Protein AF-0000000067843422 (afdb_homodimer)

Nearest PDB structures (foldseek):
  6g4r-assembly1_E  TM=5.559E-01  e=2.771E-21  Corynebacterium glutamicum
  1ixc-assembly1_B-2  TM=5.672E-01  e=4.526E-21  Cupriavidus necator
  9f14-assembly1_A  TM=6.528E-01  e=4.628E-18  Klebsiella aerogenes
  3fxq-assembly1_A  TM=5.852E-01  e=5.088E-19  Comamonas testosteroni
  5z50-assembly1_B  TM=8.180E-01  e=5.147E-12  Pseudomonas aeruginosa

Solvent-accessible surface area (backbone atoms only — not comparable to full-atom values): 31576 Å² total; per-residue (Å²): 127,88,79,64,86,46,68,65,30,53,49,38,46,48,32,28,69,72,51,48,28,60,62,46,19,8,61,72,68,72,48,52,48,68,55,39,51,48,33,40,52,49,44,24,60,68,66,72,42,71,40,65,44,70,57,95,83,38,61,36,73,29,74,60,30,64,56,40,46,56,51,45,52,48,41,48,50,37,40,51,36,36,57,41,32,59,48,22,61,69,21,63,78,50,42,68,45,39,33,26,17,16,60,51,46,46,56,34,38,44,25,45,16,50,21,59,41,38,70,76,34,75,66,29,30,39,35,43,40,74,39,55,36,71,55,23,52,51,36,18,74,70,59,72,18,42,34,18,38,28,70,40,63,31,89,69,49,86,78,71,42,44,44,64,75,48,34,31,34,34,28,28,39,31,22,52,84,39,81,71,52,77,52,66,66,46,42,59,72,75,40,48,68,33,47,25,48,37,54,36,84,88,37,66,69,33,52,54,51,51,51,52,26,52,77,68,72,36,55,60,36,70,40,34,30,27,80,45,61,68,44,51,50,42,23,20,48,46,58,52,24,30,40,74,38,56,46,52,47,58,62,46,57,64,62,77,49,52,37,80,27,45,39,46,77,80,45,82,42,36,37,17,39,38,47,10,82,87,54,64,78,42,86,57,50,62,62,46,50,54,36,38,54,54,33,44,60,70,56,52,56,74,87,40,48,47,82,131,128,88,79,63,86,47,68,64,31,53,49,40,45,48,31,27,70,72,52,48,28,60,63,46,19,9,62,72,68,71,47,52,50,68,56,40,52,47,32,40,53,50,44,25,62,68,67,72,42,72,41,65,44,70,58,96,83,37,61,36,72,30,73,62,30,64,59,41,46,56,51,46,51,48,40,47,49,38,40,48,36,35,56,41,32,59,45,21,61,67,21,63,77,50,43,68,44,40,33,26,16,16,59,50,48,48,56,34,37,43,24,45,17,50,21,59,40,37,70,77,33,75,63,28,30,42,36,44,41,74,37,54,37,72,54,24,52,50,36,17,75,68,60,72,18,42,34,18,38,28,70,41,63,30,89,71,50,85,79,71,43,45,42,64,75,49,34,31,33,34,27,29,38,32,22,51,83,40,82,69,52,77,51,65,64,44,43,63,71,75,40,48,68,32,47,25,49,39,53,36,86,86,38,67,69,34,51,54,51,51,52,52,26,52,78,69,70,35,53,62,38,70,40,33,29,27,79,44,60,68,46,49,50,42,24,19,49,45,59,54,23,30,40,73,38,55,45,52,46,58,61,47,58,63,62,76,48,53,38,78,29,46,37,48,76,81,45,82,42,37,37,17,38,38,47,10,81,87,53,64,78,43,86,58,51,62,61,44,50,54,35,38,54,52,33,46,60,71,57,53,56,74,88,40,49,46,81,130

Radius of gyration: 24.41 Å; Cα contacts (8 Å, |Δi|>4): 1180; chains: 2; bounding box: 65×61×71 Å

Sequence (616 aa):
MENRITLRHLEAFRAIMVRKSVTGAAEMLEVTQPVVTRLIADLEERIALTLFTRTKGRLVPTPEAALLVKDVEQSLLSIERIANAATNIKSLKMGRLEIAASPNMALSFLPRAINSFTLAHPEAHVSMRMHSSPTVLDMVQRDQCDLGFAMFPARSTKSGNSETLVSAKMVAVVPKTHALATKRTLRPEHFEGERFISMMPLMESRMRIDSLMLSHGVRRHVNCETQTSAAVLQLVEAGVGISIIDPLTACGYTGTGVKFLNFEPVIRNDYSIVISQRNSSTLILKPFIDHAKREILNMVPAHLLIRSMENRITLRHLEAFRAIMVRKSVTGAAEMLEVTQPVVTRLIADLEERIALTLFTRTKGRLVPTPEAALLVKDVEQSLLSIERIANAATNIKSLKMGRLEIAASPNMALSFLPRAINSFTLAHPEAHVSMRMHSSPTVLDMVQRDQCDLGFAMFPARSTKSGNSETLVSAKMVAVVPKTHALATKRTLRPEHFEGERFISMMPLMESRMRIDSLMLSHGVRRHVNCETQTSAAVLQLVEAGVGISIIDPLTACGYTGTGVKFLNFEPVIRNDYSIVISQRNSSTLILKPFIDHAKREILNMVPAHLLIRS

pLDDT: mean 84.1, std 16.31, range [31.22, 98.81]

Organism: Pseudomonas putida (strain ATCC 47054 / DSM 6125 / CFBP 8728 / NCIMB 11950 / KT2440) (NCBI:txid160488)

Structure (mmCIF, N/CA/C/O backbone):
data_AF-0000000067843422-model_v1
#
loop_
_entity.id
_entity.type
_entity.pdbx_description
1 polymer 'Transcriptional regulator, LysR family'
#
loop_
_atom_site.group_PDB
_atom_site.id
_atom_site.type_symbol
_atom_site.label_atom_id
_atom_site.label_alt_id
_atom_site.label_comp_id
_atom_site.label_asym_id
_atom_site.label_entity_id
_atom_site.label_seq_id
_atom_site.pdbx_PDB_ins_code
_atom_site.Cartn_x
_atom_site.Cartn_y
_atom_site.Cartn_z
_atom_site.occupancy
_atom_site.B_iso_or_equiv
_atom_site.auth_seq_id
_atom_site.auth_comp_id
_atom_site.auth_asym_id
_atom_site.auth_atom_id
_atom_site.pdbx_PDB_model_num
ATOM 1 N N . MET A 1 1 ? -15.078 -9.773 -42.438 1 31.22 1 MET A N 1
ATOM 2 C CA . MET A 1 1 ? -13.922 -9.273 -41.688 1 31.22 1 MET A CA 1
ATOM 3 C C . MET A 1 1 ? -14.227 -9.188 -40.188 1 31.22 1 MET A C 1
ATOM 5 O O . MET A 1 1 ? -15.273 -8.672 -39.812 1 31.22 1 MET A O 1
ATOM 9 N N . GLU A 1 2 ? -13.859 -10.031 -39.406 1 39.34 2 GLU A N 1
ATOM 10 C CA . GLU A 1 2 ? -14.227 -10.359 -38.031 1 39.34 2 GLU A CA 1
ATOM 11 C C . GLU A 1 2 ? -14.109 -9.133 -37.125 1 39.34 2 GLU A C 1
ATOM 13 O O . GLU A 1 2 ? -13.047 -8.508 -37.062 1 39.34 2 GLU A O 1
ATOM 18 N N . ASN A 1 3 ? -15.172 -8.289 -37.031 1 50.88 3 ASN A N 1
ATOM 19 C CA . ASN A 1 3 ? -15.57 -7.055 -36.375 1 50.88 3 ASN A CA 1
ATOM 20 C C . ASN A 1 3 ? -15.375 -7.141 -34.875 1 50.88 3 ASN A C 1
ATOM 22 O O . ASN A 1 3 ? -16.172 -6.598 -34.094 1 50.88 3 ASN A O 1
ATOM 26 N N . ARG A 1 4 ? -14.57 -7.996 -34.469 1 57.16 4 ARG A N 1
ATOM 27 C CA . ARG A 1 4 ? -14.477 -8.234 -33.031 1 57.16 4 ARG A CA 1
ATOM 28 C C . ARG A 1 4 ? -13.406 -7.355 -32.406 1 57.16 4 ARG A C 1
ATOM 30 O O . ARG A 1 4 ? -12.328 -7.18 -32.969 1 57.16 4 ARG A O 1
ATOM 37 N N . ILE A 1 5 ? -13.789 -6.645 -31.469 1 63.88 5 ILE A N 1
ATOM 38 C CA . ILE A 1 5 ? -12.852 -5.91 -30.625 1 63.88 5 ILE A CA 1
ATOM 39 C C . ILE A 1 5 ? -11.93 -6.891 -29.906 1 63.88 5 ILE A C 1
ATOM 41 O O . ILE A 1 5 ? -12.398 -7.855 -29.297 1 63.88 5 ILE A O 1
ATOM 45 N N . THR A 1 6 ? -10.664 -6.781 -30.234 1 62.66 6 THR A N 1
ATOM 46 C CA . THR A 1 6 ? -9.688 -7.66 -29.609 1 62.66 6 THR A CA 1
ATOM 47 C C . THR A 1 6 ? -9.047 -6.98 -28.406 1 62.66 6 THR A C 1
ATOM 49 O O . THR A 1 6 ? -9.203 -5.777 -28.219 1 62.66 6 THR A O 1
ATOM 52 N N . LEU A 1 7 ? -8.375 -7.801 -27.734 1 68 7 LEU A N 1
ATOM 53 C CA . LEU A 1 7 ? -7.641 -7.305 -26.578 1 68 7 LEU A CA 1
ATOM 54 C C . LEU A 1 7 ? -6.602 -6.27 -26.984 1 68 7 LEU A C 1
ATOM 56 O O . LEU A 1 7 ? -6.375 -5.289 -26.281 1 68 7 LEU A O 1
ATOM 60 N N . ARG A 1 8 ? -6.031 -6.555 -28.125 1 71.25 8 ARG A N 1
ATOM 61 C CA . ARG A 1 8 ? -4.984 -5.656 -28.609 1 71.25 8 ARG A CA 1
ATOM 62 C C . ARG A 1 8 ? -5.535 -4.262 -28.875 1 71.25 8 ARG A C 1
ATOM 64 O O . ARG A 1 8 ? -4.844 -3.264 -28.672 1 71.25 8 ARG A O 1
ATOM 71 N N . HIS A 1 9 ? -6.773 -4.184 -29.297 1 77.88 9 HIS A N 1
ATOM 72 C CA . HIS A 1 9 ? -7.414 -2.889 -29.5 1 77.88 9 HIS A CA 1
ATOM 73 C C . HIS A 1 9 ? -7.504 -2.104 -28.203 1 77.88 9 HIS A C 1
ATOM 75 O O . HIS A 1 9 ? -7.164 -0.919 -28.156 1 77.88 9 HIS A O 1
ATOM 81 N N . LEU A 1 10 ? -7.91 -2.863 -27.25 1 76.62 10 LEU A N 1
ATOM 82 C CA . LEU A 1 10 ? -8.141 -2.223 -25.953 1 76.62 10 LEU A CA 1
ATOM 83 C C . LEU A 1 10 ? -6.82 -1.837 -25.297 1 76.62 10 LEU A C 1
ATOM 85 O O . LEU A 1 10 ? -6.719 -0.78 -24.672 1 76.62 10 LEU A O 1
ATOM 89 N N . GLU A 1 11 ? -5.855 -2.654 -25.516 1 77.19 11 GLU A N 1
ATOM 90 C CA . GLU A 1 11 ? -4.523 -2.369 -25 1 77.19 11 GLU A CA 1
ATOM 91 C C . GLU A 1 11 ? -3.926 -1.131 -25.656 1 77.19 11 GLU A C 1
ATOM 93 O O . GLU A 1 11 ? -3.314 -0.296 -24.984 1 77.19 11 GLU A O 1
ATOM 98 N N . ALA A 1 12 ? -4.109 -1.055 -26.969 1 81.44 12 ALA A N 1
ATOM 99 C CA . ALA A 1 12 ? -3.609 0.103 -27.703 1 81.44 12 ALA A CA 1
ATOM 100 C C . ALA A 1 12 ? -4.301 1.385 -27.234 1 81.44 12 ALA A C 1
ATOM 102 O O . ALA A 1 12 ? -3.646 2.412 -27.047 1 81.44 12 ALA A O 1
ATOM 103 N N . PHE A 1 13 ? -5.582 1.303 -27.062 1 85.75 13 PHE A N 1
ATOM 104 C CA . PHE A 1 13 ? -6.363 2.438 -26.578 1 85.75 13 PHE A CA 1
ATOM 105 C C . PHE A 1 13 ? -5.867 2.904 -25.219 1 85.75 13 PHE A C 1
ATOM 107 O O . PHE A 1 13 ? -5.598 4.09 -25.016 1 85.75 13 PHE A O 1
ATOM 114 N N . ARG A 1 14 ? -5.75 1.934 -24.422 1 76.62 14 ARG A N 1
ATOM 115 C CA . ARG A 1 14 ? -5.289 2.248 -23.062 1 76.62 14 ARG A CA 1
ATOM 116 C C . ARG A 1 14 ? -3.895 2.861 -23.094 1 76.62 14 ARG A C 1
ATOM 118 O O . ARG A 1 14 ? -3.619 3.818 -22.375 1 76.62 14 ARG A O 1
ATOM 125 N N . ALA A 1 15 ? -3.012 2.322 -23.828 1 80.31 15 ALA A N 1
ATOM 126 C CA . ALA A 1 15 ? -1.64 2.811 -23.938 1 80.31 15 ALA A CA 1
ATOM 127 C C . ALA A 1 15 ? -1.609 4.273 -24.375 1 80.31 15 ALA A C 1
ATOM 129 O O . ALA A 1 15 ? -0.85 5.074 -23.828 1 80.31 15 ALA A O 1
ATOM 130 N N . ILE A 1 16 ? -2.494 4.598 -25.266 1 83.81 16 ILE A N 1
ATOM 131 C CA . ILE A 1 16 ? -2.529 5.977 -25.75 1 83.81 16 ILE A CA 1
ATOM 132 C C . ILE A 1 16 ? -3.105 6.879 -24.656 1 83.81 16 ILE A C 1
ATOM 134 O O . ILE A 1 16 ? -2.646 8.008 -24.469 1 83.81 16 ILE A O 1
ATOM 138 N N . MET A 1 17 ? -4.062 6.355 -24.031 1 78.56 17 MET A N 1
ATOM 139 C CA . MET A 1 17 ? -4.676 7.148 -22.969 1 78.56 17 MET A CA 1
ATOM 140 C C . MET A 1 17 ? -3.664 7.469 -21.875 1 78.56 17 MET A C 1
ATOM 142 O O . MET A 1 17 ? -3.693 8.555 -21.281 1 78.56 17 MET A O 1
ATOM 146 N N . VAL A 1 18 ? -2.834 6.523 -21.703 1 73 18 VAL A N 1
ATOM 147 C CA . VAL A 1 18 ? -1.851 6.641 -20.625 1 73 18 VAL A CA 1
ATOM 148 C C . VAL A 1 18 ? -0.668 7.484 -21.109 1 73 18 VAL A C 1
ATOM 150 O O . VAL A 1 18 ? -0.215 8.383 -20.391 1 73 18 VAL A O 1
ATOM 153 N N . ARG A 1 19 ? -0.168 7.258 -22.297 1 74.31 19 ARG A N 1
ATOM 154 C CA . ARG A 1 19 ? 1.065 7.855 -22.812 1 74.31 19 ARG A CA 1
ATOM 155 C C . ARG A 1 19 ? 0.778 9.133 -23.578 1 74.31 19 ARG A C 1
ATOM 157 O O . ARG A 1 19 ? 1.692 9.906 -23.875 1 74.31 19 ARG A O 1
ATOM 164 N N . LYS A 1 20 ? -0.494 9.344 -23.938 1 77.12 20 LYS A N 1
ATOM 165 C CA . LYS A 1 20 ? -1.021 10.531 -24.609 1 77.12 20 LYS A CA 1
ATOM 166 C C . LYS A 1 20 ? -0.352 10.727 -25.969 1 77.12 20 LYS A C 1
ATOM 168 O O . LYS A 1 20 ? -0.417 11.82 -26.531 1 77.12 20 LYS A O 1
ATOM 173 N N . SER A 1 21 ? 0.424 9.766 -26.422 1 83.88 21 SER A N 1
ATOM 174 C CA . SER A 1 21 ? 1.035 9.805 -27.734 1 83.88 21 SER A CA 1
ATOM 175 C C . SER A 1 21 ? 1.093 8.414 -28.359 1 83.88 21 SER A C 1
ATOM 177 O O . SER A 1 21 ? 1.116 7.41 -27.656 1 83.88 21 SER A O 1
ATOM 179 N N . VAL A 1 22 ? 1.099 8.422 -29.688 1 86.38 22 VAL A N 1
ATOM 180 C CA . VAL A 1 22 ? 1.193 7.16 -30.406 1 86.38 22 VAL A CA 1
ATOM 181 C C . VAL A 1 22 ? 2.58 6.551 -30.203 1 86.38 22 VAL A C 1
ATOM 183 O O . VAL A 1 22 ? 2.711 5.34 -30.016 1 86.38 22 VAL A O 1
ATOM 186 N N . THR A 1 23 ? 3.494 7.457 -30.219 1 83.75 23 THR A N 1
ATOM 187 C CA . THR A 1 23 ? 4.859 6.996 -30 1 83.75 23 THR A CA 1
ATOM 188 C C . THR A 1 23 ? 5.02 6.387 -28.609 1 83.75 23 THR A C 1
ATOM 190 O O . THR A 1 23 ? 5.59 5.305 -28.469 1 83.75 23 THR A O 1
ATOM 193 N N . GLY A 1 24 ? 4.535 7.117 -27.797 1 81.56 24 GLY A N 1
ATOM 194 C CA . GLY A 1 24 ? 4.594 6.613 -26.438 1 81.56 24 GLY A CA 1
ATOM 195 C C . GLY A 1 24 ? 3.846 5.309 -26.25 1 81.56 24 GLY A C 1
ATOM 196 O O . GLY A 1 24 ? 4.309 4.418 -25.531 1 81.56 24 GLY A O 1
ATOM 197 N N . ALA A 1 25 ? 2.773 5.211 -26.812 1 83.69 25 ALA A N 1
ATOM 198 C CA . ALA A 1 25 ? 1.967 3.994 -26.75 1 83.69 25 ALA A CA 1
ATOM 199 C C . ALA A 1 25 ? 2.699 2.822 -27.391 1 83.69 25 ALA A C 1
ATOM 201 O O . ALA A 1 25 ? 2.678 1.705 -26.875 1 83.69 25 ALA A O 1
ATOM 202 N N . ALA A 1 26 ? 3.357 3.094 -28.469 1 83.31 26 ALA A N 1
ATOM 203 C CA . ALA A 1 26 ? 4.125 2.068 -29.172 1 83.31 26 ALA A CA 1
ATOM 204 C C . ALA A 1 26 ? 5.266 1.546 -28.297 1 83.31 26 ALA A C 1
ATOM 206 O O . ALA A 1 26 ? 5.492 0.335 -28.219 1 83.31 26 ALA A O 1
ATOM 207 N N . GLU A 1 27 ? 5.816 2.443 -27.734 1 77.75 27 GLU A N 1
ATOM 208 C CA . GLU A 1 27 ? 6.902 2.082 -26.828 1 77.75 27 GLU A CA 1
ATOM 209 C C . GLU A 1 27 ? 6.391 1.242 -25.656 1 77.75 27 GLU A C 1
ATOM 211 O O . GLU A 1 27 ? 6.996 0.229 -25.297 1 77.75 27 GLU A O 1
ATOM 216 N N . MET A 1 28 ? 5.277 1.673 -25.266 1 73.19 28 MET A N 1
ATOM 217 C CA . MET A 1 28 ? 4.672 1.008 -24.109 1 73.19 28 MET A CA 1
ATOM 218 C C . MET A 1 28 ? 4.246 -0.414 -24.469 1 73.19 28 MET A C 1
ATOM 220 O O . MET A 1 28 ? 4.387 -1.329 -23.656 1 73.19 28 MET A O 1
ATOM 224 N N . LEU A 1 29 ? 3.85 -0.621 -25.625 1 72.88 29 LEU A N 1
ATOM 225 C CA . LEU A 1 29 ? 3.314 -1.897 -26.094 1 72.88 29 LEU A CA 1
ATOM 226 C C . LEU A 1 29 ? 4.383 -2.697 -26.828 1 72.88 29 LEU A C 1
ATOM 228 O O . LEU A 1 29 ? 4.141 -3.836 -27.234 1 72.88 29 LEU A O 1
ATOM 232 N N . GLU A 1 30 ? 5.602 -2.043 -27 1 72.06 30 GLU A N 1
ATOM 233 C CA . GLU A 1 30 ? 6.695 -2.662 -27.75 1 72.06 30 GLU A CA 1
ATOM 234 C C . GLU A 1 30 ? 6.246 -3.068 -29.156 1 72.06 30 GLU A C 1
ATOM 236 O O . GLU A 1 30 ? 6.492 -4.195 -29.578 1 72.06 30 GLU A O 1
ATOM 241 N N . VAL A 1 31 ? 5.566 -2.27 -29.688 1 77.88 31 VAL A N 1
ATOM 242 C CA . VAL A 1 31 ? 5.156 -2.414 -31.078 1 77.88 31 VAL A CA 1
ATOM 243 C C . VAL A 1 31 ? 5.52 -1.154 -31.859 1 77.88 31 VAL A C 1
ATOM 245 O O . VAL A 1 31 ? 6.078 -0.207 -31.297 1 77.88 31 VAL A O 1
ATOM 248 N N . THR A 1 32 ? 5.434 -1.247 -33.094 1 81.31 32 THR A N 1
ATOM 249 C CA . THR A 1 32 ? 5.746 -0.096 -33.938 1 81.31 32 THR A CA 1
ATOM 250 C C . THR A 1 32 ? 4.578 0.887 -33.969 1 81.31 32 THR A C 1
ATOM 252 O O . THR A 1 32 ? 3.441 0.516 -33.688 1 81.31 32 THR A O 1
ATOM 255 N N . GLN A 1 33 ? 4.867 2.102 -34.25 1 86.69 33 GLN A N 1
ATOM 256 C CA . GLN A 1 33 ? 3.881 3.178 -34.281 1 86.69 33 GLN A CA 1
ATOM 257 C C . GLN A 1 33 ? 2.754 2.855 -35.25 1 86.69 33 GLN A C 1
ATOM 259 O O . GLN A 1 33 ? 1.579 3.066 -34.969 1 86.69 33 GLN A O 1
ATOM 264 N N . PRO A 1 34 ? 3.107 2.297 -36.406 1 86.25 34 PRO A N 1
ATOM 265 C CA . PRO A 1 34 ? 2.016 1.992 -37.312 1 86.25 34 PRO A CA 1
ATOM 266 C C . PRO A 1 34 ? 1.034 0.966 -36.75 1 86.25 34 PRO A C 1
ATOM 268 O O . PRO A 1 34 ? -0.164 1.033 -37.031 1 86.25 34 PRO A O 1
ATOM 271 N N . VAL A 1 35 ? 1.553 0.115 -35.969 1 81.75 35 VAL A N 1
ATOM 272 C CA . VAL A 1 35 ? 0.708 -0.915 -35.375 1 81.75 35 VAL A CA 1
ATOM 273 C C . VAL A 1 35 ? -0.289 -0.273 -34.406 1 81.75 35 VAL A C 1
ATOM 275 O O . VAL A 1 35 ? -1.48 -0.59 -34.438 1 81.75 35 VAL A O 1
ATOM 278 N N . VAL A 1 36 ? 0.199 0.582 -33.625 1 88.56 36 VAL A N 1
ATOM 279 C CA . VAL A 1 36 ? -0.664 1.271 -32.688 1 88.56 36 VAL A CA 1
ATOM 280 C C . VAL A 1 36 ? -1.715 2.088 -33.438 1 88.56 36 VAL A C 1
ATOM 282 O O . VAL A 1 36 ? -2.896 2.062 -33.062 1 88.56 36 VAL A O 1
ATOM 285 N N . THR A 1 37 ? -1.307 2.773 -34.406 1 87.69 37 THR A N 1
ATOM 286 C CA . THR A 1 37 ? -2.193 3.617 -35.188 1 87.69 37 THR A CA 1
ATOM 287 C C . THR A 1 37 ? -3.291 2.781 -35.844 1 87.69 37 THR A C 1
ATOM 289 O O . THR A 1 37 ? -4.465 3.154 -35.812 1 87.69 37 THR A O 1
ATOM 292 N N . ARG A 1 38 ? -2.943 1.633 -36.375 1 85.81 38 ARG A N 1
ATOM 293 C CA . ARG A 1 38 ? -3.9 0.735 -37 1 85.81 38 ARG A CA 1
ATOM 294 C C . ARG A 1 38 ? -4.906 0.198 -36 1 85.81 38 ARG A C 1
ATOM 296 O O . ARG A 1 38 ? -6.105 0.123 -36.281 1 85.81 38 ARG A O 1
ATOM 303 N N . LEU A 1 39 ? -4.383 -0.204 -34.875 1 84.31 39 LEU A N 1
ATOM 304 C CA . LEU A 1 39 ? -5.234 -0.776 -33.844 1 84.31 39 LEU A CA 1
ATOM 305 C C . LEU A 1 39 ? -6.277 0.235 -33.375 1 84.31 39 LEU A C 1
ATOM 307 O O . LEU A 1 39 ? -7.441 -0.116 -33.156 1 84.31 39 LEU A O 1
ATOM 311 N N . ILE A 1 40 ? -5.836 1.413 -33.25 1 87.06 40 ILE A N 1
ATOM 312 C CA . ILE A 1 40 ? -6.746 2.459 -32.781 1 87.06 40 ILE A CA 1
ATOM 313 C C . ILE A 1 40 ? -7.758 2.777 -33.906 1 87.06 40 ILE A C 1
ATOM 315 O O . ILE A 1 40 ? -8.953 2.928 -33.625 1 87.06 40 ILE A O 1
ATOM 319 N N . ALA A 1 41 ? -7.262 2.904 -35.094 1 86.44 41 ALA A N 1
ATOM 320 C CA . ALA A 1 41 ? -8.148 3.146 -36.25 1 86.44 41 ALA A CA 1
ATOM 321 C C . ALA A 1 41 ? -9.195 2.041 -36.344 1 86.44 41 ALA A C 1
ATOM 323 O O . ALA A 1 41 ? -10.375 2.318 -36.562 1 86.44 41 ALA A O 1
ATOM 324 N N . ASP A 1 42 ? -8.727 0.825 -36.188 1 80.56 42 ASP A N 1
ATOM 325 C CA . ASP A 1 42 ? -9.617 -0.332 -36.219 1 80.56 42 ASP A CA 1
ATOM 326 C C . ASP A 1 42 ? -10.648 -0.276 -35.094 1 80.56 42 ASP A C 1
ATOM 328 O O . ASP A 1 42 ? -11.828 -0.558 -35.344 1 80.56 42 ASP A O 1
ATOM 332 N N . LEU A 1 43 ? -10.18 -0.004 -33.938 1 80 43 LEU A N 1
ATOM 333 C CA . LEU A 1 43 ? -11.078 0.101 -32.781 1 80 43 LEU A CA 1
ATOM 334 C C . LEU A 1 43 ? -12.141 1.173 -33 1 80 43 LEU A C 1
ATOM 336 O O . LEU A 1 43 ? -13.328 0.935 -32.781 1 80 43 LEU A O 1
ATOM 340 N N . GLU A 1 44 ? -11.711 2.299 -33.469 1 82 44 GLU A N 1
ATOM 341 C CA . GLU A 1 44 ? -12.617 3.406 -33.75 1 82 44 GLU A CA 1
ATOM 342 C C . GLU A 1 44 ? -13.641 3.029 -34.812 1 82 44 GLU A C 1
ATOM 344 O O . GLU A 1 44 ? -14.82 3.367 -34.719 1 82 44 GLU A O 1
ATOM 349 N N . GLU A 1 45 ? -13.203 2.348 -35.812 1 76.94 45 GLU A N 1
ATOM 350 C CA . GLU A 1 45 ? -14.078 1.877 -36.875 1 76.94 45 GLU A CA 1
ATOM 351 C C . GLU A 1 45 ? -15.102 0.875 -36.344 1 76.94 45 GLU A C 1
ATOM 353 O O . GLU A 1 45 ? -16.281 0.951 -36.688 1 76.94 45 GLU A O 1
ATOM 358 N N . ARG A 1 46 ? -14.688 0.079 -35.469 1 71.94 46 ARG A N 1
ATOM 359 C CA . ARG A 1 46 ? -15.539 -0.997 -35 1 71.94 46 ARG A CA 1
ATOM 360 C C . ARG A 1 46 ? -16.594 -0.459 -34.031 1 71.94 46 ARG A C 1
ATOM 362 O O . ARG A 1 46 ? -17.719 -0.973 -34 1 71.94 46 ARG A O 1
ATOM 369 N N . ILE A 1 47 ? -16.172 0.564 -33.344 1 71.06 47 ILE A N 1
ATOM 370 C CA . ILE A 1 47 ? -17.125 1.081 -32.375 1 71.06 47 ILE A CA 1
ATOM 371 C C . ILE A 1 47 ? -17.797 2.334 -32.906 1 71.06 47 ILE A C 1
ATOM 373 O O . ILE A 1 47 ? -18.656 2.922 -32.25 1 71.06 47 ILE A O 1
ATOM 377 N N . ALA A 1 48 ? -17.422 2.711 -34.125 1 69.56 48 ALA A N 1
ATOM 378 C CA . ALA A 1 48 ? -17.969 3.855 -34.844 1 69.56 48 ALA A CA 1
ATOM 379 C C . ALA A 1 48 ? -17.891 5.125 -34 1 69.56 48 ALA A C 1
ATOM 381 O O . ALA A 1 48 ? -18.844 5.898 -33.906 1 69.56 48 ALA A O 1
ATOM 382 N N . LEU A 1 49 ? -16.797 5.227 -33.219 1 76.12 49 LEU A N 1
ATOM 383 C CA . LEU A 1 49 ? -16.5 6.426 -32.438 1 76.12 49 LEU A CA 1
ATOM 384 C C . LEU A 1 49 ? -15.07 6.902 -32.688 1 76.12 49 LEU A C 1
ATOM 386 O O . LEU A 1 49 ? -14.172 6.09 -32.906 1 76.12 49 LEU A O 1
ATOM 390 N N . THR A 1 50 ? -14.922 8.156 -32.719 1 81.38 50 THR A N 1
ATOM 391 C CA . THR A 1 50 ? -13.586 8.742 -32.719 1 81.38 50 THR A CA 1
ATOM 392 C C . THR A 1 50 ? -13.078 8.922 -31.281 1 81.38 50 THR A C 1
ATOM 394 O O . THR A 1 50 ? -13.734 9.578 -30.469 1 81.38 50 THR A O 1
ATOM 397 N N . LEU A 1 51 ? -12.008 8.227 -31.016 1 84.31 51 LEU A N 1
ATOM 398 C CA . LEU A 1 51 ? -11.531 8.211 -29.641 1 84.31 51 LEU A CA 1
ATOM 399 C C . LEU A 1 51 ? -10.422 9.234 -29.438 1 84.31 51 LEU A C 1
ATOM 401 O O . LEU A 1 51 ? -10.219 9.719 -28.328 1 84.31 51 LEU A O 1
ATOM 405 N N . PHE A 1 52 ? -9.727 9.594 -30.562 1 88.12 52 PHE A N 1
ATOM 406 C CA . PHE A 1 52 ? -8.633 10.547 -30.469 1 88.12 52 PHE A CA 1
ATOM 407 C C . PHE A 1 52 ? -8.672 11.539 -31.625 1 88.12 52 PHE A C 1
ATOM 409 O O . PHE A 1 52 ? -9.023 11.172 -32.75 1 88.12 52 PHE A O 1
ATOM 416 N N . THR A 1 53 ? -8.43 12.859 -31.281 1 84.5 53 THR A N 1
ATOM 417 C CA . THR A 1 53 ? -8.344 13.906 -32.281 1 84.5 53 THR A CA 1
ATOM 418 C C . THR A 1 53 ? -7.031 14.672 -32.156 1 84.5 53 THR A C 1
ATOM 420 O O . THR A 1 53 ? -6.344 14.57 -31.141 1 84.5 53 THR A O 1
ATOM 423 N N . ARG A 1 54 ? -6.617 15.219 -33.188 1 79.19 54 ARG A N 1
ATOM 424 C CA . ARG A 1 54 ? -5.402 16.031 -33.156 1 79.19 54 ARG A CA 1
ATOM 425 C C . ARG A 1 54 ? -5.738 17.5 -32.969 1 79.19 54 ARG A C 1
ATOM 427 O O . ARG A 1 54 ? -6.547 18.062 -33.719 1 79.19 54 ARG A O 1
ATOM 434 N N . THR A 1 55 ? -5.449 17.969 -31.922 1 71.56 55 THR A N 1
ATOM 435 C CA . THR A 1 55 ? -5.566 19.406 -31.656 1 71.56 55 THR A CA 1
ATOM 436 C C . THR A 1 55 ? -4.188 20.047 -31.609 1 71.56 55 THR A C 1
ATOM 438 O O . THR A 1 55 ? -3.375 19.734 -30.734 1 71.56 55 THR A O 1
ATOM 441 N N . LYS A 1 56 ? -3.941 20.953 -32.562 1 76.94 56 LYS A N 1
ATOM 442 C CA . LYS A 1 56 ? -2.658 21.641 -32.656 1 76.94 56 LYS A CA 1
ATOM 443 C C . LYS A 1 56 ? -1.507 20.641 -32.75 1 76.94 56 LYS A C 1
ATOM 445 O O . LYS A 1 56 ? -0.482 20.797 -32.094 1 76.94 56 LYS A O 1
ATOM 450 N N . GLY A 1 57 ? -1.728 19.531 -33.312 1 73.06 57 GLY A N 1
ATOM 451 C CA . GLY A 1 57 ? -0.688 18.547 -33.594 1 73.06 57 GLY A CA 1
ATOM 452 C C . GLY A 1 57 ? -0.549 17.516 -32.5 1 73.06 57 GLY A C 1
ATOM 453 O O . GLY A 1 57 ? 0.229 16.562 -32.625 1 73.06 57 GLY A O 1
ATOM 454 N N . ARG A 1 58 ? -1.286 17.766 -31.516 1 75.62 58 ARG A N 1
ATOM 455 C CA . ARG A 1 58 ? -1.177 16.812 -30.406 1 75.62 58 ARG A CA 1
ATOM 456 C C . ARG A 1 58 ? -2.396 15.906 -30.344 1 75.62 58 ARG A C 1
ATOM 458 O O . ARG A 1 58 ? -3.525 16.359 -30.547 1 75.62 58 ARG A O 1
ATOM 465 N N . LEU A 1 59 ? -2.135 14.57 -30.047 1 81 59 LEU A N 1
ATOM 466 C CA . LEU A 1 59 ? -3.189 13.578 -29.891 1 81 59 LEU A CA 1
ATOM 467 C C . LEU A 1 59 ? -3.916 13.758 -28.562 1 81 59 LEU A C 1
ATOM 469 O O . LEU A 1 59 ? -3.291 13.734 -27.5 1 81 59 LEU A O 1
ATOM 473 N N . VAL A 1 60 ? -5.195 14.109 -28.719 1 83.31 60 VAL A N 1
ATOM 474 C CA . VAL A 1 60 ? -5.984 14.352 -27.516 1 83.31 60 VAL A CA 1
ATOM 475 C C . VAL A 1 60 ? -7.18 13.398 -27.484 1 83.31 60 VAL A C 1
ATOM 477 O O . VAL A 1 60 ? -7.828 13.172 -28.5 1 83.31 60 VAL A O 1
ATOM 480 N N . PRO A 1 61 ? -7.441 12.797 -26.297 1 82 61 PRO A N 1
ATOM 481 C CA . PRO A 1 61 ? -8.633 11.953 -26.188 1 82 61 PRO A CA 1
ATOM 482 C C . PRO A 1 61 ? -9.93 12.75 -26.297 1 82 61 PRO A C 1
ATOM 484 O O . PRO A 1 61 ? -10.016 13.883 -25.828 1 82 61 PRO A O 1
ATOM 487 N N . THR A 1 62 ? -10.922 12.219 -27.031 1 78.38 62 THR A N 1
ATOM 488 C CA . THR A 1 62 ? -12.258 12.797 -27.109 1 78.38 62 THR A CA 1
ATOM 489 C C . THR A 1 62 ? -13.023 12.562 -25.812 1 78.38 62 THR A C 1
ATOM 491 O O . THR A 1 62 ? -12.609 11.758 -24.969 1 78.38 62 THR A O 1
ATOM 494 N N . PRO A 1 63 ? -14.055 13.281 -25.641 1 67.5 63 PRO A N 1
ATOM 495 C CA . PRO A 1 63 ? -14.914 13.023 -24.484 1 67.5 63 PRO A CA 1
ATOM 496 C C . PRO A 1 63 ? -15.398 11.578 -24.422 1 67.5 63 PRO A C 1
ATOM 498 O O . PRO A 1 63 ? -15.508 11 -23.328 1 67.5 63 PRO A O 1
ATOM 501 N N . GLU A 1 64 ? -15.633 11.039 -25.516 1 69 64 GLU A N 1
ATOM 502 C CA . GLU A 1 64 ? -16.031 9.641 -25.609 1 69 64 GLU A CA 1
ATOM 503 C C . GLU A 1 64 ? -14.93 8.711 -25.109 1 69 64 GLU A C 1
ATOM 505 O O . GLU A 1 64 ? -15.203 7.715 -24.438 1 69 64 GLU A O 1
ATOM 510 N N . ALA A 1 65 ? -13.734 9.062 -25.453 1 76.31 65 ALA A N 1
ATOM 511 C CA . ALA A 1 65 ? -12.586 8.266 -25.016 1 76.31 65 ALA A CA 1
ATOM 512 C C . ALA A 1 65 ? -12.461 8.297 -23.5 1 76.31 65 ALA A C 1
ATOM 514 O O . ALA A 1 65 ? -12.203 7.266 -22.859 1 76.31 65 ALA A O 1
ATOM 515 N N . ALA A 1 66 ? -12.703 9.43 -22.984 1 69.25 66 ALA A N 1
ATOM 516 C CA . ALA A 1 66 ? -12.602 9.609 -21.547 1 69.25 66 ALA A CA 1
ATOM 517 C C . ALA A 1 66 ? -13.648 8.781 -20.812 1 69.25 66 ALA A C 1
ATOM 519 O O . ALA A 1 66 ? -13.391 8.258 -19.719 1 69.25 66 ALA A O 1
ATOM 520 N N . LEU A 1 67 ? -14.711 8.664 -21.453 1 61.81 67 LEU A N 1
ATOM 521 C CA . LEU A 1 67 ? -15.789 7.875 -20.875 1 61.81 67 LEU A CA 1
ATOM 522 C C . LEU A 1 67 ? -15.523 6.383 -21.031 1 61.81 67 LEU A C 1
ATOM 524 O O . LEU A 1 67 ? -15.797 5.602 -20.109 1 61.81 67 LEU A O 1
ATOM 528 N N . LEU A 1 68 ? -14.969 6.125 -22.141 1 65.81 68 LEU A N 1
ATOM 529 C CA . LEU A 1 68 ? -14.766 4.723 -22.5 1 65.81 68 LEU A CA 1
ATOM 530 C C . LEU A 1 68 ? -13.633 4.117 -21.688 1 65.81 68 LEU A C 1
ATOM 532 O O . LEU A 1 68 ? -13.625 2.912 -21.422 1 65.81 68 LEU A O 1
ATOM 536 N N . VAL A 1 69 ? -12.773 5.035 -21.281 1 70.62 69 VAL A N 1
ATOM 537 C CA . VAL A 1 69 ? -11.562 4.512 -20.656 1 70.62 69 VAL A CA 1
ATOM 538 C C . VAL A 1 69 ? -11.914 3.736 -19.391 1 70.62 69 VAL A C 1
ATOM 540 O O . VAL A 1 69 ? -11.32 2.695 -19.109 1 70.62 69 VAL A O 1
ATOM 543 N N . LYS A 1 70 ? -12.812 4.156 -18.797 1 59.97 70 LYS A N 1
ATOM 544 C CA . LYS A 1 70 ? -13.25 3.461 -17.578 1 59.97 70 LYS A CA 1
ATOM 545 C C . LYS A 1 70 ? -13.805 2.08 -17.922 1 59.97 70 LYS A C 1
ATOM 547 O O . LYS A 1 70 ? -13.469 1.096 -17.25 1 59.97 70 LYS A O 1
ATOM 552 N N . ASP A 1 71 ? -14.609 2.053 -18.906 1 59.03 71 ASP A N 1
ATOM 553 C CA . ASP A 1 71 ? -15.195 0.793 -19.344 1 59.03 71 ASP A CA 1
ATOM 554 C C . ASP A 1 71 ? -14.141 -0.142 -19.922 1 59.03 71 ASP A C 1
ATOM 556 O O . ASP A 1 71 ? -14.18 -1.354 -19.688 1 59.03 71 ASP A O 1
ATOM 560 N N . VAL A 1 72 ? -13.258 0.44 -20.641 1 62 72 VAL A N 1
ATOM 561 C CA . VAL A 1 72 ? -12.172 -0.345 -21.219 1 62 72 VAL A CA 1
ATOM 562 C C . VAL A 1 72 ? -11.289 -0.914 -20.109 1 62 72 VAL A C 1
ATOM 564 O O . VAL A 1 72 ? -10.898 -2.082 -20.156 1 62 72 VAL A O 1
ATOM 567 N N . GLU A 1 73 ? -11.055 -0.05 -19.25 1 60.31 73 GLU A N 1
ATOM 568 C CA . GLU A 1 73 ? -10.281 -0.526 -18.109 1 60.31 73 GLU A CA 1
ATOM 569 C C . GLU A 1 73 ? -11 -1.658 -17.375 1 60.31 73 GLU A C 1
ATOM 571 O O . GLU A 1 73 ? -10.391 -2.668 -17.031 1 60.31 73 GLU A O 1
ATOM 576 N N . GLN A 1 74 ? -12.25 -1.441 -17.266 1 53.56 74 GLN A N 1
ATOM 577 C CA . GLN A 1 74 ? -13.078 -2.479 -16.656 1 53.56 74 GLN A CA 1
ATOM 578 C C . GLN A 1 74 ? -13.141 -3.725 -17.531 1 53.56 74 GLN A C 1
ATOM 580 O O . GLN A 1 74 ? -13.094 -4.848 -17.031 1 53.56 74 GLN A O 1
ATOM 585 N N . SER A 1 75 ? -13.336 -3.463 -18.797 1 51.91 75 SER A N 1
ATOM 586 C CA . SER A 1 75 ? -13.398 -4.574 -19.734 1 51.91 75 SER A CA 1
ATOM 587 C C . SER A 1 75 ? -12.062 -5.305 -19.812 1 51.91 75 SER A C 1
ATOM 589 O O . SER A 1 75 ? -12.031 -6.535 -19.875 1 51.91 75 SER A O 1
ATOM 591 N N . LEU A 1 76 ? -11.094 -4.477 -19.906 1 54.5 76 LEU A N 1
ATOM 592 C CA . LEU A 1 76 ? -9.781 -5.109 -19.938 1 54.5 76 LEU A CA 1
ATOM 593 C C . LEU A 1 76 ? -9.531 -5.902 -18.656 1 54.5 76 LEU A C 1
ATOM 595 O O . LEU A 1 76 ? -8.953 -6.996 -18.703 1 54.5 76 LEU A O 1
ATOM 599 N N . LEU A 1 77 ? -10.023 -5.238 -17.703 1 49.22 77 LEU A N 1
ATOM 600 C CA . LEU A 1 77 ? -10.016 -6 -16.453 1 49.22 77 LEU A CA 1
ATOM 601 C C . LEU A 1 77 ? -10.914 -7.227 -16.562 1 49.22 77 LEU A C 1
ATOM 603 O O . LEU A 1 77 ? -10.555 -8.305 -16.078 1 49.22 77 LEU A O 1
ATOM 607 N N . SER A 1 78 ? -12.062 -6.98 -17.219 1 46.72 78 SER A N 1
ATOM 608 C CA . SER A 1 78 ? -12.984 -8.094 -17.469 1 46.72 78 SER A CA 1
ATOM 609 C C . SER A 1 78 ? -12.398 -9.086 -18.453 1 46.72 78 SER A C 1
ATOM 611 O O . SER A 1 78 ? -12.539 -10.297 -18.297 1 46.72 78 SER A O 1
ATOM 613 N N . ILE A 1 79 ? -11.922 -8.57 -19.516 1 44.59 79 ILE A N 1
ATOM 614 C CA . ILE A 1 79 ? -11.281 -9.438 -20.5 1 44.59 79 ILE A CA 1
ATOM 615 C C . ILE A 1 79 ? -10.117 -10.188 -19.844 1 44.59 79 ILE A C 1
ATOM 617 O O . ILE A 1 79 ? -9.93 -11.383 -20.078 1 44.59 79 ILE A O 1
ATOM 621 N N . GLU A 1 80 ? -9.391 -9.352 -19.219 1 42.59 80 GLU A N 1
ATOM 622 C CA . GLU A 1 80 ? -8.422 -10.062 -18.391 1 42.59 80 GLU A CA 1
ATOM 623 C C . GLU A 1 80 ? -9.109 -11.094 -17.5 1 42.59 80 GLU A C 1
ATOM 625 O O . GLU A 1 80 ? -8.586 -12.195 -17.297 1 42.59 80 GLU A O 1
ATOM 630 N N . ARG A 1 81 ? -10.211 -10.578 -17.141 1 41.78 81 ARG A N 1
ATOM 631 C CA . ARG A 1 81 ? -11.062 -11.508 -16.406 1 41.78 81 ARG A CA 1
ATOM 632 C C . ARG A 1 81 ? -11.578 -12.617 -17.312 1 41.78 81 ARG A C 1
ATOM 634 O O . ARG A 1 81 ? -11.617 -13.781 -16.922 1 41.78 81 ARG A O 1
ATOM 641 N N . ILE A 1 82 ? -12.078 -12.203 -18.375 1 40.81 82 ILE A N 1
ATOM 642 C CA . ILE A 1 82 ? -12.547 -13.18 -19.359 1 40.81 82 ILE A CA 1
ATOM 643 C C . ILE A 1 82 ? -11.383 -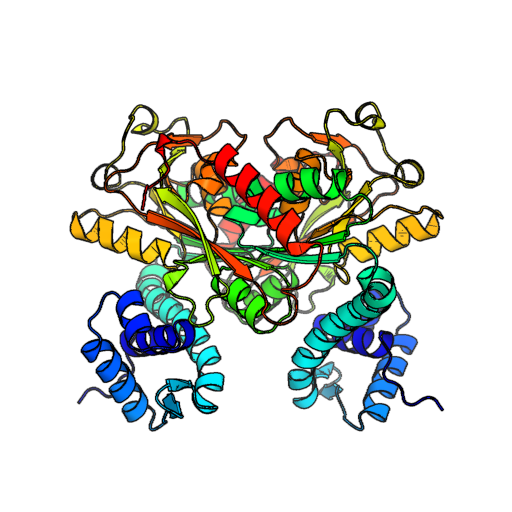14.047 -19.812 1 40.81 82 ILE A C 1
ATOM 645 O O . ILE A 1 82 ? -11.516 -15.273 -19.906 1 40.81 82 ILE A O 1
ATOM 649 N N . ALA A 1 83 ? -10.422 -13.312 -20.328 1 39.53 83 ALA A N 1
ATOM 650 C CA . ALA A 1 83 ? -9.25 -14.133 -20.625 1 39.53 83 ALA A CA 1
ATOM 651 C C . ALA A 1 83 ? -8.883 -15.008 -19.422 1 39.53 83 ALA A C 1
ATOM 653 O O . ALA A 1 83 ? -8.578 -16.188 -19.578 1 39.53 83 ALA A O 1
ATOM 654 N N . ASN A 1 84 ? -8.961 -14.328 -18.344 1 38.69 84 ASN A N 1
ATOM 655 C CA . ASN A 1 84 ? -8.844 -15.109 -17.125 1 38.69 84 ASN A CA 1
ATOM 656 C C . ASN A 1 84 ? -10.047 -16.031 -16.922 1 38.69 84 ASN A C 1
ATOM 658 O O . ASN A 1 84 ? -9.906 -17.156 -16.469 1 38.69 84 ASN A O 1
ATOM 662 N N . ALA A 1 85 ? -11.164 -15.516 -17.312 1 39.28 85 ALA A N 1
ATOM 663 C CA . ALA A 1 85 ? -12.352 -16.359 -17.266 1 39.28 85 ALA A CA 1
ATOM 664 C C . ALA A 1 85 ? -12.242 -17.516 -18.266 1 39.28 85 ALA A C 1
ATOM 666 O O . ALA A 1 85 ? -12.594 -18.656 -17.953 1 39.28 85 ALA A O 1
ATOM 667 N N . ALA A 1 86 ? -12 -17.172 -19.5 1 37.97 86 ALA A N 1
ATOM 668 C CA . ALA A 1 86 ? -11.781 -18.281 -20.422 1 37.97 86 ALA A CA 1
ATOM 669 C C . ALA A 1 86 ? -10.703 -19.219 -19.875 1 37.97 86 ALA A C 1
ATOM 671 O O . ALA A 1 86 ? -10.852 -20.453 -19.953 1 37.97 86 ALA A O 1
ATOM 672 N N . THR A 1 87 ? -9.711 -18.656 -19.422 1 35.41 87 THR A N 1
ATOM 673 C CA . THR A 1 87 ? -8.82 -19.484 -18.609 1 35.41 87 THR A CA 1
ATOM 674 C C . THR A 1 87 ? -9.539 -20.016 -17.375 1 35.41 87 THR A C 1
ATOM 676 O O . THR A 1 87 ? -9.336 -21.156 -16.984 1 35.41 87 THR A O 1
ATOM 679 N N . ASN A 1 88 ? -10.445 -19.188 -16.891 1 36.53 88 ASN A N 1
ATOM 680 C CA . ASN A 1 88 ? -11.273 -19.609 -15.766 1 36.53 88 ASN A CA 1
ATOM 681 C C . ASN A 1 88 ? -12.266 -20.703 -16.188 1 36.53 88 ASN A C 1
ATOM 683 O O . ASN A 1 88 ? -12.578 -21.594 -15.398 1 36.53 88 ASN A O 1
ATOM 687 N N . ILE A 1 89 ? -12.914 -20.578 -17.266 1 36.84 89 ILE A N 1
ATOM 688 C CA . ILE A 1 89 ? -13.75 -21.719 -17.625 1 36.84 89 ILE A CA 1
ATOM 689 C C . ILE A 1 89 ? -12.922 -23 -17.547 1 36.84 89 ILE A C 1
ATOM 691 O O . ILE A 1 89 ? -13.375 -24 -17 1 36.84 89 ILE A O 1
ATOM 695 N N . LYS A 1 90 ? -11.906 -23.094 -18.203 1 36.56 90 LYS A N 1
ATOM 696 C CA . LYS A 1 90 ? -11.031 -24.234 -17.953 1 36.56 90 LYS A CA 1
ATOM 697 C C . LYS A 1 90 ? -10.516 -24.234 -16.516 1 36.56 90 LYS A C 1
ATOM 699 O O . LYS A 1 90 ? -10.383 -25.281 -15.891 1 36.56 90 LYS A O 1
ATOM 704 N N . SER A 1 91 ? -10.242 -23 -15.891 1 38.62 91 SER A N 1
ATOM 705 C CA . SER A 1 91 ? -9.828 -22.812 -14.508 1 38.62 91 SER A CA 1
ATOM 706 C C . SER A 1 91 ? -11.023 -22.844 -13.555 1 38.62 91 SER A C 1
ATOM 708 O O . SER A 1 91 ? -10.852 -22.828 -12.336 1 38.62 91 SER A O 1
ATOM 710 N N . LEU A 1 92 ? -12.18 -22.438 -13.867 1 42.25 92 LEU A N 1
ATOM 711 C CA . LEU A 1 92 ? -13.352 -22.75 -13.062 1 42.25 92 LEU A CA 1
ATOM 712 C C . LEU A 1 92 ? -13.273 -24.156 -12.492 1 42.25 92 LEU A C 1
ATOM 714 O O . LEU A 1 92 ? -13.695 -24.406 -11.359 1 42.25 92 LEU A O 1
ATOM 718 N N . LYS A 1 93 ? -13.102 -25.062 -13.477 1 41.88 93 LYS A N 1
ATOM 719 C CA . LYS A 1 93 ? -12.953 -26.344 -12.789 1 41.88 93 LYS A CA 1
ATOM 720 C C . LYS A 1 93 ? -11.812 -26.281 -11.766 1 41.88 93 LYS A C 1
ATOM 722 O O . LYS A 1 93 ? -11.883 -26.922 -10.719 1 41.88 93 LYS A O 1
ATOM 727 N N . MET A 1 94 ? -10.539 -25.734 -12.047 1 46.53 94 MET A N 1
ATOM 728 C CA . MET A 1 94 ? -9.305 -25.906 -11.281 1 46.53 94 MET A CA 1
ATOM 729 C C . MET A 1 94 ? -8.805 -24.562 -10.75 1 46.53 94 MET A C 1
ATOM 731 O O . MET A 1 94 ? -8.234 -23.766 -11.5 1 46.53 94 MET A O 1
ATOM 735 N N . GLY A 1 95 ? -9.391 -23.75 -9.609 1 70.81 95 GLY A N 1
ATOM 736 C CA . GLY A 1 95 ? -8.789 -23.344 -8.352 1 70.81 95 GLY A CA 1
ATOM 737 C C . GLY A 1 95 ? -8.352 -21.891 -8.344 1 70.81 95 GLY A C 1
ATOM 738 O O . GLY A 1 95 ? -7.344 -21.547 -7.715 1 70.81 95 GLY A O 1
ATOM 739 N N . ARG A 1 96 ? -9.156 -20.766 -9.289 1 82.5 96 ARG A N 1
ATOM 740 C CA . ARG A 1 96 ? -8.703 -19.375 -9.18 1 82.5 96 ARG A CA 1
ATOM 741 C C . ARG A 1 96 ? -9.508 -18.625 -8.133 1 82.5 96 ARG A C 1
ATOM 743 O O . ARG A 1 96 ? -10.742 -18.703 -8.102 1 82.5 96 ARG A O 1
ATOM 750 N N . LEU A 1 97 ? -8.922 -17.844 -7.383 1 90.31 97 LEU A N 1
ATOM 751 C CA . LEU A 1 97 ? -9.508 -17.047 -6.305 1 90.31 97 LEU A CA 1
ATOM 752 C C . LEU A 1 97 ? -9.055 -15.602 -6.387 1 90.31 97 LEU A C 1
ATOM 754 O O . LEU A 1 97 ? -7.859 -15.312 -6.352 1 90.31 97 LEU A O 1
ATOM 758 N N . GLU A 1 98 ? -10.023 -14.664 -6.629 1 92.12 98 GLU A N 1
ATOM 759 C CA . GLU A 1 98 ? -9.75 -13.234 -6.66 1 92.12 98 GLU A CA 1
ATOM 760 C C . GLU A 1 98 ? -10.047 -12.586 -5.309 1 92.12 98 GLU A C 1
ATOM 762 O O . GLU A 1 98 ? -11.203 -12.508 -4.891 1 92.12 98 GLU A O 1
ATOM 767 N N . ILE A 1 99 ? -8.961 -12.031 -4.754 1 95.81 99 ILE A N 1
ATOM 768 C CA . ILE A 1 99 ? -9.141 -11.43 -3.436 1 95.81 99 ILE A CA 1
ATOM 769 C C . ILE A 1 99 ? -8.719 -9.961 -3.475 1 95.81 99 ILE A C 1
ATOM 771 O O . ILE A 1 99 ? -7.777 -9.602 -4.18 1 95.81 99 ILE A O 1
ATOM 775 N N . ALA A 1 100 ? -9.492 -9.156 -2.771 1 97.31 100 ALA A N 1
ATOM 776 C CA . ALA A 1 100 ? -9.102 -7.785 -2.461 1 97.31 100 ALA A CA 1
ATOM 777 C C . ALA A 1 100 ? -8.891 -7.602 -0.96 1 97.31 100 ALA A C 1
ATOM 779 O O . ALA A 1 100 ? -9.656 -8.141 -0.152 1 97.31 100 ALA A O 1
ATOM 780 N N . ALA A 1 101 ? -7.848 -6.891 -0.647 1 98.12 101 ALA A N 1
ATOM 781 C CA . ALA A 1 101 ? -7.555 -6.75 0.776 1 98.12 101 ALA A CA 1
ATOM 782 C C . ALA A 1 101 ? -6.984 -5.367 1.087 1 98.12 101 ALA A C 1
ATOM 784 O O . ALA A 1 101 ? -6.258 -4.793 0.273 1 98.12 101 ALA A O 1
ATOM 785 N N . SER A 1 102 ? -7.332 -4.883 2.264 1 96.5 102 SER A N 1
ATOM 786 C CA . SER A 1 102 ? -6.656 -3.697 2.779 1 96.5 102 SER A CA 1
ATOM 787 C C . SER A 1 102 ? -5.188 -3.984 3.076 1 96.5 102 SER A C 1
ATOM 789 O O . SER A 1 102 ? -4.816 -5.129 3.35 1 96.5 102 SER A O 1
ATOM 791 N N . PRO A 1 103 ? -4.375 -2.938 3.092 1 95.75 103 PRO A N 1
ATOM 792 C CA . PRO A 1 103 ? -2.932 -3.146 3.244 1 95.75 103 PRO A CA 1
ATOM 793 C C . PRO A 1 103 ? -2.574 -3.869 4.539 1 95.75 103 PRO A C 1
ATOM 795 O O . PRO A 1 103 ? -1.699 -4.738 4.543 1 95.75 103 PRO A O 1
ATOM 798 N N . ASN A 1 104 ? -3.186 -3.555 5.605 1 95.75 104 ASN A N 1
ATOM 799 C CA . ASN A 1 104 ? -2.846 -4.164 6.883 1 95.75 104 ASN A CA 1
ATOM 800 C C . ASN A 1 104 ? -3.061 -5.676 6.859 1 95.75 104 ASN A C 1
ATOM 802 O O . ASN A 1 104 ? -2.361 -6.418 7.555 1 95.75 104 ASN A O 1
ATOM 806 N N . MET A 1 105 ? -4.008 -6.109 6.098 1 97.25 105 MET A N 1
ATOM 807 C CA . MET A 1 105 ? -4.277 -7.539 6.02 1 97.25 105 MET A CA 1
ATOM 808 C C . MET A 1 105 ? -3.457 -8.188 4.91 1 97.25 105 MET A C 1
ATOM 810 O O . MET A 1 105 ? -2.932 -9.289 5.082 1 97.25 105 MET A O 1
ATOM 814 N N . ALA A 1 106 ? -3.285 -7.488 3.834 1 97.44 106 ALA A N 1
ATOM 815 C CA . ALA A 1 106 ? -2.551 -8 2.682 1 97.44 106 ALA A CA 1
ATOM 816 C C . ALA A 1 106 ? -1.071 -8.18 3.01 1 97.44 106 ALA A C 1
ATOM 818 O O . ALA A 1 106 ? -0.404 -9.047 2.438 1 97.44 106 ALA A O 1
ATOM 819 N N . LEU A 1 107 ? -0.543 -7.406 3.943 1 96.38 107 LEU A N 1
ATOM 820 C CA . LEU A 1 107 ? 0.887 -7.41 4.234 1 96.38 107 LEU A CA 1
ATOM 821 C C . LEU A 1 107 ? 1.174 -8.141 5.543 1 96.38 107 LEU A C 1
ATOM 823 O O . LEU A 1 107 ? 2.291 -8.078 6.059 1 96.38 107 LEU A O 1
ATOM 827 N N . SER A 1 108 ? 0.2 -8.828 6.066 1 95.62 108 SER A N 1
ATOM 828 C CA . SER A 1 108 ? 0.396 -9.508 7.344 1 95.62 108 SER A CA 1
ATOM 829 C C . SER A 1 108 ? 0.04 -10.992 7.238 1 95.62 108 SER A C 1
ATOM 831 O O . SER A 1 108 ? 0.836 -11.789 6.742 1 95.62 108 SER A O 1
ATOM 833 N N . PHE A 1 109 ? -1.193 -11.344 7.512 1 96.81 109 PHE A N 1
ATOM 834 C CA . PHE A 1 109 ? -1.502 -12.758 7.672 1 96.81 109 PHE A CA 1
ATOM 835 C C . PHE A 1 109 ? -1.907 -13.383 6.34 1 96.81 109 PHE A C 1
ATOM 837 O O . PHE A 1 109 ? -1.847 -14.602 6.176 1 96.81 109 PHE A O 1
ATOM 844 N N . LEU A 1 110 ? -2.354 -12.625 5.402 1 98.38 110 LEU A N 1
ATOM 845 C CA . LEU A 1 110 ? -2.924 -13.195 4.188 1 98.38 110 LEU A CA 1
ATOM 846 C C . LEU A 1 110 ? -1.862 -13.945 3.389 1 98.38 110 LEU A C 1
ATOM 848 O O . LEU A 1 110 ? -2.145 -14.992 2.807 1 98.38 110 LEU A O 1
ATOM 852 N N . PRO A 1 111 ? -0.643 -13.406 3.301 1 98.31 111 PRO A N 1
ATOM 853 C CA . PRO A 1 111 ? 0.388 -14.188 2.609 1 98.31 111 PRO A CA 1
ATOM 854 C C . PRO A 1 111 ? 0.559 -15.586 3.191 1 98.31 111 PRO A C 1
ATOM 856 O O . PRO A 1 111 ? 0.712 -16.562 2.443 1 98.31 111 PRO A O 1
ATOM 859 N N . ARG A 1 112 ? 0.51 -15.711 4.465 1 97.81 112 ARG A N 1
ATOM 860 C CA . ARG A 1 112 ? 0.616 -17.016 5.109 1 97.81 112 ARG A CA 1
ATOM 861 C C . ARG A 1 112 ? -0.585 -17.891 4.773 1 97.81 112 ARG A C 1
ATOM 863 O O . ARG A 1 112 ? -0.438 -19.094 4.547 1 97.81 112 ARG A O 1
ATOM 870 N N . ALA A 1 113 ? -1.739 -17.281 4.77 1 98.25 113 ALA A N 1
ATOM 871 C CA . ALA A 1 113 ? -2.949 -18.016 4.391 1 98.25 113 ALA A CA 1
ATOM 872 C C . ALA A 1 113 ? -2.865 -18.5 2.945 1 98.25 113 ALA A C 1
ATOM 874 O O . ALA A 1 113 ? -3.254 -19.641 2.645 1 98.25 113 ALA A O 1
ATOM 875 N N . ILE A 1 114 ? -2.383 -17.641 2.086 1 97.94 114 ILE A N 1
ATOM 876 C CA . ILE A 1 114 ? -2.242 -18 0.679 1 97.94 114 ILE A CA 1
ATOM 877 C C . ILE A 1 114 ? -1.25 -19.156 0.536 1 97.94 114 ILE A C 1
ATOM 879 O O . ILE A 1 114 ? -1.484 -20.094 -0.228 1 97.94 114 ILE A O 1
ATOM 883 N N . ASN A 1 115 ? -0.138 -19.078 1.277 1 97.94 115 ASN A N 1
ATOM 884 C CA . ASN A 1 115 ? 0.846 -20.156 1.218 1 97.94 115 ASN A CA 1
ATOM 885 C C . ASN A 1 115 ? 0.242 -21.5 1.642 1 97.94 115 ASN A C 1
ATOM 887 O O . ASN A 1 115 ? 0.308 -22.469 0.897 1 97.94 115 ASN A O 1
ATOM 891 N N . SER A 1 116 ? -0.356 -21.531 2.85 1 96.25 116 SER A N 1
ATOM 892 C CA . SER A 1 116 ? -0.918 -22.766 3.361 1 96.25 116 SER A CA 1
ATOM 893 C C . SER A 1 116 ? -2.027 -23.297 2.453 1 96.25 116 SER A C 1
ATOM 895 O O . SER A 1 116 ? -2.148 -24.5 2.242 1 96.25 116 SER A O 1
ATOM 897 N N . PHE A 1 117 ? -2.789 -22.406 1.866 1 95.31 117 PHE A N 1
ATOM 898 C CA . PHE A 1 117 ? -3.879 -22.766 0.972 1 95.31 117 PHE A CA 1
ATOM 899 C C . PHE A 1 117 ? -3.34 -23.359 -0.33 1 95.31 117 PHE A C 1
ATOM 901 O O . PHE A 1 117 ? -3.809 -24.391 -0.791 1 95.31 117 PHE A O 1
ATOM 908 N N . THR A 1 118 ? -2.402 -22.672 -0.929 1 93.62 118 THR A N 1
ATOM 909 C CA . THR A 1 118 ? -1.901 -23.109 -2.229 1 93.62 118 THR A CA 1
ATOM 910 C C . THR A 1 118 ? -1.092 -24.391 -2.092 1 93.62 118 THR A C 1
ATOM 912 O O . THR A 1 118 ? -0.96 -25.156 -3.051 1 93.62 118 THR A O 1
ATOM 915 N N . LEU A 1 119 ? -0.51 -24.672 -0.929 1 92.75 119 LEU A N 1
ATOM 916 C CA . LEU A 1 119 ? 0.136 -25.953 -0.674 1 92.75 119 LEU A CA 1
ATOM 917 C C . LEU A 1 119 ? -0.892 -27.078 -0.62 1 92.75 119 LEU A C 1
ATOM 919 O O . LEU A 1 119 ? -0.641 -28.188 -1.118 1 92.75 119 LEU A O 1
ATOM 923 N N . ALA A 1 120 ? -2.014 -26.797 -0.024 1 90.5 120 ALA A N 1
ATOM 924 C CA . ALA A 1 120 ? -3.094 -27.781 0.086 1 90.5 120 ALA A CA 1
ATOM 925 C C . ALA A 1 120 ? -3.838 -27.922 -1.238 1 90.5 120 ALA A C 1
ATOM 927 O O . ALA A 1 120 ? -4.453 -28.969 -1.501 1 90.5 120 ALA A O 1
ATOM 928 N N . HIS A 1 121 ? -3.771 -26.906 -2.055 1 88.94 121 HIS A N 1
ATOM 929 C CA . HIS A 1 121 ? -4.422 -26.859 -3.359 1 88.94 121 HIS A CA 1
ATOM 930 C C . HIS A 1 121 ? -3.451 -26.422 -4.449 1 88.94 121 HIS A C 1
ATOM 932 O O . HIS A 1 121 ? -3.555 -25.312 -4.961 1 88.94 121 HIS A O 1
ATOM 938 N N . PRO A 1 122 ? -2.676 -27.328 -4.922 1 86.69 122 PRO A N 1
ATOM 939 C CA . PRO A 1 122 ? -1.567 -26.969 -5.812 1 86.69 122 PRO A CA 1
ATOM 940 C C . PRO A 1 122 ? -2.041 -26.391 -7.141 1 86.69 122 PRO A C 1
ATOM 942 O O . PRO A 1 122 ? -1.275 -25.703 -7.824 1 86.69 122 PRO A O 1
ATOM 945 N N . GLU A 1 123 ? -3.254 -26.562 -7.473 1 82.31 123 GLU A N 1
ATOM 946 C CA . GLU A 1 123 ? -3.766 -26.062 -8.742 1 82.31 123 GLU A CA 1
ATOM 947 C C . GLU A 1 123 ? -4.422 -24.688 -8.578 1 82.31 123 GLU A C 1
ATOM 949 O O . GLU A 1 123 ? -4.844 -24.078 -9.555 1 82.31 123 GLU A O 1
ATOM 954 N N . ALA A 1 124 ? -4.449 -24.25 -7.387 1 87.06 124 ALA A N 1
ATOM 955 C CA . ALA A 1 124 ? -5.117 -22.984 -7.113 1 87.06 124 ALA A CA 1
ATOM 956 C C . ALA A 1 124 ? -4.266 -21.812 -7.586 1 87.06 124 ALA A C 1
ATOM 958 O O . ALA A 1 124 ? -3.039 -21.844 -7.492 1 87.06 124 ALA A O 1
ATOM 959 N N . HIS A 1 125 ? -4.949 -20.828 -8.125 1 90.25 125 HIS A N 1
ATOM 960 C CA . HIS A 1 125 ? -4.371 -19.547 -8.492 1 90.25 125 HIS A CA 1
ATOM 961 C C . HIS A 1 125 ? -5.031 -18.406 -7.723 1 90.25 125 HIS A C 1
ATOM 963 O O . HIS A 1 125 ? -6.25 -18.234 -7.785 1 90.25 125 HIS A O 1
ATOM 969 N N . VAL A 1 126 ? -4.227 -17.703 -6.973 1 94.62 126 VAL A N 1
ATOM 970 C CA . VAL A 1 126 ? -4.781 -16.641 -6.141 1 94.62 126 VAL A CA 1
ATOM 971 C C . VAL A 1 126 ? -4.316 -15.281 -6.664 1 94.62 126 VAL A C 1
ATOM 973 O O . VAL A 1 126 ? -3.121 -15.07 -6.895 1 94.62 126 VAL A O 1
ATOM 976 N N . SER A 1 127 ? -5.211 -14.391 -6.895 1 94.88 127 SER A N 1
ATOM 977 C CA . SER A 1 127 ? -4.938 -12.992 -7.199 1 94.88 127 SER A CA 1
ATOM 978 C C . SER A 1 127 ? -5.316 -12.086 -6.031 1 94.88 127 SER A C 1
ATOM 980 O O . SER A 1 127 ? -6.465 -12.094 -5.586 1 94.88 127 SER A O 1
ATOM 982 N N . MET A 1 128 ? -4.348 -11.359 -5.547 1 97.19 128 MET A N 1
ATOM 983 C CA . MET A 1 128 ? -4.598 -10.484 -4.402 1 97.19 128 MET A CA 1
ATOM 984 C C . MET A 1 128 ? -4.379 -9.023 -4.77 1 97.19 128 MET A C 1
ATOM 986 O O . MET A 1 128 ? -3.25 -8.609 -5.047 1 97.19 128 MET A O 1
ATOM 990 N N . ARG A 1 129 ? -5.422 -8.32 -4.656 1 95.25 129 ARG A N 1
ATOM 991 C CA . ARG A 1 129 ? -5.367 -6.879 -4.855 1 95.25 129 ARG A CA 1
ATOM 992 C C . ARG A 1 129 ? -5.332 -6.145 -3.52 1 95.25 129 ARG A C 1
ATOM 994 O O . ARG A 1 129 ? -5.938 -6.59 -2.543 1 95.25 129 ARG A O 1
ATOM 1001 N N . MET A 1 130 ? -4.641 -5.004 -3.562 1 94.5 130 MET A N 1
ATOM 1002 C CA . MET A 1 130 ? -4.504 -4.23 -2.334 1 94.5 130 MET A CA 1
ATOM 1003 C C . MET A 1 130 ? -5.094 -2.834 -2.502 1 94.5 130 MET A C 1
ATOM 1005 O O . MET A 1 130 ? -4.605 -2.041 -3.309 1 94.5 130 MET A O 1
ATOM 1009 N N . HIS A 1 131 ? -6.117 -2.559 -1.718 1 92.69 131 HIS A N 1
ATOM 1010 C CA . HIS A 1 131 ? -6.828 -1.288 -1.792 1 92.69 131 HIS A CA 1
ATOM 1011 C C . HIS A 1 131 ? -7.367 -0.877 -0.425 1 92.69 131 HIS A C 1
ATOM 1013 O O . HIS A 1 131 ? -7.301 -1.653 0.531 1 92.69 131 HIS A O 1
ATOM 1019 N N . SER A 1 132 ? -7.859 0.372 -0.405 1 89.56 132 SER A N 1
ATOM 1020 C CA . SER A 1 132 ? -8.508 0.839 0.818 1 89.56 132 SER A CA 1
ATOM 1021 C C . SER A 1 132 ? -9.758 0.025 1.129 1 89.56 132 SER A C 1
ATOM 1023 O O . SER A 1 132 ? -10.344 -0.585 0.234 1 89.56 132 SER A O 1
ATOM 1025 N N . SER A 1 133 ? -10.156 0.044 2.348 1 90.69 133 SER A N 1
ATOM 1026 C CA . SER A 1 133 ? -11.297 -0.755 2.777 1 90.69 133 SER A CA 1
ATOM 1027 C C . SER A 1 133 ? -12.547 -0.4 1.983 1 90.69 133 SER A C 1
ATOM 1029 O O . SER A 1 133 ? -13.258 -1.287 1.503 1 90.69 133 SER A O 1
ATOM 1031 N N . PRO A 1 134 ? -12.844 0.867 1.806 1 85.38 134 PRO A N 1
ATOM 1032 C CA . PRO A 1 134 ? -14.023 1.189 1.002 1 85.38 134 PRO A CA 1
ATOM 1033 C C . PRO A 1 134 ? -13.922 0.663 -0.428 1 85.38 134 PRO A C 1
ATOM 1035 O O . PRO A 1 134 ? -14.914 0.17 -0.978 1 85.38 134 PRO A O 1
ATOM 1038 N N . THR A 1 135 ? -12.773 0.759 -0.981 1 87.69 135 THR A N 1
ATOM 1039 C CA . THR A 1 135 ? -12.57 0.256 -2.336 1 87.69 135 THR A CA 1
ATOM 1040 C C . THR A 1 135 ? -12.711 -1.263 -2.377 1 87.69 135 THR A C 1
ATOM 1042 O O . THR A 1 135 ? -13.281 -1.812 -3.32 1 87.69 135 THR A O 1
ATOM 1045 N N . VAL A 1 136 ? -12.219 -1.914 -1.388 1 94.25 136 VAL A N 1
ATOM 1046 C CA . VAL A 1 136 ? -12.344 -3.365 -1.285 1 94.25 136 VAL A CA 1
ATOM 1047 C C . VAL A 1 136 ? -13.812 -3.76 -1.269 1 94.25 136 VAL A C 1
ATOM 1049 O O . VAL A 1 136 ? -14.234 -4.66 -2 1 94.25 136 VAL A O 1
ATOM 1052 N N . LEU A 1 137 ? -14.555 -3.098 -0.469 1 89.69 137 LEU A N 1
ATOM 1053 C CA . LEU A 1 137 ? -15.984 -3.387 -0.367 1 89.69 137 LEU A CA 1
ATOM 1054 C C . LEU A 1 137 ? -16.672 -3.178 -1.709 1 89.69 137 LEU A C 1
ATOM 1056 O O . LEU A 1 137 ? -17.469 -4.016 -2.137 1 89.69 137 LEU A O 1
ATOM 1060 N N . ASP A 1 138 ? -16.344 -2.102 -2.35 1 86.75 138 ASP A N 1
ATOM 1061 C CA . ASP A 1 138 ? -16.922 -1.785 -3.652 1 86.75 138 ASP A CA 1
ATOM 1062 C C . ASP A 1 138 ? -16.578 -2.861 -4.68 1 86.75 138 ASP A C 1
ATOM 1064 O O . ASP A 1 138 ? -17.438 -3.281 -5.453 1 86.75 138 ASP A O 1
ATOM 1068 N N . MET A 1 139 ? -15.344 -3.305 -4.676 1 89.19 139 MET A N 1
ATOM 1069 C CA . MET A 1 139 ? -14.883 -4.305 -5.633 1 89.19 139 MET A CA 1
ATOM 1070 C C . MET A 1 139 ? -15.641 -5.617 -5.457 1 89.19 139 MET A C 1
ATOM 1072 O O . MET A 1 139 ? -16 -6.266 -6.441 1 89.19 139 MET A O 1
ATOM 1076 N N . VAL A 1 140 ? -15.898 -5.996 -4.273 1 90.5 140 VAL A N 1
ATOM 1077 C CA . VAL A 1 140 ? -16.594 -7.246 -3.998 1 90.5 140 VAL A CA 1
ATOM 1078 C C . VAL A 1 140 ? -18.078 -7.098 -4.344 1 90.5 140 VAL A C 1
ATOM 1080 O O . VAL A 1 140 ? -18.688 -8.008 -4.918 1 90.5 140 VAL A O 1
ATOM 1083 N N . GLN A 1 141 ? -18.594 -5.98 -3.994 1 83.81 141 GLN A N 1
ATOM 1084 C CA . GLN A 1 141 ? -20 -5.727 -4.277 1 83.81 141 GLN A CA 1
ATOM 1085 C C . GLN A 1 141 ? -20.266 -5.73 -5.781 1 83.81 141 GLN A C 1
ATOM 1087 O O . GLN A 1 141 ? -21.344 -6.145 -6.223 1 83.81 141 GLN A O 1
ATOM 1092 N N . ARG A 1 142 ? -19.359 -5.305 -6.457 1 82.94 142 ARG A N 1
ATOM 1093 C CA . ARG A 1 142 ? -19.484 -5.262 -7.91 1 82.94 142 ARG A CA 1
ATOM 1094 C C . ARG A 1 142 ? -19.016 -6.57 -8.539 1 82.94 142 ARG A C 1
ATOM 1096 O O . ARG A 1 142 ? -18.828 -6.648 -9.758 1 82.94 142 ARG A O 1
ATOM 1103 N N . ASP A 1 143 ? -18.609 -7.465 -7.738 1 83.25 143 ASP A N 1
ATOM 1104 C CA . ASP A 1 143 ? -18.25 -8.82 -8.133 1 83.25 143 ASP A CA 1
ATOM 1105 C C . ASP A 1 143 ? -16.938 -8.828 -8.914 1 83.25 143 ASP A C 1
ATOM 1107 O O . ASP A 1 143 ? -16.75 -9.648 -9.82 1 83.25 143 ASP A O 1
ATOM 1111 N N . GLN A 1 144 ? -16.156 -7.883 -8.633 1 85.94 144 GLN A N 1
ATOM 1112 C CA . GLN A 1 144 ? -14.828 -7.84 -9.242 1 85.94 144 GLN A CA 1
ATOM 1113 C C . GLN A 1 144 ? -13.859 -8.773 -8.523 1 85.94 144 GLN A C 1
ATOM 1115 O O . GLN A 1 144 ? -12.844 -9.18 -9.086 1 85.94 144 GLN A O 1
ATOM 1120 N N . CYS A 1 145 ? -14.188 -9.039 -7.316 1 91.62 145 CYS A N 1
ATOM 1121 C CA . CYS A 1 145 ? -13.445 -9.984 -6.492 1 91.6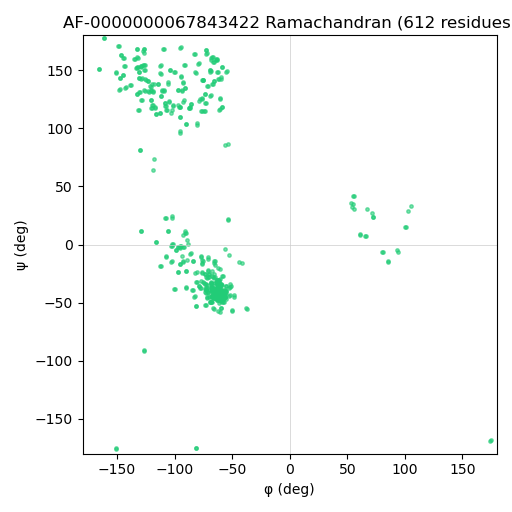2 145 CYS A CA 1
ATOM 1122 C C . CYS A 1 145 ? -14.383 -10.945 -5.777 1 91.62 145 CYS A C 1
ATOM 1124 O O . CYS A 1 145 ? -15.539 -10.609 -5.512 1 91.62 145 CYS A O 1
ATOM 1126 N N . ASP A 1 146 ? -13.844 -12.102 -5.516 1 89.38 146 ASP A N 1
ATOM 1127 C CA . ASP A 1 146 ? -14.641 -13.133 -4.855 1 89.38 146 ASP A CA 1
ATOM 1128 C C . ASP A 1 146 ? -14.742 -12.867 -3.354 1 89.38 146 ASP A C 1
ATOM 1130 O O . ASP A 1 146 ? -15.75 -13.195 -2.729 1 89.38 146 ASP A O 1
ATOM 1134 N N . LEU A 1 147 ? -13.711 -12.375 -2.832 1 93.88 147 LEU A N 1
ATOM 1135 C CA . LEU A 1 147 ? -13.555 -12.227 -1.39 1 93.88 147 LEU A CA 1
ATOM 1136 C C . LEU A 1 147 ? -12.828 -10.938 -1.05 1 93.88 147 LEU A C 1
ATOM 1138 O O . LEU A 1 147 ? -11.852 -10.578 -1.709 1 93.88 147 LEU A O 1
ATOM 1142 N N . GLY A 1 148 ? -13.375 -10.258 -0.05 1 96.75 148 GLY A N 1
ATOM 1143 C CA . GLY A 1 148 ? -12.758 -9.023 0.422 1 96.75 148 GLY A CA 1
ATOM 1144 C C . GLY A 1 148 ? -12.336 -9.086 1.877 1 96.75 148 GLY A C 1
ATOM 1145 O O . GLY A 1 148 ? -13.039 -9.672 2.709 1 96.75 148 GLY A O 1
ATOM 1146 N N . PHE A 1 149 ? -11.156 -8.555 2.166 1 97.62 149 PHE A N 1
ATOM 1147 C CA . PHE A 1 149 ? -10.641 -8.391 3.52 1 97.62 149 PHE A CA 1
ATOM 1148 C C . PHE A 1 149 ? -10.453 -6.918 3.855 1 97.62 149 PHE A C 1
ATOM 1150 O O . PHE A 1 149 ? -9.562 -6.258 3.311 1 97.62 149 PHE A O 1
ATOM 1157 N N . ALA A 1 150 ? -11.266 -6.406 4.781 1 95.5 150 ALA A N 1
ATOM 1158 C CA . ALA A 1 150 ? -11.266 -4.969 5.051 1 95.5 150 ALA A CA 1
ATOM 1159 C C . ALA A 1 150 ? -11.555 -4.688 6.523 1 95.5 150 ALA A C 1
ATOM 1161 O O . ALA A 1 150 ? -11.961 -5.582 7.266 1 95.5 150 ALA A O 1
ATOM 1162 N N . MET A 1 151 ? -11.227 -3.518 6.859 1 93 151 MET A N 1
ATOM 1163 C CA . MET A 1 151 ? -11.531 -3.061 8.211 1 93 151 MET A CA 1
ATOM 1164 C C . MET A 1 151 ? -12.914 -2.41 8.266 1 93 151 MET A C 1
ATOM 1166 O O . MET A 1 151 ? -13.094 -1.297 7.77 1 93 151 MET A O 1
ATOM 1170 N N . PHE A 1 152 ? -13.859 -3.096 8.789 1 86.38 152 PHE A N 1
ATOM 1171 C CA . PHE A 1 152 ? -15.219 -2.602 8.977 1 86.38 152 PHE A CA 1
ATOM 1172 C C . PHE A 1 152 ? -16 -3.504 9.93 1 86.38 152 PHE A C 1
ATOM 1174 O O . PHE A 1 152 ? -15.711 -4.699 10.031 1 86.38 152 PHE A O 1
ATOM 1181 N N . PRO A 1 153 ? -16.891 -2.928 10.586 1 81.06 153 PRO A N 1
ATOM 1182 C CA . PRO A 1 153 ? -17.781 -3.785 11.375 1 81.06 153 PRO A CA 1
ATOM 1183 C C . PRO A 1 153 ? -18.766 -4.555 10.508 1 81.06 153 PRO A C 1
ATOM 1185 O O . PRO A 1 153 ? -19.484 -3.951 9.703 1 81.06 153 PRO A O 1
ATOM 1188 N N . ALA A 1 154 ? -18.766 -5.836 10.57 1 73.56 154 ALA A N 1
ATOM 1189 C CA . ALA A 1 154 ? -19.578 -6.672 9.695 1 73.56 154 ALA A CA 1
ATOM 1190 C C . ALA A 1 154 ? -21.062 -6.379 9.891 1 73.56 154 ALA A C 1
ATOM 1192 O O . ALA A 1 154 ? -21.875 -6.59 8.984 1 73.56 154 ALA A O 1
ATOM 1193 N N . ARG A 1 155 ? -21.5 -6.078 10.992 1 68.06 155 ARG A N 1
ATOM 1194 C CA . ARG A 1 155 ? -22.922 -5.773 11.18 1 68.06 155 ARG A CA 1
ATOM 1195 C C . ARG A 1 155 ? -23.375 -4.652 10.25 1 68.06 155 ARG A C 1
ATOM 1197 O O . ARG A 1 155 ? -24.562 -4.453 10.047 1 68.06 155 ARG A O 1
ATOM 1204 N N . SER A 1 156 ? -22.469 -4.148 9.57 1 54.81 156 SER A N 1
ATOM 1205 C CA . SER A 1 156 ? -22.734 -2.963 8.766 1 54.81 156 SER A CA 1
ATOM 1206 C C . SER A 1 156 ? -23.109 -3.338 7.336 1 54.81 156 SER A C 1
ATOM 1208 O O . SER A 1 156 ? -23.531 -2.482 6.551 1 54.81 156 SER A O 1
ATOM 1210 N N . THR A 1 157 ? -22.922 -4.637 7.031 1 57.09 157 THR A N 1
ATOM 1211 C CA . THR A 1 157 ? -23.219 -4.984 5.648 1 57.09 157 THR A CA 1
ATOM 1212 C C . THR A 1 157 ? -24.625 -5.555 5.527 1 57.09 157 THR A C 1
ATOM 1214 O O . THR A 1 157 ? -25.062 -6.328 6.379 1 57.09 157 THR A O 1
ATOM 1217 N N . LYS A 1 158 ? -25.438 -4.961 4.797 1 52.75 158 LYS A N 1
ATOM 1218 C CA . LYS A 1 158 ? -26.844 -5.281 4.613 1 52.75 158 LYS A CA 1
ATOM 1219 C C . LYS A 1 158 ? -27.031 -6.691 4.051 1 52.75 158 LYS A C 1
ATOM 1221 O O . LYS A 1 158 ? -28.062 -7.32 4.258 1 52.75 158 LYS A O 1
ATOM 1226 N N . SER A 1 159 ? -26.062 -7.098 3.309 1 55.66 159 SER A N 1
ATOM 1227 C CA . SER A 1 159 ? -26.359 -8.242 2.455 1 55.66 159 SER A CA 1
ATOM 1228 C C . SER A 1 159 ? -26 -9.555 3.133 1 55.66 159 SER A C 1
ATOM 1230 O O . SER A 1 159 ? -26.156 -10.633 2.549 1 55.66 159 SER A O 1
ATOM 1232 N N . GLY A 1 160 ? -25.625 -9.531 4.461 1 63.16 160 GLY A N 1
ATOM 1233 C CA . GLY A 1 160 ? -25.359 -10.773 5.176 1 63.16 160 GLY A CA 1
ATOM 1234 C C . GLY A 1 160 ? -24.156 -11.523 4.656 1 63.16 160 GLY A C 1
ATOM 1235 O O . GLY A 1 160 ? -23.906 -12.672 5.047 1 63.16 160 GLY A O 1
ATOM 1236 N N . ASN A 1 161 ? -23.438 -11.008 3.811 1 83.38 161 ASN A N 1
ATOM 1237 C CA . ASN A 1 161 ? -22.328 -11.711 3.184 1 83.38 161 ASN A CA 1
ATOM 1238 C C . ASN A 1 161 ? -20.984 -11.289 3.777 1 83.38 161 ASN A C 1
ATOM 1240 O O . ASN A 1 161 ? -19.969 -11.328 3.098 1 83.38 161 ASN A O 1
ATOM 1244 N N . SER A 1 162 ? -21.062 -10.797 5.051 1 90.19 162 SER A N 1
ATOM 1245 C CA . SER A 1 162 ? -19.844 -10.367 5.738 1 90.19 162 SER A CA 1
ATOM 1246 C C . SER A 1 162 ? -19.719 -11.039 7.102 1 90.19 162 SER A C 1
ATOM 1248 O O . SER A 1 162 ? -20.719 -11.492 7.672 1 90.19 162 SER A O 1
ATOM 1250 N N . GLU A 1 163 ? -18.516 -11.18 7.594 1 91.5 163 GLU A N 1
ATOM 1251 C CA . GLU A 1 163 ? -18.188 -11.773 8.883 1 91.5 163 GLU A CA 1
ATOM 1252 C C . GLU A 1 163 ? -16.953 -11.117 9.5 1 91.5 163 GLU A C 1
ATOM 1254 O O . GLU A 1 163 ? -15.969 -10.859 8.805 1 91.5 163 GLU A O 1
ATOM 1259 N N . THR A 1 164 ? -17.062 -10.789 10.773 1 94 164 THR A N 1
ATOM 1260 C CA . THR A 1 164 ? -15.891 -10.305 11.492 1 94 164 THR A CA 1
ATOM 1261 C C . THR A 1 164 ? -14.961 -11.461 11.844 1 94 164 THR A C 1
ATOM 1263 O O . THR A 1 164 ? -15.383 -12.445 12.453 1 94 164 THR A O 1
ATOM 1266 N N . LEU A 1 165 ? -13.758 -11.32 11.445 1 94.88 165 LEU A N 1
ATOM 1267 C CA . LEU A 1 165 ? -12.766 -12.344 11.766 1 94.88 165 LEU A CA 1
ATOM 1268 C C . LEU A 1 165 ? -12.227 -12.156 13.18 1 94.88 165 LEU A C 1
ATOM 1270 O O . LEU A 1 165 ? -12.18 -13.102 13.969 1 94.88 165 LEU A O 1
ATOM 1274 N N . VAL A 1 166 ? -11.766 -10.938 13.445 1 94.5 166 VAL A N 1
ATOM 1275 C CA . VAL A 1 166 ? -11.234 -10.602 14.766 1 94.5 166 VAL A CA 1
ATOM 1276 C C . VAL A 1 166 ? -11.445 -9.117 15.039 1 94.5 166 VAL A C 1
ATOM 1278 O O . VAL A 1 166 ? -11.547 -8.312 14.109 1 94.5 166 VAL A O 1
ATOM 1281 N N . SER A 1 167 ? -11.648 -8.812 16.281 1 95.88 167 SER A N 1
ATOM 1282 C CA . SER A 1 167 ? -11.555 -7.449 16.797 1 95.88 167 SER A CA 1
ATOM 1283 C C . SER A 1 167 ? -10.352 -7.285 17.719 1 95.88 167 SER A C 1
ATOM 1285 O O . SER A 1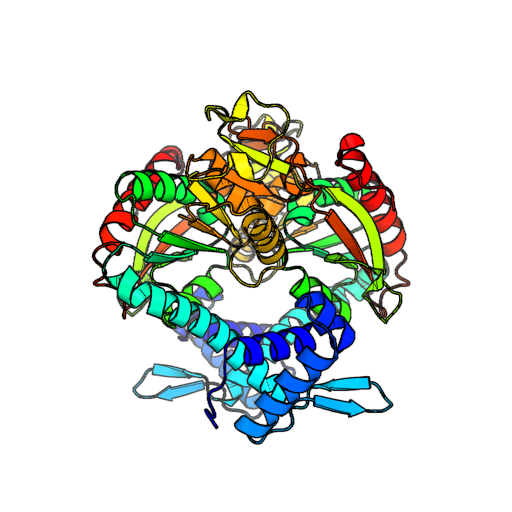 167 ? -10.086 -8.148 18.547 1 95.88 167 SER A O 1
ATOM 1287 N N . ALA A 1 168 ? -9.641 -6.227 17.438 1 96.5 168 ALA A N 1
ATOM 1288 C CA . ALA A 1 168 ? -8.414 -6.047 18.219 1 96.5 168 ALA A CA 1
ATOM 1289 C C . ALA A 1 168 ? -8.156 -4.57 18.5 1 96.5 168 ALA A C 1
ATOM 1291 O O . ALA A 1 168 ? -8.703 -3.697 17.828 1 96.5 168 ALA A O 1
ATOM 1292 N N . LYS A 1 169 ? -7.328 -4.324 19.5 1 97.25 169 LYS A N 1
ATOM 1293 C CA . LYS A 1 169 ? -7.074 -2.951 19.938 1 97.25 169 LYS A CA 1
ATOM 1294 C C . LYS A 1 169 ? -5.832 -2.387 19.25 1 97.25 169 LYS A C 1
ATOM 1296 O O . LYS A 1 169 ? -4.852 -3.105 19.031 1 97.25 169 LYS A O 1
ATOM 1301 N N . MET A 1 170 ? -5.93 -1.09 18.969 1 97.81 170 MET A N 1
ATOM 1302 C CA . MET A 1 170 ? -4.77 -0.398 18.406 1 97.81 170 MET A CA 1
ATOM 1303 C C . MET A 1 170 ? -3.635 -0.326 19.422 1 97.81 170 MET A C 1
ATOM 1305 O O . MET A 1 170 ? -3.855 -0.501 20.625 1 97.81 170 MET A O 1
ATOM 1309 N N . VAL A 1 171 ? -2.424 -0.081 18.922 1 98.44 171 VAL A N 1
ATOM 1310 C CA . VAL A 1 171 ? -1.229 0.011 19.766 1 98.44 171 VAL A CA 1
ATOM 1311 C C . VAL A 1 171 ? -0.47 1.296 19.438 1 98.44 171 VAL A C 1
ATOM 1313 O O . VAL A 1 171 ? -0.587 1.833 18.328 1 98.44 171 VAL A O 1
ATOM 1316 N N . ALA A 1 172 ? 0.252 1.786 20.391 1 98.81 172 ALA A N 1
ATOM 1317 C CA . ALA A 1 172 ? 1.179 2.887 20.141 1 98.81 172 ALA A CA 1
ATOM 1318 C C . ALA A 1 172 ? 2.494 2.379 19.562 1 98.81 172 ALA A C 1
ATOM 1320 O O . ALA A 1 172 ? 2.908 1.251 19.844 1 98.81 172 ALA A O 1
ATOM 1321 N N . VAL A 1 173 ? 3.115 3.176 18.734 1 98.75 173 VAL A N 1
ATOM 1322 C CA . VAL A 1 173 ? 4.406 2.816 18.156 1 98.75 173 VAL A CA 1
ATOM 1323 C C . VAL A 1 173 ? 5.371 3.994 18.281 1 98.75 173 VAL A C 1
ATOM 1325 O O . VAL A 1 173 ? 5.012 5.129 17.953 1 98.75 173 VAL A O 1
ATOM 1328 N N . VAL A 1 174 ? 6.531 3.732 18.797 1 98.81 174 VAL A N 1
ATOM 1329 C CA . VAL A 1 174 ? 7.578 4.73 18.969 1 98.81 174 VAL A CA 1
ATOM 1330 C C . VAL A 1 174 ? 8.914 4.18 18.469 1 98.81 174 VAL A C 1
ATOM 1332 O O . VAL A 1 174 ? 9.094 2.961 18.391 1 98.81 174 VAL A O 1
ATOM 1335 N N . PRO A 1 175 ? 9.805 5.121 18.031 1 98.44 175 PRO A N 1
ATOM 1336 C CA . PRO A 1 175 ? 11.156 4.613 17.781 1 98.44 175 PRO A CA 1
ATOM 1337 C C . PRO A 1 175 ? 11.75 3.914 19 1 98.44 175 PRO A C 1
ATOM 1339 O O . PRO A 1 175 ? 11.469 4.305 20.141 1 98.44 175 PRO A O 1
ATOM 1342 N N . LYS A 1 176 ? 12.578 2.936 18.75 1 97 176 LYS A N 1
ATOM 1343 C CA . LYS A 1 176 ? 13.18 2.152 19.828 1 97 176 LYS A CA 1
ATOM 1344 C C . LYS A 1 176 ? 13.969 3.043 20.781 1 97 176 LYS A C 1
ATOM 1346 O O . LYS A 1 176 ? 14.047 2.76 21.984 1 97 176 LYS A O 1
ATOM 1351 N N . THR A 1 177 ? 14.461 4.145 20.328 1 96.56 177 THR A N 1
ATOM 1352 C CA . THR A 1 177 ? 15.312 5.023 21.109 1 96.56 177 THR A CA 1
ATOM 1353 C C . THR A 1 177 ? 14.492 6.137 21.766 1 96.56 177 THR A C 1
ATOM 1355 O O . THR A 1 177 ? 15.039 6.984 22.469 1 96.56 177 THR A O 1
ATOM 1358 N N . HIS A 1 178 ? 13.273 6.176 21.516 1 97.44 178 HIS A N 1
ATOM 1359 C CA . HIS A 1 178 ? 12.422 7.238 22.047 1 97.44 178 HIS A CA 1
ATOM 1360 C C . HIS A 1 178 ? 12.266 7.117 23.562 1 97.44 178 HIS A C 1
ATOM 1362 O O . HIS A 1 178 ? 12.227 6.008 24.094 1 97.44 178 HIS A O 1
ATOM 1368 N N . ALA A 1 179 ? 12.102 8.18 24.234 1 97.25 179 ALA A N 1
ATOM 1369 C CA . ALA A 1 179 ? 11.961 8.219 25.688 1 97.25 179 ALA A CA 1
ATOM 1370 C C . ALA A 1 179 ? 10.758 7.402 26.156 1 97.25 179 ALA A C 1
ATOM 1372 O O . ALA A 1 179 ? 10.805 6.758 27.203 1 97.25 179 ALA A O 1
ATOM 1373 N N . LEU A 1 180 ? 9.773 7.406 25.391 1 97.94 180 LEU A N 1
ATOM 1374 C CA . LEU A 1 180 ? 8.531 6.738 25.781 1 97.94 180 LEU A CA 1
ATOM 1375 C C . LEU A 1 180 ? 8.656 5.227 25.625 1 97.94 180 LEU A C 1
ATOM 1377 O O . LEU A 1 180 ? 7.797 4.48 26.094 1 97.94 180 LEU A O 1
ATOM 1381 N N . ALA A 1 181 ? 9.727 4.777 24.984 1 97.69 181 ALA A N 1
ATOM 1382 C CA . ALA A 1 181 ? 9.914 3.352 24.719 1 97.69 181 ALA A CA 1
ATOM 1383 C C . ALA A 1 181 ? 10.094 2.576 26.016 1 97.69 181 ALA A C 1
ATOM 1385 O O . ALA A 1 181 ? 9.984 1.349 26.047 1 97.69 181 ALA A O 1
ATOM 1386 N N . THR A 1 182 ? 10.336 3.275 27.078 1 96.75 182 THR A N 1
ATOM 1387 C CA . THR A 1 182 ? 10.57 2.633 28.375 1 96.75 182 THR A CA 1
ATOM 1388 C C . THR A 1 182 ? 9.25 2.324 29.062 1 96.75 182 THR A C 1
ATOM 1390 O O . THR A 1 182 ? 9.219 1.561 30.031 1 96.75 182 THR A O 1
ATOM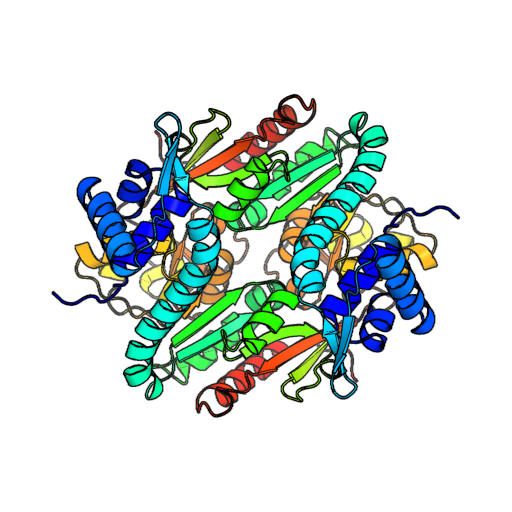 1393 N N . LYS A 1 183 ? 8.203 2.869 28.609 1 96.69 183 LYS A N 1
ATOM 1394 C CA . LYS A 1 183 ? 6.891 2.629 29.219 1 96.69 183 LYS A CA 1
ATOM 1395 C C . LYS A 1 183 ? 6.281 1.33 28.703 1 96.69 183 LYS A C 1
ATOM 1397 O O . LYS A 1 183 ? 6.707 0.802 27.672 1 96.69 183 LYS A O 1
ATOM 1402 N N . ARG A 1 184 ? 5.289 0.881 29.438 1 95.38 184 ARG A N 1
ATOM 1403 C CA . ARG A 1 184 ? 4.566 -0.315 29.016 1 95.38 184 ARG A CA 1
ATOM 1404 C C . ARG A 1 184 ? 3.252 0.05 28.328 1 95.38 184 ARG A C 1
ATOM 1406 O O . ARG A 1 184 ? 2.816 -0.638 27.406 1 95.38 184 ARG A O 1
ATOM 1413 N N . THR A 1 185 ? 2.645 1.074 28.891 1 97.94 185 THR A N 1
ATOM 1414 C CA . THR A 1 185 ? 1.354 1.544 28.391 1 97.94 185 THR A CA 1
ATOM 1415 C C . THR A 1 185 ? 1.377 3.055 28.172 1 97.94 185 THR A C 1
ATOM 1417 O O . THR A 1 185 ? 1.869 3.803 29.016 1 97.94 185 THR A O 1
ATOM 1420 N N . LEU A 1 186 ? 0.937 3.465 27.031 1 98.44 186 LEU A N 1
ATOM 1421 C CA . LEU A 1 186 ? 0.796 4.891 26.766 1 98.44 186 LEU A CA 1
ATOM 1422 C C . LEU A 1 186 ? -0.665 5.32 26.844 1 98.44 186 LEU A C 1
ATOM 1424 O O . LEU A 1 186 ? -1.567 4.523 26.578 1 98.44 186 LEU A O 1
ATOM 1428 N N . ARG A 1 187 ? -0.832 6.512 27.219 1 98.44 187 ARG A N 1
ATOM 1429 C CA . ARG A 1 187 ? -2.117 7.199 27.297 1 98.44 187 ARG A CA 1
ATOM 1430 C C . ARG A 1 187 ? -2.08 8.516 26.531 1 98.44 187 ARG A C 1
ATOM 1432 O O . ARG A 1 187 ? -1.006 8.992 26.156 1 98.44 187 ARG A O 1
ATOM 1439 N N . PRO A 1 188 ? -3.266 9.078 26.266 1 97.94 188 PRO A N 1
ATOM 1440 C CA . PRO A 1 188 ? -3.299 10.305 25.453 1 97.94 188 PRO A CA 1
ATOM 1441 C C . PRO A 1 188 ? -2.346 11.375 25.969 1 97.94 188 PRO A C 1
ATOM 1443 O O . PRO A 1 188 ? -1.675 12.047 25.188 1 97.94 188 PRO A O 1
ATOM 1446 N N . GLU A 1 189 ? -2.154 11.516 27.203 1 97.88 189 GLU A N 1
ATOM 1447 C CA . GLU A 1 189 ? -1.354 12.578 27.812 1 97.88 189 GLU A CA 1
ATOM 1448 C C . GLU A 1 189 ? 0.115 12.453 27.422 1 97.88 189 GLU A C 1
ATOM 1450 O O . GLU A 1 189 ? 0.833 13.453 27.359 1 97.88 189 GLU A O 1
ATOM 1455 N N . HIS A 1 190 ? 0.534 11.25 27.156 1 98.19 190 HIS A N 1
ATOM 1456 C CA . HIS A 1 190 ? 1.929 11.016 26.812 1 98.19 190 HIS A CA 1
ATOM 1457 C C . HIS A 1 190 ? 2.248 11.57 25.422 1 98.19 190 HIS A C 1
ATOM 1459 O O . HIS A 1 190 ? 3.418 11.703 25.047 1 98.19 190 HIS A O 1
ATOM 1465 N N . PHE A 1 191 ? 1.215 11.969 24.625 1 98 191 PHE A N 1
ATOM 1466 C CA . PHE A 1 191 ? 1.407 12.445 23.266 1 98 191 PHE A CA 1
ATOM 1467 C C . PHE A 1 191 ? 1.437 13.969 23.219 1 98 191 PHE A C 1
ATOM 1469 O O . PHE A 1 191 ? 1.665 14.555 22.156 1 98 191 PHE A O 1
ATOM 1476 N N . GLU A 1 192 ? 1.248 14.57 24.359 1 97.12 192 GLU A N 1
ATOM 1477 C CA . GLU A 1 192 ? 1.253 16.031 24.406 1 97.12 192 GLU A CA 1
ATOM 1478 C C . GLU A 1 192 ? 2.58 16.594 23.906 1 97.12 192 GLU A C 1
ATOM 1480 O O . GLU A 1 192 ? 3.641 16.266 24.453 1 97.12 192 GLU A O 1
ATOM 1485 N N . GLY A 1 193 ? 2.455 17.344 22.844 1 94.38 193 GLY A N 1
ATOM 1486 C CA . GLY A 1 193 ? 3.629 18.031 22.344 1 94.38 193 GLY A CA 1
ATOM 1487 C C . GLY A 1 193 ? 4.535 17.156 21.5 1 94.38 193 GLY A C 1
ATOM 1488 O O . GLY A 1 193 ? 5.516 17.625 20.938 1 94.38 193 GLY A O 1
ATOM 1489 N N . GLU A 1 194 ? 4.227 15.898 21.438 1 96.38 194 GLU A N 1
ATOM 1490 C CA . GLU A 1 194 ? 5.055 14.969 20.672 1 96.38 194 GLU A CA 1
ATOM 1491 C C . GLU A 1 194 ? 4.816 15.125 19.172 1 96.38 194 GLU A C 1
ATOM 1493 O O . GLU A 1 194 ? 3.695 15.391 18.75 1 96.38 194 GLU A O 1
ATOM 1498 N N . ARG A 1 195 ? 5.941 15.008 18.391 1 96.88 195 ARG A N 1
ATOM 1499 C CA . ARG A 1 195 ? 5.77 14.844 16.953 1 96.88 195 ARG A CA 1
ATOM 1500 C C . ARG A 1 195 ? 4.973 13.578 16.641 1 96.88 195 ARG A C 1
ATOM 1502 O O . ARG A 1 195 ? 5.312 12.492 17.109 1 96.88 195 ARG A O 1
ATOM 1509 N N . PHE A 1 196 ? 3.895 13.812 15.852 1 97.81 196 PHE A N 1
ATOM 1510 C CA . PHE A 1 196 ? 2.932 12.734 15.656 1 97.81 196 PHE A CA 1
ATOM 1511 C C . PHE A 1 196 ? 2.645 12.531 14.172 1 97.81 196 PHE A C 1
ATOM 1513 O O . PHE A 1 196 ? 2.287 13.477 13.469 1 97.81 196 PHE A O 1
ATOM 1520 N N . ILE A 1 197 ? 2.852 11.336 13.758 1 98.38 197 ILE A N 1
ATOM 1521 C CA . ILE A 1 197 ? 2.49 10.945 12.398 1 98.38 197 ILE A CA 1
ATOM 1522 C C . ILE A 1 197 ? 1.022 10.523 12.352 1 98.38 197 ILE A C 1
ATOM 1524 O O . ILE A 1 197 ? 0.627 9.555 13 1 98.38 197 ILE A O 1
ATOM 1528 N N . SER A 1 198 ? 0.243 11.195 11.539 1 96.31 198 SER A N 1
ATOM 1529 C CA . SER A 1 198 ? -1.197 10.961 11.5 1 96.31 198 SER A CA 1
ATOM 1530 C C . SER A 1 198 ? -1.623 10.328 10.18 1 96.31 198 SER A C 1
ATOM 1532 O O . SER A 1 198 ? -0.916 10.438 9.18 1 96.31 198 SER A O 1
ATOM 1534 N N . MET A 1 199 ? -2.744 9.617 10.297 1 94 199 MET A N 1
ATOM 1535 C CA . MET A 1 199 ? -3.434 9.281 9.055 1 94 199 MET A CA 1
ATOM 1536 C C . MET A 1 199 ? -4.027 10.523 8.406 1 94 199 MET A C 1
ATOM 1538 O O . MET A 1 199 ? -4.211 11.547 9.07 1 94 199 MET A O 1
ATOM 1542 N N . MET A 1 200 ? -4.254 10.359 7.145 1 88.38 200 MET A N 1
ATOM 1543 C CA . MET A 1 200 ? -4.844 11.484 6.426 1 88.38 200 MET A CA 1
ATOM 1544 C C . MET A 1 200 ? -6.234 11.805 6.961 1 88.38 200 MET A C 1
ATOM 1546 O O . MET A 1 200 ? -6.926 10.922 7.477 1 88.38 200 MET A O 1
ATOM 1550 N N . PRO A 1 201 ? -6.605 13 6.672 1 77.25 201 PRO A N 1
ATOM 1551 C CA . PRO A 1 201 ? -7.922 13.414 7.164 1 77.25 201 PRO A CA 1
ATOM 1552 C C . PRO A 1 201 ? -9.055 12.578 6.578 1 77.25 201 PRO A C 1
ATOM 1554 O O . PRO A 1 201 ? -8.898 11.977 5.516 1 77.25 201 PRO A O 1
ATOM 1557 N N . LEU A 1 202 ? -10.086 12.375 7.285 1 67.62 202 LEU A N 1
ATOM 1558 C CA . LEU A 1 202 ? -11.344 11.742 6.906 1 67.62 202 LEU A CA 1
ATOM 1559 C C . LEU A 1 202 ? -11.266 10.227 7.047 1 67.62 202 LEU A C 1
ATOM 1561 O O . LEU A 1 202 ? -12.281 9.531 6.961 1 67.62 202 LEU A O 1
ATOM 1565 N N . MET A 1 203 ? -10.062 9.797 7.16 1 80.44 203 MET A N 1
ATOM 1566 C CA . MET A 1 203 ? -9.961 8.375 7.477 1 80.44 203 MET A CA 1
ATOM 1567 C C . MET A 1 203 ? -10.531 8.078 8.859 1 80.44 203 MET A C 1
ATOM 1569 O O . MET A 1 203 ? -10.352 8.867 9.789 1 80.44 203 MET A O 1
ATOM 1573 N N . GLU A 1 204 ? -11.211 6.996 8.984 1 79.44 204 GLU A N 1
ATOM 1574 C CA . GLU A 1 204 ? -11.898 6.652 10.227 1 79.44 204 GLU A CA 1
ATOM 1575 C C . GLU A 1 204 ? -10.93 6.586 11.398 1 79.44 204 GLU A C 1
ATOM 1577 O O . GLU A 1 204 ? -11.227 7.074 12.492 1 79.44 204 GLU A O 1
ATOM 1582 N N . SER A 1 205 ? -9.836 5.984 11.188 1 87.69 205 SER A N 1
ATOM 1583 C CA . SER A 1 205 ? -8.844 5.859 12.25 1 87.69 205 SER A CA 1
ATOM 1584 C C . SER A 1 205 ? -8.367 7.227 12.719 1 87.69 205 SER A C 1
ATOM 1586 O O . SER A 1 205 ? -8.188 7.449 13.922 1 87.69 205 SER A O 1
ATOM 1588 N N . ARG A 1 206 ? -8.18 8.125 11.812 1 88.75 206 ARG A N 1
ATOM 1589 C CA . ARG A 1 206 ? -7.762 9.484 12.141 1 88.75 206 ARG A CA 1
ATOM 1590 C C . ARG A 1 206 ? -8.812 10.188 13 1 88.75 206 ARG A C 1
ATOM 1592 O O . ARG A 1 206 ? -8.484 10.789 14.023 1 88.75 206 ARG A O 1
ATOM 1599 N N . MET A 1 207 ? -9.984 10.055 12.617 1 82.75 207 MET A N 1
ATOM 1600 C CA . MET A 1 207 ? -11.078 10.719 13.32 1 82.75 207 MET A CA 1
ATOM 1601 C C . MET A 1 207 ? -11.195 10.188 14.75 1 82.75 207 MET A C 1
ATOM 1603 O O . MET A 1 207 ? -11.406 10.969 15.688 1 82.75 207 MET A O 1
ATOM 1607 N N . ARG A 1 208 ? -11.094 8.977 14.891 1 87.44 208 ARG A N 1
ATOM 1608 C CA . ARG A 1 208 ? -11.188 8.367 16.203 1 87.44 208 ARG A CA 1
ATOM 1609 C C . ARG A 1 208 ? -10.055 8.82 17.109 1 87.44 208 ARG A C 1
ATOM 1611 O O . ARG A 1 208 ? -10.273 9.148 18.281 1 87.44 208 ARG A O 1
ATOM 1618 N N . ILE A 1 209 ? -8.906 8.891 16.562 1 94.25 209 ILE A N 1
ATOM 1619 C CA . ILE A 1 209 ? -7.734 9.281 17.344 1 94.25 209 ILE A CA 1
ATOM 1620 C C . ILE A 1 209 ? -7.828 10.766 17.688 1 94.25 209 ILE A C 1
ATOM 1622 O O . ILE A 1 209 ? -7.562 11.164 18.828 1 94.25 209 ILE A O 1
ATOM 1626 N N . ASP A 1 210 ? -8.25 11.523 16.719 1 88.56 210 ASP A N 1
ATOM 1627 C CA . ASP A 1 210 ? -8.398 12.953 16.953 1 88.56 210 ASP A CA 1
AT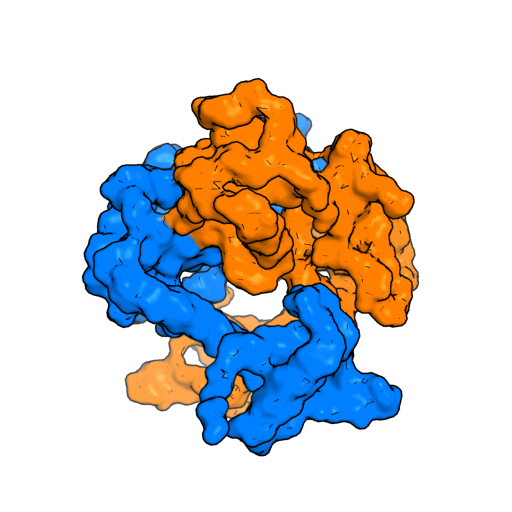OM 1628 C C . ASP A 1 210 ? -9.43 13.219 18.062 1 88.56 210 ASP A C 1
ATOM 1630 O O . ASP A 1 210 ? -9.203 14.039 18.953 1 88.56 210 ASP A O 1
ATOM 1634 N N . SER A 1 211 ? -10.508 12.531 17.969 1 85.81 211 SER A N 1
ATOM 1635 C CA . SER A 1 211 ? -11.57 12.695 18.953 1 85.81 211 SER A CA 1
ATOM 1636 C C . SER A 1 211 ? -11.086 12.312 20.344 1 85.81 211 SER A C 1
ATOM 1638 O O . SER A 1 211 ? -11.375 13.008 21.328 1 85.81 211 SER A O 1
ATOM 1640 N N . LEU A 1 212 ? -10.414 11.305 20.359 1 89.69 212 LEU A N 1
ATOM 1641 C CA . LEU A 1 212 ? -9.891 10.828 21.641 1 89.69 212 LEU A CA 1
ATOM 1642 C C . LEU A 1 212 ? -8.906 11.828 22.234 1 89.69 212 LEU A C 1
ATOM 1644 O O . LEU A 1 212 ? -8.984 12.164 23.422 1 89.69 212 LEU A O 1
ATOM 1648 N N . MET A 1 213 ? -8.023 12.344 21.438 1 91.44 213 MET A N 1
ATOM 1649 C CA . MET A 1 213 ? -7.039 13.32 21.891 1 91.44 213 MET A CA 1
ATOM 1650 C C . MET A 1 213 ? -7.723 14.602 22.359 1 91.44 213 MET A C 1
ATOM 1652 O O . MET A 1 213 ? -7.371 15.156 23.391 1 91.44 213 MET A O 1
ATOM 1656 N N . LEU A 1 214 ? -8.656 14.969 21.609 1 86 214 LEU A N 1
ATOM 1657 C CA . LEU A 1 214 ? -9.406 16.172 21.938 1 86 214 LEU A CA 1
ATOM 1658 C C . LEU A 1 214 ? -10.125 16.016 23.266 1 86 214 LEU A C 1
ATOM 1660 O O . LEU A 1 214 ? -10.109 16.938 24.094 1 86 214 LEU A O 1
ATOM 1664 N N . SER A 1 215 ? -10.758 14.922 23.5 1 89.19 215 SER A N 1
ATOM 1665 C CA . SER A 1 215 ? -11.508 14.664 24.734 1 89.19 215 SER A CA 1
ATOM 1666 C C . SER A 1 215 ? -10.586 14.68 25.953 1 89.19 215 SER A C 1
ATOM 1668 O O . SER A 1 215 ? -11.047 14.898 27.078 1 89.19 215 SER A O 1
ATOM 1670 N N . HIS A 1 216 ? -9.352 14.5 25.734 1 94.38 216 HIS A N 1
ATOM 1671 C CA . HIS A 1 216 ? -8.391 14.492 26.828 1 94.38 216 HIS A CA 1
ATOM 1672 C C . HIS A 1 216 ? -7.617 15.805 26.891 1 94.38 216 HIS A C 1
ATOM 1674 O O . HIS A 1 216 ? -6.668 15.945 27.672 1 94.38 216 HIS A O 1
ATOM 1680 N N . GLY A 1 217 ? -7.934 16.688 25.953 1 91.19 217 GLY A N 1
ATOM 1681 C CA . GLY A 1 217 ? -7.285 17.984 25.922 1 91.19 217 GLY A CA 1
ATOM 1682 C C . GLY A 1 217 ? -5.84 17.922 25.469 1 91.19 217 GLY A C 1
ATOM 1683 O O . GLY A 1 217 ? -5.02 18.766 25.859 1 91.19 217 GLY A O 1
ATOM 1684 N N . VAL A 1 218 ? -5.488 16.922 24.75 1 93.62 218 VAL A N 1
ATOM 1685 C CA . VAL A 1 218 ? -4.113 16.688 24.328 1 93.62 218 VAL A CA 1
ATOM 1686 C C . VAL A 1 218 ? -3.885 17.297 22.953 1 93.62 218 VAL A C 1
ATOM 1688 O O . VAL A 1 218 ? -4.68 17.062 22.031 1 93.62 218 VAL A O 1
ATOM 1691 N N . ARG A 1 219 ? -2.801 18.031 22.812 1 89.06 219 ARG A N 1
ATOM 1692 C CA . ARG A 1 219 ? -2.406 18.609 21.531 1 89.06 219 ARG A CA 1
ATOM 1693 C C . ARG A 1 219 ? -1.118 17.969 21.031 1 89.06 219 ARG A C 1
ATOM 1695 O O . ARG A 1 219 ? -0.03 18.281 21.516 1 89.06 219 ARG A O 1
ATOM 1702 N N . ARG A 1 220 ? -1.24 17.25 19.953 1 92.06 220 ARG A N 1
ATOM 1703 C CA . ARG A 1 220 ? -0.092 16.656 19.281 1 92.06 220 ARG A CA 1
ATOM 1704 C C . ARG A 1 220 ? 0.464 17.609 18.219 1 92.06 220 ARG A C 1
ATOM 1706 O O . ARG A 1 220 ? -0.246 18.484 17.734 1 92.06 220 ARG A O 1
ATOM 1713 N N . HIS A 1 221 ? 1.726 17.422 17.953 1 91.62 221 HIS A N 1
ATOM 1714 C CA . HIS A 1 221 ? 2.318 18.109 16.797 1 91.62 221 HIS A CA 1
ATOM 1715 C C . HIS A 1 221 ? 2.316 17.219 15.562 1 91.62 221 HIS A C 1
ATOM 1717 O O . HIS A 1 221 ? 3.24 16.438 15.359 1 91.62 221 HIS A O 1
ATOM 1723 N N . VAL A 1 222 ? 1.322 17.406 14.719 1 92.44 222 VAL A N 1
ATOM 1724 C CA . VAL A 1 222 ? 1.227 16.594 13.516 1 92.44 222 VAL A CA 1
ATOM 1725 C C . VAL A 1 222 ? 2.162 17.141 12.438 1 92.44 222 VAL A C 1
ATOM 1727 O O . VAL A 1 222 ? 1.834 18.125 11.766 1 92.44 222 VAL A O 1
ATOM 1730 N N . ASN A 1 223 ? 3.277 16.5 12.242 1 92.44 223 ASN A N 1
ATOM 1731 C CA . ASN A 1 223 ? 4.277 16.969 11.281 1 92.44 223 ASN A CA 1
ATOM 1732 C C . ASN A 1 223 ? 4.227 16.172 9.984 1 92.44 223 ASN A C 1
ATOM 1734 O O . ASN A 1 223 ? 4.805 16.578 8.977 1 92.44 223 ASN A O 1
ATOM 1738 N N . CYS A 1 224 ? 3.541 15.039 10.039 1 96.19 224 CYS A N 1
ATOM 1739 C CA . CYS A 1 224 ? 3.441 14.195 8.852 1 96.19 224 CYS A CA 1
ATOM 1740 C C . CYS A 1 224 ? 2.107 13.461 8.812 1 96.19 224 CYS A C 1
ATOM 1742 O O . CYS A 1 224 ? 1.604 13.031 9.852 1 96.19 224 CYS A O 1
ATOM 1744 N N . GLU A 1 225 ? 1.589 13.328 7.609 1 96.44 225 GLU A N 1
ATOM 1745 C CA . GLU A 1 225 ? 0.357 12.586 7.375 1 96.44 225 GLU A CA 1
ATOM 1746 C C . GLU A 1 225 ? 0.524 11.594 6.227 1 96.44 225 GLU A C 1
ATOM 1748 O O . GLU A 1 225 ? 1.196 11.891 5.238 1 96.44 225 GLU A O 1
ATOM 1753 N N . THR A 1 226 ? -0.097 10.453 6.379 1 96.75 226 THR A N 1
ATOM 1754 C CA . THR A 1 226 ? -0.032 9.445 5.328 1 96.75 226 THR A CA 1
ATOM 1755 C C . THR A 1 226 ? -1.291 8.578 5.324 1 96.75 226 THR A C 1
ATOM 1757 O O . THR A 1 226 ? -2.234 8.852 6.074 1 96.75 226 THR A O 1
ATOM 1760 N N . GLN A 1 227 ? -1.325 7.555 4.469 1 93.62 227 GLN A N 1
ATOM 1761 C CA . GLN A 1 227 ? -2.602 6.898 4.203 1 93.62 227 GLN A CA 1
ATOM 1762 C C . GLN A 1 227 ? -2.613 5.477 4.754 1 93.62 227 GLN A C 1
ATOM 1764 O O . GLN A 1 227 ? -3.678 4.875 4.902 1 93.62 227 GLN A O 1
ATOM 1769 N N . THR A 1 228 ? -1.443 4.918 5.031 1 94 228 THR A N 1
ATOM 1770 C CA . THR A 1 228 ? -1.405 3.521 5.457 1 94 228 THR A CA 1
ATOM 1771 C C . THR A 1 228 ? -0.556 3.363 6.715 1 94 228 THR A C 1
ATOM 1773 O O . THR A 1 228 ? 0.412 4.102 6.914 1 94 228 THR A O 1
ATOM 1776 N N . SER A 1 229 ? -0.962 2.379 7.512 1 96.25 229 SER A N 1
ATOM 1777 C CA . SER A 1 229 ? -0.177 2.076 8.703 1 96.25 229 SER A CA 1
ATOM 1778 C C . SER A 1 229 ? 1.227 1.605 8.336 1 96.25 229 SER A C 1
ATOM 1780 O O . SER A 1 229 ? 2.18 1.841 9.086 1 96.25 229 SER A O 1
ATOM 1782 N N . ALA A 1 230 ? 1.323 0.988 7.219 1 95.25 230 ALA A N 1
ATOM 1783 C CA . ALA A 1 230 ? 2.645 0.56 6.762 1 95.25 230 ALA A CA 1
ATOM 1784 C C . ALA A 1 230 ? 3.572 1.756 6.57 1 95.25 230 ALA A C 1
ATOM 1786 O O . ALA A 1 230 ? 4.738 1.716 6.969 1 95.25 230 ALA A O 1
ATOM 1787 N N . ALA A 1 231 ? 3.059 2.74 5.957 1 96.62 231 ALA A N 1
ATOM 1788 C CA . ALA A 1 231 ? 3.846 3.957 5.777 1 96.62 231 ALA A CA 1
ATOM 1789 C C . ALA A 1 231 ? 4.137 4.621 7.121 1 96.62 231 ALA A C 1
ATOM 1791 O O . ALA A 1 231 ? 5.242 5.113 7.352 1 96.62 231 ALA A O 1
ATOM 1792 N N . VAL A 1 232 ? 3.18 4.652 8 1 98 232 VAL A N 1
ATOM 1793 C CA . VAL A 1 232 ? 3.373 5.211 9.336 1 98 232 VAL A CA 1
ATOM 1794 C C . VAL A 1 232 ? 4.535 4.504 10.031 1 98 232 VAL A C 1
ATOM 1796 O O . VAL A 1 232 ? 5.398 5.152 10.625 1 98 232 VAL A O 1
ATOM 1799 N N . LEU A 1 233 ? 4.516 3.262 9.914 1 96.94 233 LEU A N 1
ATOM 1800 C CA . LEU A 1 233 ? 5.531 2.457 10.578 1 96.94 233 LEU A CA 1
ATOM 1801 C C . LEU A 1 233 ? 6.926 2.812 10.07 1 96.94 233 LEU A C 1
ATOM 1803 O O . LEU A 1 233 ? 7.863 2.951 10.867 1 96.94 233 LEU A O 1
ATOM 1807 N N . GLN A 1 234 ? 7.066 2.951 8.773 1 96.56 234 GLN A N 1
ATOM 1808 C CA . GLN A 1 234 ? 8.352 3.33 8.203 1 96.56 234 GLN A CA 1
ATOM 1809 C C . GLN A 1 234 ? 8.773 4.723 8.664 1 96.56 234 GLN A C 1
ATOM 1811 O O . GLN A 1 234 ? 9.953 4.977 8.906 1 96.56 234 GLN A O 1
ATOM 1816 N N . LEU A 1 235 ? 7.832 5.57 8.766 1 98.25 235 LEU A N 1
ATOM 1817 C CA . LEU A 1 235 ? 8.102 6.934 9.219 1 98.25 235 LEU A CA 1
ATOM 1818 C C . LEU A 1 235 ? 8.539 6.945 10.68 1 98.25 235 LEU A C 1
ATOM 1820 O O . LEU A 1 235 ? 9.461 7.676 11.047 1 98.25 235 LEU A O 1
ATOM 1824 N N . VAL A 1 236 ? 7.906 6.145 11.508 1 98.62 236 VAL A N 1
ATOM 1825 C CA . VAL A 1 236 ? 8.305 6.035 12.906 1 98.62 236 VAL A CA 1
ATOM 1826 C C . VAL A 1 236 ? 9.719 5.477 13 1 98.62 236 VAL A C 1
ATOM 1828 O O . VAL A 1 236 ? 10.547 6 13.75 1 98.62 236 VAL A O 1
ATOM 1831 N N . GLU A 1 237 ? 9.938 4.469 12.258 1 96.88 237 GLU A N 1
ATOM 1832 C CA . GLU A 1 237 ? 11.258 3.842 12.266 1 96.88 237 GLU A CA 1
ATOM 1833 C C . GLU A 1 237 ? 12.344 4.836 11.859 1 96.88 237 GLU A C 1
ATOM 1835 O O . GLU A 1 237 ? 13.453 4.797 12.383 1 96.88 237 GLU A O 1
ATOM 1840 N N . ALA A 1 238 ? 11.984 5.715 10.953 1 96.88 238 ALA A N 1
ATOM 1841 C CA . ALA A 1 238 ? 12.93 6.715 10.469 1 96.88 238 ALA A CA 1
ATOM 1842 C C . ALA A 1 238 ? 13.125 7.832 11.492 1 96.88 238 ALA A C 1
ATOM 1844 O O . ALA A 1 238 ? 14.023 8.656 11.352 1 96.88 238 ALA A O 1
ATOM 1845 N N . GLY A 1 239 ? 12.195 7.93 12.453 1 97.56 239 GLY A N 1
ATOM 1846 C CA . GLY A 1 239 ? 12.352 8.914 13.508 1 97.56 239 GLY A CA 1
ATOM 1847 C C . GLY A 1 239 ? 11.516 10.156 13.297 1 97.56 239 GLY A C 1
ATOM 1848 O O . GLY A 1 239 ? 11.719 11.172 13.969 1 97.56 239 GLY A O 1
ATOM 1849 N N . VAL A 1 240 ? 10.555 10.078 12.398 1 98.06 240 VAL A N 1
ATOM 1850 C CA . VAL A 1 240 ? 9.75 11.25 12.07 1 98.06 240 VAL A CA 1
ATOM 1851 C C . VAL A 1 240 ? 8.883 11.633 13.266 1 98.06 240 VAL A C 1
ATOM 1853 O O . VAL A 1 240 ? 8.594 12.812 13.477 1 98.06 240 VAL A O 1
ATOM 1856 N N . GLY A 1 241 ? 8.43 10.664 13.945 1 98.31 241 GLY A N 1
ATOM 1857 C CA . GLY A 1 241 ? 7.555 10.852 15.094 1 98.31 241 GLY A CA 1
ATOM 1858 C C . GLY A 1 241 ? 7.027 9.547 15.656 1 98.31 241 GLY A C 1
ATOM 1859 O O . GLY A 1 241 ? 7.59 8.484 15.414 1 98.31 241 GLY A O 1
ATOM 1860 N N . ILE A 1 242 ? 6.051 9.695 16.547 1 98.75 242 ILE A N 1
ATOM 1861 C CA . ILE A 1 242 ? 5.371 8.539 17.125 1 98.75 242 ILE A CA 1
ATOM 1862 C C . ILE A 1 242 ? 3.943 8.461 16.578 1 98.75 242 ILE A C 1
ATOM 1864 O O . ILE A 1 242 ? 3.48 9.367 15.891 1 98.75 242 ILE A O 1
ATOM 1868 N N . SER A 1 243 ? 3.275 7.348 16.812 1 98.81 243 SER A N 1
ATOM 1869 C CA . SER A 1 243 ? 1.931 7.211 16.266 1 98.81 243 SER A CA 1
ATOM 1870 C C . SER A 1 243 ? 1.146 6.121 16.984 1 98.81 243 SER A C 1
ATOM 1872 O O . SER A 1 243 ? 1.611 5.578 18 1 98.81 243 SER A O 1
ATOM 1874 N N . ILE A 1 244 ? -0.125 5.945 16.594 1 98.56 244 ILE A N 1
ATOM 1875 C CA . ILE A 1 244 ? -1.026 4.863 16.969 1 98.56 244 ILE A CA 1
ATOM 1876 C C . ILE A 1 244 ? -1.48 4.113 15.727 1 98.56 244 ILE A C 1
ATOM 1878 O O . ILE A 1 244 ? -1.981 4.719 14.773 1 98.56 244 ILE A O 1
ATOM 1882 N N . ILE A 1 245 ? -1.253 2.791 15.734 1 98 245 ILE A N 1
ATOM 1883 C CA . ILE A 1 245 ? -1.548 2.064 14.5 1 98 245 ILE A CA 1
ATOM 1884 C C . ILE A 1 245 ? -2.357 0.811 14.828 1 98 245 ILE A C 1
ATOM 1886 O O . ILE A 1 245 ? -2.486 0.43 15.992 1 98 245 ILE A O 1
ATOM 1890 N N . ASP A 1 246 ? -2.895 0.211 13.742 1 96.5 246 ASP A N 1
ATOM 1891 C CA . ASP A 1 246 ? -3.656 -1.026 13.875 1 96.5 246 ASP A CA 1
ATOM 1892 C C . ASP A 1 246 ? -2.746 -2.189 14.266 1 96.5 246 ASP A C 1
ATOM 1894 O O . ASP A 1 246 ? -1.583 -2.236 13.859 1 96.5 246 ASP A O 1
ATOM 1898 N N . PRO A 1 247 ? -3.293 -3.176 15.008 1 96.06 247 PRO A N 1
ATOM 1899 C CA . PRO A 1 247 ? -2.459 -4.242 15.562 1 96.06 247 PRO A CA 1
ATOM 1900 C C . PRO A 1 247 ? -1.929 -5.199 14.5 1 96.06 247 PRO A C 1
ATOM 1902 O O . PRO A 1 247 ? -0.855 -5.781 14.664 1 96.06 247 PRO A O 1
ATOM 1905 N N . LEU A 1 248 ? -2.592 -5.367 13.445 1 96.12 248 LEU A N 1
ATOM 1906 C CA . LEU A 1 248 ? -2.121 -6.309 12.438 1 96.12 248 LEU A CA 1
ATOM 1907 C C . LEU A 1 248 ? -0.832 -5.812 11.789 1 96.12 248 LEU A C 1
ATOM 1909 O O . LEU A 1 248 ? 0.098 -6.594 11.57 1 96.12 248 LEU A O 1
ATOM 1913 N N . THR A 1 249 ? -0.851 -4.527 11.453 1 96.5 249 THR A N 1
ATOM 1914 C CA . THR A 1 249 ? 0.38 -3.951 10.922 1 96.5 249 THR A CA 1
ATOM 1915 C C . THR A 1 249 ? 1.519 -4.086 11.93 1 96.5 249 THR A C 1
ATOM 1917 O O . THR A 1 249 ? 2.646 -4.422 11.562 1 96.5 249 THR A O 1
ATOM 1920 N N . ALA A 1 250 ? 1.231 -3.9 13.156 1 96.94 250 ALA A N 1
ATOM 1921 C CA . ALA A 1 250 ? 2.234 -4.039 14.211 1 96.94 250 ALA A CA 1
ATOM 1922 C C . ALA A 1 250 ? 2.762 -5.469 14.281 1 96.94 250 ALA A C 1
ATOM 1924 O O . ALA A 1 250 ? 3.973 -5.684 14.359 1 96.94 250 ALA A O 1
ATOM 1925 N N . CYS A 1 251 ? 1.884 -6.406 14.203 1 94.19 251 CYS A N 1
ATOM 1926 C CA . CYS A 1 251 ? 2.238 -7.812 14.344 1 94.19 251 CYS A CA 1
ATOM 1927 C C . CYS A 1 251 ? 3.025 -8.305 13.141 1 94.19 251 CYS A C 1
ATOM 1929 O O . CYS A 1 251 ? 3.762 -9.289 13.227 1 94.19 251 CYS A O 1
ATOM 1931 N N . GLY A 1 252 ? 2.848 -7.586 12.055 1 90.81 252 GLY A N 1
ATOM 1932 C CA . GLY A 1 252 ? 3.541 -7.98 10.836 1 90.81 252 GLY A CA 1
ATOM 1933 C C . GLY A 1 252 ? 4.941 -7.406 10.742 1 90.81 252 GLY A C 1
ATOM 1934 O O . GLY A 1 252 ? 5.707 -7.773 9.844 1 90.81 252 GLY A O 1
ATOM 1935 N N . TYR A 1 253 ? 5.277 -6.562 11.617 1 92.19 253 TYR A N 1
ATOM 1936 C CA . TYR A 1 253 ? 6.578 -5.906 11.602 1 92.19 253 TYR A CA 1
ATOM 1937 C C . TYR A 1 253 ? 7.68 -6.863 12.031 1 92.19 253 TYR A C 1
ATOM 1939 O O . TYR A 1 253 ? 7.578 -7.496 13.086 1 92.19 253 TYR A O 1
ATOM 1947 N N . THR A 1 254 ? 8.758 -6.961 11.242 1 87.5 254 THR A N 1
ATOM 1948 C CA . THR A 1 254 ? 9.836 -7.898 11.547 1 87.5 254 THR A CA 1
ATOM 1949 C C . THR A 1 254 ? 11.133 -7.156 11.836 1 87.5 254 THR A C 1
ATOM 1951 O O . THR A 1 254 ? 12.172 -7.777 12.07 1 87.5 254 THR A O 1
ATOM 1954 N N . GLY A 1 255 ? 11.086 -5.828 11.812 1 88.56 255 GLY A N 1
ATOM 1955 C CA . GLY A 1 255 ? 12.266 -5.027 12.109 1 88.56 255 GLY A CA 1
ATOM 1956 C C . GLY A 1 255 ? 12.508 -4.855 13.594 1 88.56 255 GLY A C 1
ATOM 1957 O O . GLY A 1 255 ? 11.836 -5.484 14.414 1 88.56 255 GLY A O 1
ATOM 1958 N N . THR A 1 256 ? 13.547 -4.023 13.945 1 91.81 256 THR A N 1
ATOM 1959 C CA . THR A 1 256 ? 13.906 -3.812 15.344 1 91.81 256 THR A CA 1
ATOM 1960 C C . THR A 1 256 ? 13.992 -2.322 15.656 1 91.81 256 THR A C 1
ATOM 1962 O O . THR A 1 256 ? 14.461 -1.937 16.734 1 91.81 256 THR A O 1
ATOM 1965 N N . GLY A 1 257 ? 13.539 -1.531 14.773 1 95 257 GLY A N 1
ATOM 1966 C CA . GLY A 1 257 ? 13.773 -0.105 14.93 1 95 257 GLY A CA 1
ATOM 1967 C C . GLY A 1 257 ? 12.656 0.609 15.672 1 95 257 GLY A C 1
ATOM 1968 O O . GLY A 1 257 ? 12.742 1.812 15.922 1 95 257 GLY A O 1
ATOM 1969 N N . VAL A 1 258 ? 11.609 -0.183 16.016 1 97.56 258 VAL A N 1
ATOM 1970 C CA . VAL A 1 258 ? 10.477 0.443 16.688 1 97.56 258 VAL A CA 1
ATOM 1971 C C . VAL A 1 258 ? 10.047 -0.415 17.875 1 97.56 258 VAL A C 1
ATOM 1973 O O . VAL A 1 258 ? 10.453 -1.571 18 1 97.56 258 VAL A O 1
ATOM 1976 N N . LYS A 1 259 ? 9.352 0.195 18.781 1 98.12 259 LYS A N 1
ATOM 1977 C CA . LYS A 1 259 ? 8.711 -0.488 19.891 1 98.12 259 LYS A CA 1
ATOM 1978 C C . LYS A 1 259 ? 7.195 -0.273 19.875 1 98.12 259 LYS A C 1
ATOM 1980 O O . LYS A 1 259 ? 6.727 0.845 19.656 1 98.12 259 LYS A O 1
ATOM 1985 N N . PHE A 1 260 ? 6.496 -1.339 20.031 1 98.25 260 PHE A N 1
ATOM 1986 C CA . PHE A 1 260 ? 5.043 -1.291 20.156 1 98.25 260 PHE A CA 1
ATOM 1987 C C . PHE A 1 260 ? 4.617 -1.325 21.609 1 98.25 260 PHE A C 1
ATOM 1989 O O . PHE A 1 260 ? 5.133 -2.123 22.391 1 98.25 260 PHE A O 1
ATOM 1996 N N . LEU A 1 261 ? 3.715 -0.446 22 1 98.5 261 LEU A N 1
ATOM 1997 C CA . LEU A 1 261 ? 3.256 -0.33 23.375 1 98.5 261 LEU A CA 1
ATOM 1998 C C . LEU A 1 261 ? 1.734 -0.415 23.453 1 98.5 261 LEU A C 1
ATOM 2000 O O . LEU A 1 261 ? 1.039 -0.015 22.516 1 98.5 261 LEU A O 1
ATOM 2004 N N . ASN A 1 262 ? 1.292 -0.923 24.578 1 97.81 262 ASN A N 1
ATOM 2005 C CA . ASN A 1 262 ? -0.145 -0.85 24.812 1 97.81 262 ASN A CA 1
ATOM 2006 C C . ASN A 1 262 ? -0.64 0.593 24.828 1 97.81 262 ASN A C 1
ATOM 2008 O O . ASN A 1 262 ? 0.083 1.501 25.234 1 97.81 262 ASN A O 1
ATOM 2012 N N . PHE A 1 263 ? -1.843 0.757 24.297 1 98.31 263 PHE A N 1
ATOM 2013 C CA . PHE A 1 263 ? -2.463 2.076 24.344 1 98.31 263 PHE A CA 1
ATOM 2014 C C . PHE A 1 263 ? -3.816 2.018 25.031 1 98.31 263 PHE A C 1
ATOM 2016 O O . PHE A 1 263 ? -4.617 1.12 24.766 1 98.31 263 PHE A O 1
ATOM 2023 N N . GLU A 1 264 ? -4.07 2.918 25.969 1 97.25 264 GLU A N 1
ATOM 2024 C CA . GLU A 1 264 ? -5.348 3.105 26.641 1 97.25 264 GLU A CA 1
ATOM 2025 C C . GLU A 1 264 ? -5.828 4.547 26.531 1 97.25 264 GLU A C 1
ATOM 2027 O O . GLU A 1 264 ? -5.027 5.48 26.594 1 97.25 264 GLU A O 1
ATOM 2032 N N . PRO A 1 265 ? -7.035 4.812 26.375 1 97.12 265 PRO A N 1
ATOM 2033 C CA . PRO A 1 265 ? -8.117 3.828 26.312 1 97.12 265 PRO A CA 1
ATOM 2034 C C . PRO A 1 265 ? -8.117 3.043 25 1 97.12 265 PRO A C 1
ATOM 2036 O O . PRO A 1 265 ? -7.527 3.48 24.016 1 97.12 265 PRO A O 1
ATOM 2039 N N . VAL A 1 266 ? -8.883 2.004 25 1 96.12 266 VAL A N 1
ATOM 2040 C CA . VAL A 1 266 ? -8.922 1.063 23.875 1 96.12 266 VAL A CA 1
ATOM 2041 C C . VAL A 1 266 ? -9.555 1.729 22.656 1 96.12 266 VAL A C 1
ATOM 2043 O O . VAL A 1 266 ? -10.617 2.344 22.766 1 96.12 266 VAL A O 1
ATOM 2046 N N . ILE A 1 267 ? -8.836 1.627 21.578 1 95.19 267 ILE A N 1
ATOM 2047 C CA . ILE A 1 267 ? -9.406 1.926 20.266 1 95.19 267 ILE A CA 1
ATOM 2048 C C . ILE A 1 267 ? -9.594 0.632 19.484 1 95.19 267 ILE A C 1
ATOM 2050 O O . ILE A 1 267 ? -8.617 -0.025 19.109 1 95.19 267 ILE A O 1
ATOM 2054 N N . ARG A 1 268 ? -10.797 0.333 19.141 1 93.75 268 ARG A N 1
ATOM 2055 C CA . ARG A 1 268 ? -11.164 -0.96 18.562 1 93.75 268 ARG A CA 1
ATOM 2056 C C . ARG A 1 268 ? -11.078 -0.94 17.047 1 93.75 268 ARG A C 1
ATOM 2058 O O . ARG A 1 268 ? -11.484 0.033 16.406 1 93.75 268 ARG A O 1
ATOM 2065 N N . ASN A 1 269 ? -10.484 -1.991 16.5 1 94.25 269 ASN A N 1
ATOM 2066 C CA . ASN A 1 269 ? -10.508 -2.277 15.07 1 94.25 269 ASN A CA 1
ATOM 2067 C C . ASN A 1 269 ? -11.18 -3.613 14.773 1 94.25 269 ASN A C 1
ATOM 2069 O O . ASN A 1 269 ? -10.859 -4.625 15.398 1 94.25 269 ASN A O 1
ATOM 2073 N N . ASP A 1 270 ? -12.078 -3.584 13.82 1 94.19 270 ASP A N 1
ATOM 2074 C CA . ASP A 1 270 ? -12.711 -4.812 13.352 1 94.19 270 ASP A CA 1
ATOM 2075 C C . ASP A 1 270 ? -12.156 -5.234 11.992 1 94.19 270 ASP A C 1
ATOM 2077 O O . ASP A 1 270 ? -12.18 -4.461 11.039 1 94.19 270 ASP A O 1
ATOM 2081 N N . TYR A 1 271 ? -11.648 -6.398 11.977 1 96.25 271 TYR A N 1
ATOM 2082 C CA . TYR A 1 271 ? -11.18 -7.004 10.734 1 96.25 271 TYR A CA 1
ATOM 2083 C C . TYR A 1 271 ? -12.195 -8.016 10.211 1 96.25 271 TYR A C 1
ATOM 2085 O O . TYR A 1 271 ? -12.461 -9.031 10.859 1 96.25 271 TYR A O 1
ATOM 2093 N N . SER A 1 272 ? -12.672 -7.707 8.992 1 96.06 272 SER A N 1
ATOM 2094 C CA . SER A 1 272 ? -13.812 -8.484 8.5 1 96.06 272 SER A CA 1
ATOM 2095 C C . SER A 1 272 ? -13.578 -8.969 7.074 1 96.06 272 SER A C 1
ATOM 2097 O O . SER A 1 272 ? -12.688 -8.461 6.383 1 96.06 272 SER A O 1
ATOM 2099 N N . ILE A 1 273 ? -14.344 -9.977 6.719 1 95.69 273 ILE A N 1
ATOM 2100 C CA . ILE A 1 273 ? -14.398 -10.453 5.344 1 95.69 273 ILE A CA 1
ATOM 2101 C C . ILE A 1 273 ? -15.773 -10.141 4.746 1 95.69 273 ILE A C 1
ATOM 2103 O O . ILE A 1 273 ? -16.766 -10.039 5.473 1 95.69 273 ILE A O 1
ATOM 2107 N N . VAL A 1 274 ? -15.773 -9.875 3.461 1 93.69 274 VAL A N 1
ATOM 2108 C CA . VAL A 1 274 ? -17 -9.75 2.67 1 93.69 274 VAL A CA 1
ATOM 2109 C C . VAL A 1 274 ? -16.938 -10.688 1.467 1 93.69 274 VAL A C 1
ATOM 2111 O O . VAL A 1 274 ? -15.891 -10.805 0.819 1 93.69 274 VAL A O 1
ATOM 2114 N N . ILE A 1 275 ? -17.984 -11.422 1.242 1 90.75 275 ILE A N 1
ATOM 2115 C CA . ILE A 1 275 ? -18.031 -12.43 0.192 1 90.75 275 ILE A CA 1
ATOM 2116 C C . ILE A 1 275 ? -18.953 -11.969 -0.932 1 90.75 275 ILE A C 1
ATOM 2118 O O . ILE A 1 275 ? -20.047 -11.453 -0.675 1 90.75 275 ILE A O 1
ATOM 2122 N N . SER A 1 276 ? -18.391 -12.133 -2.148 1 88.56 276 SER A N 1
ATOM 2123 C CA . SER A 1 276 ? -19.234 -11.812 -3.295 1 88.56 276 SER A CA 1
ATOM 2124 C C . SER A 1 276 ? -20.469 -12.711 -3.352 1 88.56 276 SER A C 1
ATOM 2126 O O . SER A 1 276 ? -20.375 -13.906 -3.053 1 88.56 276 SER A O 1
ATOM 2128 N N . GLN A 1 277 ? -21.547 -12.211 -3.727 1 78.06 277 GLN A N 1
ATOM 2129 C CA . GLN A 1 277 ? -22.781 -12.977 -3.781 1 78.06 277 GLN A CA 1
ATOM 2130 C C . GLN A 1 277 ? -22.781 -13.938 -4.969 1 78.06 277 GLN A C 1
ATOM 2132 O O . GLN A 1 277 ? -23.422 -14.984 -4.93 1 78.06 277 GLN A O 1
ATOM 2137 N N . ARG A 1 278 ? -22.172 -13.547 -6.02 1 70.94 278 ARG A N 1
ATOM 2138 C CA . ARG A 1 278 ? -22.188 -14.352 -7.238 1 70.94 278 ARG A CA 1
ATOM 2139 C C . ARG A 1 278 ? -21.312 -15.586 -7.086 1 70.94 278 ARG A C 1
ATOM 2141 O O . ARG A 1 278 ? -21.609 -16.641 -7.641 1 70.94 278 ARG A O 1
ATOM 2148 N N . ASN A 1 279 ? -20.219 -15.43 -6.395 1 59.53 279 ASN A N 1
ATOM 2149 C CA . ASN A 1 279 ? -19.203 -16.484 -6.406 1 59.53 279 ASN A CA 1
ATOM 2150 C C . ASN A 1 279 ? -19.141 -17.219 -5.074 1 59.53 279 ASN A C 1
ATOM 2152 O O . ASN A 1 279 ? -18.125 -17.812 -4.734 1 59.53 279 ASN A O 1
ATOM 2156 N N . SER A 1 280 ? -20.219 -17.188 -4.297 1 57.34 280 SER A N 1
ATOM 2157 C CA . SER A 1 280 ? -20.203 -17.766 -2.957 1 57.34 280 SER A CA 1
ATOM 2158 C C . SER A 1 280 ? -20.062 -19.281 -3.004 1 57.34 280 SER A C 1
ATOM 2160 O O . SER A 1 280 ? -19.672 -19.906 -2.016 1 57.34 280 SER A O 1
ATOM 2162 N N . SER A 1 281 ? -20.422 -19.797 -4.074 1 52.44 281 SER A N 1
ATOM 2163 C CA . SER A 1 281 ? -20.516 -21.266 -4.125 1 52.44 281 SER A CA 1
ATOM 2164 C C . SER A 1 281 ? -19.203 -21.875 -4.594 1 52.44 281 SER A C 1
ATOM 2166 O O . SER A 1 281 ? -19.141 -23.078 -4.852 1 52.44 281 SER A O 1
ATOM 2168 N N . THR A 1 282 ? -18.188 -21.031 -4.664 1 60.06 282 THR A N 1
ATOM 2169 C CA . THR A 1 282 ? -17.016 -21.641 -5.273 1 60.06 282 THR A CA 1
ATOM 2170 C C . THR A 1 282 ? -16.297 -22.547 -4.273 1 60.06 282 THR A C 1
ATOM 2172 O O . THR A 1 282 ? -16.266 -22.25 -3.078 1 60.06 282 THR A O 1
ATOM 2175 N N . LEU A 1 283 ? -16.062 -23.828 -4.602 1 66.62 283 LEU A N 1
ATOM 2176 C CA . LEU A 1 283 ? -15.398 -24.906 -3.877 1 66.62 283 LEU A CA 1
ATOM 2177 C C . LEU A 1 283 ? -14.109 -24.422 -3.227 1 66.62 283 LEU A C 1
ATOM 2179 O O . LEU A 1 283 ? -13.672 -24.969 -2.221 1 66.62 283 LEU A O 1
ATOM 2183 N N . ILE A 1 284 ? -13.656 -23.297 -3.645 1 79.69 284 ILE A N 1
ATOM 2184 C CA . ILE A 1 284 ? -12.336 -22.938 -3.152 1 79.69 284 ILE A CA 1
ATOM 2185 C C . ILE A 1 284 ? -12.453 -21.812 -2.139 1 79.69 284 ILE A C 1
ATOM 2187 O O . ILE A 1 284 ? -11.523 -21.547 -1.368 1 79.69 284 ILE A O 1
ATOM 2191 N N . LEU A 1 285 ? -13.586 -21.188 -1.996 1 84.75 285 LEU A N 1
ATOM 2192 C CA . LEU A 1 285 ? -13.75 -20.016 -1.146 1 84.75 285 LEU A CA 1
ATOM 2193 C C . LEU A 1 285 ? -13.711 -20.406 0.329 1 84.75 285 LEU A C 1
ATOM 2195 O O . LEU A 1 285 ? -12.953 -19.812 1.105 1 84.75 285 LEU A O 1
ATOM 2199 N N . LYS A 1 286 ? -14.523 -21.375 0.682 1 84.81 286 LYS A N 1
ATOM 2200 C CA . LYS A 1 286 ? -14.625 -21.766 2.082 1 84.81 286 LYS A CA 1
ATOM 2201 C C . LYS A 1 286 ? -13.289 -22.281 2.609 1 84.81 286 LYS A C 1
ATOM 2203 O O . LYS A 1 286 ? -12.828 -21.844 3.672 1 84.81 286 LYS A O 1
ATOM 2208 N N . PRO A 1 287 ? -12.641 -23.188 1.82 1 88.31 287 PRO A N 1
ATOM 2209 C CA . PRO A 1 287 ? -11.32 -23.609 2.285 1 88.31 287 PRO A CA 1
ATOM 2210 C C . PRO A 1 287 ? -10.359 -22.438 2.48 1 88.31 287 PRO A C 1
ATOM 2212 O O . PRO A 1 287 ? -9.609 -22.406 3.459 1 88.31 287 PRO A O 1
ATOM 2215 N N . PHE A 1 288 ? -10.328 -21.5 1.604 1 94.12 288 PHE A N 1
ATOM 2216 C CA . PHE A 1 288 ? -9.422 -20.359 1.759 1 94.12 288 PHE A CA 1
ATOM 2217 C C . PHE A 1 288 ? -9.773 -19.562 3.008 1 94.12 288 PHE A C 1
ATOM 2219 O O . PHE A 1 288 ? -8.883 -19.141 3.746 1 94.12 288 PHE A O 1
ATOM 2226 N N . ILE A 1 289 ? -11.016 -19.359 3.254 1 93.62 289 ILE A N 1
ATOM 2227 C CA . ILE A 1 289 ? -11.469 -18.594 4.414 1 93.62 289 ILE A CA 1
ATOM 2228 C C . ILE A 1 289 ? -11.008 -19.281 5.695 1 93.62 289 ILE A C 1
ATOM 2230 O O . ILE A 1 289 ? -10.586 -18.609 6.645 1 93.62 289 ILE A O 1
ATOM 2234 N N . ASP A 1 290 ? -11.078 -20.578 5.719 1 93.62 290 ASP A N 1
ATOM 2235 C CA . ASP A 1 290 ? -10.617 -21.328 6.883 1 93.62 290 ASP A CA 1
ATOM 2236 C C . ASP A 1 290 ? -9.133 -21.094 7.133 1 93.62 290 ASP A C 1
ATOM 2238 O O . ASP A 1 290 ? -8.703 -20.922 8.273 1 93.62 290 ASP A O 1
ATOM 2242 N N . HIS A 1 291 ? -8.344 -21.109 6.078 1 96.5 291 HIS A N 1
ATOM 2243 C CA . HIS A 1 291 ? -6.918 -20.812 6.207 1 96.5 291 HIS A CA 1
ATOM 2244 C C . HIS A 1 291 ? -6.691 -19.391 6.723 1 96.5 291 HIS A C 1
ATOM 2246 O O . HIS A 1 291 ? -5.836 -19.172 7.582 1 96.5 291 HIS A O 1
ATOM 2252 N N . ALA A 1 292 ? -7.445 -18.438 6.215 1 97.56 292 ALA A N 1
ATOM 2253 C CA . ALA A 1 292 ? -7.312 -17.047 6.613 1 97.56 292 ALA A CA 1
ATOM 2254 C C . ALA A 1 292 ? -7.652 -16.859 8.086 1 97.56 292 ALA A C 1
ATOM 2256 O O . ALA A 1 292 ? -6.938 -16.156 8.812 1 97.56 292 ALA A O 1
ATOM 2257 N N . LYS A 1 293 ? -8.688 -17.516 8.516 1 96.19 293 LYS A N 1
ATOM 2258 C CA . LYS A 1 293 ? -9.109 -17.438 9.914 1 96.19 293 LYS A CA 1
ATOM 2259 C C . LYS A 1 293 ? -8.039 -18 10.844 1 96.19 293 LYS A C 1
ATOM 2261 O O . LYS A 1 293 ? -7.73 -17.391 11.875 1 96.19 293 LYS A O 1
ATOM 2266 N N . ARG A 1 294 ? -7.504 -19.078 10.453 1 96.38 294 ARG A N 1
ATOM 2267 C CA . ARG A 1 294 ? -6.457 -19.703 11.258 1 96.38 294 ARG A CA 1
ATOM 2268 C C . ARG A 1 294 ? -5.234 -18.797 11.359 1 96.38 294 ARG A C 1
ATOM 2270 O O . ARG A 1 294 ? -4.68 -18.609 12.445 1 96.38 294 ARG A O 1
ATOM 2277 N N . GLU A 1 295 ? -4.832 -18.188 10.266 1 97.25 295 GLU A N 1
ATOM 2278 C CA . GLU A 1 295 ? -3.594 -17.422 10.234 1 97.25 295 GLU A CA 1
ATOM 2279 C C . GLU A 1 295 ? -3.746 -16.094 10.984 1 97.25 295 GLU A C 1
ATOM 2281 O O . GLU A 1 295 ? -2.805 -15.633 11.625 1 97.25 295 GLU A O 1
ATOM 2286 N N . ILE A 1 296 ? -4.938 -15.453 10.844 1 96.88 296 ILE A N 1
ATOM 2287 C CA . ILE A 1 296 ? -5.098 -14.18 11.539 1 96.88 296 ILE A CA 1
ATOM 2288 C C . ILE A 1 296 ? -5.117 -14.406 13.047 1 96.88 296 ILE A C 1
ATOM 2290 O O . ILE A 1 296 ? -4.59 -13.602 13.812 1 96.88 296 ILE A O 1
ATOM 2294 N N . LEU A 1 297 ? -5.703 -15.492 13.516 1 94.38 297 LEU A N 1
ATOM 2295 C CA . LEU A 1 297 ? -5.746 -15.812 14.938 1 94.38 297 LEU A CA 1
ATOM 2296 C C . LEU A 1 297 ? -4.355 -16.156 15.461 1 94.38 297 LEU A C 1
ATOM 2298 O O . LEU A 1 297 ? -4.031 -15.867 16.609 1 94.38 297 LEU A O 1
ATOM 2302 N N . ASN A 1 298 ? -3.58 -16.734 14.633 1 94.31 298 ASN A N 1
ATOM 2303 C CA . ASN A 1 298 ? -2.205 -17.062 15.008 1 94.31 298 ASN A CA 1
ATOM 2304 C C . ASN A 1 298 ? -1.34 -15.805 15.086 1 94.31 298 ASN A C 1
ATOM 2306 O O . ASN A 1 298 ? -0.366 -15.766 15.836 1 94.31 298 ASN A O 1
ATOM 2310 N N . MET A 1 299 ? -1.715 -14.812 14.297 1 94.38 299 MET A N 1
ATOM 2311 C CA . MET A 1 299 ? -0.867 -13.633 14.172 1 94.38 299 MET A CA 1
ATOM 2312 C C . MET A 1 299 ? -1.148 -12.641 15.305 1 94.38 299 MET A C 1
ATOM 2314 O O . MET A 1 299 ? -0.225 -12.031 15.844 1 94.38 299 MET A O 1
ATOM 2318 N N . VAL A 1 300 ? -2.389 -12.469 15.68 1 94.88 300 VAL A N 1
ATOM 2319 C CA . VAL A 1 300 ? -2.76 -11.453 16.672 1 94.88 300 VAL A CA 1
ATOM 2320 C C . VAL A 1 300 ? -2.639 -12.039 18.078 1 94.88 300 VAL A C 1
ATOM 2322 O O . VAL A 1 300 ? -3.352 -12.977 18.422 1 94.88 300 VAL A O 1
ATOM 2325 N N . PRO A 1 301 ? -1.799 -11.523 18.891 1 94.81 301 PRO A N 1
ATOM 2326 C CA . PRO A 1 301 ? -1.693 -12.008 20.266 1 94.81 301 PRO A CA 1
ATOM 2327 C C . PRO A 1 301 ? -3.006 -11.891 21.031 1 94.81 301 PRO A C 1
ATOM 2329 O O . PRO A 1 301 ? -3.75 -10.922 20.844 1 94.81 301 PRO A O 1
ATOM 2332 N N . ALA A 1 302 ? -3.168 -12.734 21.969 1 93.19 302 ALA A N 1
ATOM 2333 C CA . ALA A 1 302 ? -4.41 -12.844 22.734 1 93.19 302 ALA A CA 1
ATOM 2334 C C . ALA A 1 302 ? -4.695 -11.555 23.5 1 93.19 302 ALA A C 1
ATOM 2336 O O . ALA A 1 302 ? -5.852 -11.141 23.625 1 93.19 302 ALA A O 1
ATOM 2337 N N . HIS A 1 303 ? -3.684 -10.914 23.906 1 92.81 303 HIS A N 1
ATOM 2338 C CA . HIS A 1 303 ? -3.877 -9.75 24.766 1 92.81 303 HIS A CA 1
ATOM 2339 C C . HIS A 1 303 ? -4.359 -8.547 23.953 1 92.81 303 HIS A C 1
ATOM 2341 O O . HIS A 1 303 ? -4.816 -7.551 24.516 1 92.81 303 HIS A O 1
ATOM 2347 N N . LEU A 1 304 ? -4.273 -8.609 22.641 1 95.25 304 LEU A N 1
ATOM 2348 C CA . LEU A 1 304 ? -4.727 -7.512 21.797 1 95.25 304 LEU A CA 1
ATOM 2349 C C . LEU A 1 304 ? -6.152 -7.754 21.312 1 95.25 304 LEU A C 1
ATOM 2351 O O . LEU A 1 304 ? -6.801 -6.844 20.781 1 95.25 304 LEU A O 1
ATOM 2355 N N . LEU A 1 305 ? -6.602 -8.93 21.406 1 95.06 305 LEU A N 1
ATOM 2356 C CA . LEU A 1 305 ? -7.938 -9.289 20.938 1 95.06 305 LEU A CA 1
ATOM 2357 C C . LEU A 1 305 ? -9.008 -8.688 21.844 1 95.06 305 LEU A C 1
ATOM 2359 O O . LEU A 1 305 ? -8.836 -8.625 23.062 1 95.06 305 LEU A O 1
ATOM 2363 N N . ILE A 1 306 ? -9.984 -8.18 21.156 1 91.56 306 ILE A N 1
ATOM 2364 C CA . ILE A 1 306 ? -11.141 -7.676 21.875 1 91.56 306 ILE A CA 1
ATOM 2365 C C . ILE A 1 306 ? -12.289 -8.672 21.766 1 91.56 306 ILE A C 1
ATOM 2367 O O . ILE A 1 306 ? -12.695 -9.047 20.672 1 91.56 306 ILE A O 1
ATOM 2371 N N . ARG A 1 307 ? -12.656 -9.25 22.828 1 76.12 307 ARG A N 1
ATOM 2372 C CA . ARG A 1 307 ? -13.734 -10.227 22.859 1 76.12 307 ARG A CA 1
ATOM 2373 C C . ARG A 1 307 ? -15.094 -9.547 22.781 1 76.12 307 ARG A C 1
ATOM 2375 O O . ARG A 1 307 ? -15.281 -8.453 23.328 1 76.12 307 ARG A O 1
ATOM 2382 N N . SER A 1 308 ? -15.867 -9.859 21.562 1 59.69 308 SER A N 1
ATOM 2383 C CA . SER A 1 308 ? -17.234 -9.375 21.484 1 59.69 308 SER A CA 1
ATOM 2384 C C . SER A 1 308 ? -18 -9.648 22.781 1 59.69 308 SER A C 1
ATOM 2386 O O . SER A 1 308 ? -17.688 -10.609 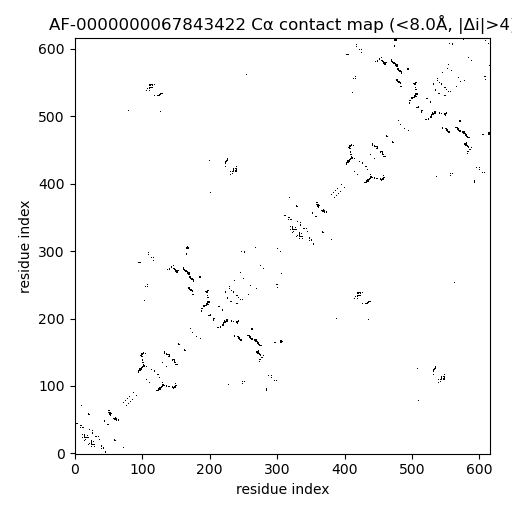23.484 1 59.69 308 SER A O 1
ATOM 2388 N N . MET B 1 1 ? -29.328 34.375 5.434 1 31.84 1 MET B N 1
ATOM 2389 C CA . MET B 1 1 ? -29.047 33.031 5.91 1 31.84 1 MET B CA 1
ATOM 2390 C C . MET B 1 1 ? -27.859 32.438 5.156 1 31.84 1 MET B C 1
ATOM 2392 O O . MET B 1 1 ? -27.812 32.469 3.926 1 31.84 1 MET B O 1
ATOM 2396 N N . GLU B 1 2 ? -26.734 32.406 5.621 1 39.78 2 GLU B N 1
ATOM 2397 C CA . GLU B 1 2 ? -25.406 32.219 5.047 1 39.78 2 GLU B CA 1
ATOM 2398 C C . GLU B 1 2 ? -25.344 30.906 4.27 1 39.78 2 GLU B C 1
ATOM 2400 O O . GLU B 1 2 ? -25.625 29.844 4.816 1 39.78 2 GLU B O 1
ATOM 2405 N N . ASN B 1 3 ? -25.75 30.875 2.98 1 51.03 3 ASN B N 1
ATOM 2406 C CA . ASN B 1 3 ? -25.906 29.953 1.867 1 51.03 3 ASN B CA 1
ATOM 2407 C C . ASN B 1 3 ? -24.609 29.203 1.566 1 51.03 3 ASN B C 1
ATOM 2409 O O . ASN B 1 3 ? -24.297 28.938 0.405 1 51.03 3 ASN B O 1
ATOM 2413 N N . ARG B 1 4 ? -23.812 29.156 2.492 1 57.5 4 ARG B N 1
ATOM 2414 C CA . ARG B 1 4 ? -22.484 28.625 2.199 1 57.5 4 ARG B CA 1
ATOM 2415 C C . ARG B 1 4 ? -22.422 27.125 2.471 1 57.5 4 ARG B C 1
ATOM 2417 O O . ARG B 1 4 ? -22.969 26.641 3.471 1 57.5 4 ARG B O 1
ATOM 2424 N N . ILE B 1 5 ? -22.094 26.438 1.521 1 64.31 5 ILE B N 1
ATOM 2425 C CA . ILE B 1 5 ? -21.781 25.016 1.683 1 64.31 5 ILE B CA 1
ATOM 2426 C C . ILE B 1 5 ? -20.609 24.859 2.645 1 64.31 5 ILE B C 1
ATOM 2428 O O . ILE B 1 5 ? -19.578 25.516 2.49 1 64.31 5 ILE B O 1
ATOM 2432 N N . THR B 1 6 ? -20.906 24.219 3.748 1 62.91 6 THR B N 1
ATOM 2433 C CA . THR B 1 6 ? -19.875 24 4.75 1 62.91 6 THR B CA 1
ATOM 2434 C C . THR B 1 6 ? -19.234 22.625 4.562 1 62.91 6 THR B C 1
ATOM 2436 O O . THR B 1 6 ? -19.75 21.781 3.818 1 62.91 6 THR B O 1
ATOM 2439 N N . LEU B 1 7 ? -18.219 22.5 5.27 1 67.44 7 LEU B N 1
ATOM 2440 C CA . LEU B 1 7 ? -17.516 21.219 5.262 1 67.44 7 LEU B CA 1
ATOM 2441 C C . LEU B 1 7 ? -18.422 20.109 5.797 1 67.44 7 LEU B C 1
ATOM 2443 O O . LEU B 1 7 ? -18.375 18.984 5.301 1 67.44 7 LEU B O 1
ATOM 2447 N N . ARG B 1 8 ? -19.172 20.5 6.77 1 70.88 8 ARG B N 1
ATOM 2448 C CA . ARG B 1 8 ? -20.047 19.516 7.387 1 70.88 8 ARG B CA 1
ATOM 2449 C C . ARG B 1 8 ? -21.078 18.984 6.387 1 70.88 8 ARG B C 1
ATOM 2451 O O . ARG B 1 8 ? -21.453 17.812 6.441 1 70.88 8 ARG B O 1
ATOM 2458 N N . HIS B 1 9 ? -21.5 19.812 5.469 1 77.81 9 HIS B N 1
ATOM 2459 C CA . HIS B 1 9 ? -22.406 19.375 4.426 1 77.81 9 HIS B CA 1
ATOM 2460 C C . HIS B 1 9 ? -21.781 18.281 3.557 1 77.81 9 HIS B C 1
ATOM 2462 O O . HIS B 1 9 ? -22.406 17.25 3.289 1 77.81 9 HIS B O 1
ATOM 2468 N N . LEU B 1 10 ? -20.562 18.594 3.256 1 76.56 10 LEU B N 1
ATOM 2469 C CA . LEU B 1 10 ? -19.875 17.703 2.342 1 76.56 10 LEU B CA 1
ATOM 2470 C C . LEU B 1 10 ? -19.516 16.391 3.037 1 76.56 10 LEU B C 1
ATOM 2472 O O . LEU B 1 10 ? -19.594 15.312 2.43 1 76.56 10 LEU B O 1
ATOM 2476 N N . GLU B 1 11 ? -19.219 16.5 4.277 1 76.88 11 GLU B N 1
ATOM 2477 C CA . GLU B 1 11 ? -18.922 15.312 5.074 1 76.88 11 GLU B CA 1
ATOM 2478 C C . GLU B 1 11 ? -20.156 14.43 5.227 1 76.88 11 GLU B C 1
ATOM 2480 O O . GLU B 1 11 ? -20.062 13.203 5.129 1 76.88 11 GLU B O 1
ATOM 2485 N N . ALA B 1 12 ? -21.25 15.055 5.473 1 81.62 12 ALA B N 1
ATOM 2486 C CA . ALA B 1 12 ? -22.5 14.32 5.609 1 81.62 12 ALA B CA 1
ATOM 2487 C C . ALA B 1 12 ? -22.859 13.617 4.305 1 81.62 12 ALA B C 1
ATOM 2489 O O . ALA B 1 12 ? -23.266 12.445 4.312 1 81.62 12 ALA B O 1
ATOM 2490 N N . PHE B 1 13 ? -22.641 14.328 3.227 1 85.25 13 PHE B N 1
ATOM 2491 C CA . PHE B 1 13 ? -22.906 13.766 1.906 1 85.25 13 PHE B CA 1
ATOM 2492 C C . PHE B 1 13 ? -22.031 12.547 1.648 1 85.25 13 PHE B C 1
ATOM 2494 O O . PHE B 1 13 ? -22.531 11.484 1.271 1 85.25 13 PHE B O 1
ATOM 2501 N N . ARG B 1 14 ? -20.875 12.789 1.879 1 77.81 14 ARG B N 1
ATOM 2502 C CA . ARG B 1 14 ? -19.938 11.695 1.664 1 77.81 14 ARG B CA 1
ATOM 2503 C C . ARG B 1 14 ? -20.266 10.5 2.549 1 77.81 14 ARG B C 1
ATOM 2505 O O . ARG B 1 14 ? -20.219 9.352 2.1 1 77.81 14 ARG B O 1
ATOM 2512 N N . ALA B 1 15 ? -20.562 10.703 3.799 1 80.44 15 ALA B N 1
ATOM 2513 C CA . ALA B 1 15 ? -20.891 9.641 4.746 1 80.44 15 ALA B CA 1
ATOM 2514 C C . ALA B 1 15 ? -22.078 8.812 4.258 1 80.44 15 ALA B C 1
ATOM 2516 O O . ALA B 1 15 ? -22.047 7.582 4.34 1 80.44 15 ALA B O 1
ATOM 2517 N N . ILE B 1 16 ? -23.016 9.492 3.688 1 84 16 ILE B N 1
ATOM 2518 C CA . ILE B 1 16 ? -24.188 8.773 3.193 1 84 16 ILE B CA 1
ATOM 2519 C C . ILE B 1 16 ? -23.828 7.98 1.943 1 84 16 ILE B C 1
ATOM 2521 O O . ILE B 1 16 ? -24.297 6.859 1.75 1 84 16 ILE B O 1
ATOM 2525 N N . MET B 1 17 ? -23.031 8.602 1.172 1 78.88 17 MET B N 1
ATOM 2526 C CA . MET B 1 17 ? -22.625 7.918 -0.049 1 78.88 17 MET B CA 1
ATOM 2527 C C . MET B 1 17 ? -21.875 6.633 0.278 1 78.88 17 MET B C 1
ATOM 2529 O O . MET B 1 17 ? -22 5.633 -0.432 1 78.88 17 MET B O 1
ATOM 2533 N N . VAL B 1 18 ? -21.188 6.738 1.344 1 73 18 VAL B N 1
ATOM 2534 C CA . VAL B 1 18 ? -20.344 5.621 1.746 1 73 18 VAL B CA 1
ATOM 2535 C C . VAL B 1 18 ? -21.172 4.586 2.498 1 73 18 VAL B C 1
ATOM 2537 O O . VAL B 1 18 ? -21.078 3.387 2.227 1 73 18 VAL B O 1
ATOM 2540 N N . ARG B 1 19 ? -22.016 4.996 3.422 1 74.5 19 ARG B N 1
ATOM 2541 C CA . ARG B 1 19 ? -22.734 4.121 4.34 1 74.5 19 ARG B CA 1
ATOM 2542 C C . ARG B 1 19 ? -24.109 3.752 3.783 1 74.5 19 ARG B C 1
ATOM 2544 O O . ARG B 1 19 ? -24.766 2.836 4.289 1 74.5 19 ARG B O 1
ATOM 2551 N N . LYS B 1 20 ? -24.547 4.492 2.75 1 77.06 20 LYS B N 1
ATOM 2552 C CA . LYS B 1 20 ? -25.781 4.273 2.002 1 77.06 20 LYS B CA 1
ATOM 2553 C C . LYS B 1 20 ? -27 4.379 2.914 1 77.06 20 LYS B C 1
ATOM 2555 O O . LYS B 1 20 ? -28.094 3.918 2.561 1 77.06 20 LYS B O 1
ATOM 2560 N N . SER B 1 21 ? -26.812 4.805 4.141 1 83.88 21 SER B N 1
ATOM 2561 C CA . SER B 1 21 ? -27.906 5.039 5.07 1 83.88 21 SER B CA 1
ATOM 2562 C C . SER B 1 21 ? -27.641 6.254 5.953 1 83.88 21 SER B C 1
ATOM 2564 O O . SER B 1 21 ? -26.484 6.609 6.188 1 83.88 21 SER B O 1
ATOM 2566 N N . VAL B 1 22 ? -28.734 6.848 6.41 1 86.44 22 VAL B N 1
ATOM 2567 C CA . VAL B 1 22 ? -28.609 7.992 7.305 1 86.44 22 VAL B CA 1
ATOM 2568 C C . VAL B 1 22 ? -28.078 7.539 8.656 1 86.44 22 VAL B C 1
ATOM 2570 O O . VAL B 1 22 ? -27.234 8.211 9.25 1 86.44 22 VAL B O 1
ATOM 2573 N N . THR B 1 23 ? -28.578 6.402 9.016 1 84.06 23 THR B N 1
ATOM 2574 C CA . THR B 1 23 ? -28.109 5.855 10.281 1 84.06 23 THR B CA 1
ATOM 2575 C C . THR B 1 23 ? -26.609 5.551 10.227 1 84.06 23 THR B C 1
ATOM 2577 O O . THR B 1 23 ? -25.875 5.91 11.141 1 84.06 23 THR B O 1
ATOM 2580 N N . GLY B 1 24 ? -26.359 4.941 9.227 1 81.88 24 GLY B N 1
ATOM 2581 C CA . GLY B 1 24 ? -24.953 4.637 9.047 1 81.88 24 GLY B CA 1
ATOM 2582 C C . GLY B 1 24 ? -24.078 5.875 8.953 1 81.88 24 GLY B C 1
ATOM 2583 O O . GLY B 1 24 ? -22.969 5.902 9.5 1 81.88 24 GLY B O 1
ATOM 2584 N N . ALA B 1 25 ? -24.5 6.793 8.297 1 84 25 ALA B N 1
ATOM 2585 C CA . ALA B 1 25 ? -23.797 8.062 8.156 1 84 25 ALA B CA 1
ATOM 2586 C C . ALA B 1 25 ? -23.656 8.758 9.508 1 84 25 ALA B C 1
ATOM 2588 O O . ALA B 1 25 ? -22.594 9.305 9.82 1 84 25 ALA B O 1
ATOM 2589 N N . ALA B 1 26 ? -24.672 8.688 10.305 1 83.69 26 ALA B N 1
ATOM 2590 C CA . ALA B 1 26 ? -24.656 9.281 11.641 1 83.69 26 ALA B CA 1
ATOM 2591 C C . ALA B 1 26 ? -23.609 8.609 12.531 1 83.69 26 ALA B C 1
ATOM 2593 O O . ALA B 1 26 ? -22.859 9.281 13.234 1 83.69 26 ALA B O 1
ATOM 2594 N N . GLU B 1 27 ? -23.625 7.414 12.391 1 78.19 27 GLU B N 1
ATOM 2595 C CA . GLU B 1 27 ? -22.656 6.641 13.156 1 78.19 27 GLU B CA 1
ATOM 2596 C C . GLU B 1 27 ? -21.234 6.977 12.719 1 78.19 27 GLU B C 1
ATOM 2598 O O . GLU B 1 27 ? -20.344 7.176 13.555 1 78.19 27 GLU B O 1
ATOM 2603 N N . MET B 1 28 ? -21.188 7.129 11.461 1 73.19 28 MET B N 1
ATOM 2604 C CA . MET B 1 28 ? -19.875 7.402 10.875 1 73.19 28 MET B CA 1
ATOM 2605 C C . MET B 1 28 ? -19.375 8.781 11.289 1 73.19 28 MET B C 1
ATOM 2607 O O . MET B 1 28 ? -18.188 8.969 11.547 1 73.19 28 MET B O 1
ATOM 2611 N N . LEU B 1 29 ? -20.219 9.68 11.445 1 73.38 29 LEU B N 1
ATOM 2612 C CA . LEU B 1 29 ? -19.891 11.078 11.742 1 73.38 29 LEU B CA 1
ATOM 2613 C C . LEU B 1 29 ? -20.031 11.367 13.234 1 73.38 29 LEU B C 1
ATOM 2615 O O . LEU B 1 29 ? -19.719 12.469 13.68 1 73.38 29 LEU B O 1
ATOM 2619 N N . GLU B 1 30 ? -20.531 10.297 14.008 1 72.25 30 GLU B N 1
ATOM 2620 C CA . GLU B 1 30 ? -20.766 10.445 15.438 1 72.25 30 GLU B CA 1
ATOM 2621 C C . GLU B 1 30 ? -21.703 11.625 15.719 1 72.25 30 GLU B C 1
ATOM 2623 O O . GLU B 1 30 ? -21.422 12.453 16.578 1 72.25 30 GLU B O 1
ATOM 2628 N N . VAL B 1 31 ? -22.609 11.703 14.977 1 77.25 31 VAL B N 1
ATOM 2629 C CA . VAL B 1 31 ? -23.688 12.664 15.164 1 77.25 31 VAL B CA 1
ATOM 2630 C C . VAL B 1 31 ? -25.031 11.945 15.156 1 77.25 31 VAL B C 1
ATOM 2632 O O . VAL B 1 31 ? -25.094 10.727 15 1 77.25 31 VAL B O 1
ATOM 2635 N N . THR B 1 32 ? -26 12.625 15.531 1 80.75 32 THR B N 1
ATOM 2636 C CA . THR B 1 32 ? -27.344 12.031 15.547 1 80.75 32 THR B CA 1
ATOM 2637 C C . THR B 1 32 ? -27.953 12.023 14.148 1 80.75 32 THR B C 1
ATOM 2639 O O . THR B 1 32 ? -27.531 12.789 13.281 1 80.75 32 THR B O 1
ATOM 2642 N N . GLN B 1 33 ? -28.844 11.148 13.93 1 86.56 33 GLN B N 1
ATOM 2643 C CA . GLN B 1 33 ? -29.516 10.984 12.641 1 86.56 33 GLN B CA 1
ATOM 2644 C C . GLN B 1 33 ? -30.156 12.281 12.18 1 86.56 33 GLN B C 1
ATOM 2646 O O . GLN B 1 33 ? -30.062 12.656 11.008 1 86.56 33 GLN B O 1
ATOM 2651 N N . PRO B 1 34 ? -30.766 12.984 13.102 1 85.81 34 PRO B N 1
ATOM 2652 C CA . PRO B 1 34 ? -31.391 14.227 12.641 1 85.81 34 PRO B CA 1
ATOM 2653 C C . PRO B 1 34 ? -30.359 15.234 12.102 1 85.81 34 PRO B C 1
ATOM 2655 O O . PRO B 1 34 ? -30.672 15.984 11.172 1 85.81 34 PRO B O 1
ATOM 2658 N N . VAL B 1 35 ? -29.203 15.172 12.656 1 81.38 35 VAL B N 1
ATOM 2659 C CA . VAL B 1 35 ? -28.156 16.094 12.219 1 81.38 35 VAL B CA 1
ATOM 2660 C C . VAL B 1 35 ? -27.75 15.766 10.781 1 81.38 35 VAL B C 1
ATOM 2662 O O . VAL B 1 35 ? -27.641 16.672 9.953 1 81.38 35 VAL B O 1
ATOM 2665 N N . VAL B 1 36 ? -27.594 14.555 10.547 1 88.44 36 VAL B N 1
ATOM 2666 C CA . VAL B 1 36 ? -27.219 14.125 9.203 1 88.44 36 VAL B CA 1
ATOM 2667 C C . VAL B 1 36 ? -28.328 14.492 8.219 1 88.44 36 VAL B C 1
ATOM 2669 O O . VAL B 1 36 ? -28.047 15.008 7.133 1 88.44 36 VAL B O 1
ATOM 2672 N N . THR B 1 37 ? -29.516 14.234 8.555 1 87.5 37 THR B N 1
ATOM 2673 C CA . THR B 1 37 ? -30.656 14.508 7.711 1 87.5 37 THR B CA 1
ATOM 2674 C C . THR B 1 37 ? -30.766 16 7.398 1 87.5 37 THR B C 1
ATOM 2676 O O . THR B 1 37 ? -30.969 16.391 6.246 1 87.5 37 THR B O 1
ATOM 2679 N N . ARG B 1 38 ? -30.531 16.828 8.375 1 85.62 38 ARG B N 1
ATOM 2680 C CA . ARG B 1 38 ? -30.578 18.281 8.203 1 85.62 38 ARG B CA 1
ATOM 2681 C C . ARG B 1 38 ? -29.469 18.75 7.277 1 85.62 38 ARG B C 1
ATOM 2683 O O . ARG B 1 38 ? -29.688 19.609 6.422 1 85.62 38 ARG B O 1
ATOM 2690 N N . LEU B 1 39 ? -28.281 18.219 7.531 1 84.19 39 LEU B N 1
ATOM 2691 C CA . LEU B 1 39 ? -27.125 18.625 6.738 1 84.19 39 LEU B CA 1
ATOM 2692 C C . LEU B 1 39 ? -27.328 18.312 5.262 1 84.19 39 LEU B C 1
ATOM 2694 O O . LEU B 1 39 ? -27 19.109 4.391 1 84.19 39 LEU B O 1
ATOM 2698 N N . ILE B 1 40 ? -27.891 17.203 5.02 1 87.19 40 ILE B N 1
ATOM 2699 C CA . ILE B 1 40 ? -28.125 16.781 3.641 1 87.19 40 ILE B CA 1
ATOM 2700 C C . ILE B 1 40 ? -29.234 17.625 3.033 1 87.19 40 ILE B C 1
ATOM 2702 O O . ILE B 1 40 ? -29.125 18.078 1.888 1 87.19 40 ILE B O 1
ATOM 2706 N N . ALA B 1 41 ? -30.312 17.797 3.789 1 86.38 41 ALA B N 1
ATOM 2707 C CA . ALA B 1 41 ? -31.406 18.656 3.328 1 86.38 41 ALA B CA 1
ATOM 2708 C C . ALA B 1 41 ? -30.906 20.062 3.004 1 86.38 41 ALA B C 1
ATOM 2710 O O . ALA B 1 41 ? -31.281 20.625 1.976 1 86.38 41 ALA B O 1
ATOM 2711 N N . ASP B 1 42 ? -30.062 20.562 3.895 1 80.56 42 ASP B N 1
ATOM 2712 C CA . ASP B 1 42 ? -29.484 21.875 3.699 1 80.56 42 ASP B CA 1
ATOM 2713 C C . ASP B 1 42 ? -28.609 21.906 2.443 1 80.56 42 ASP B C 1
ATOM 2715 O O . ASP B 1 42 ? -28.672 22.875 1.669 1 80.56 42 ASP B O 1
ATOM 2719 N N . LEU B 1 43 ? -27.781 20.922 2.309 1 80.06 43 LEU B N 1
ATOM 2720 C CA . LEU B 1 43 ? -26.906 20.828 1.137 1 80.06 43 LEU B CA 1
ATOM 2721 C C . LEU B 1 43 ? -27.734 20.797 -0.146 1 80.06 43 LEU B C 1
ATOM 2723 O O . LEU B 1 43 ? -27.453 21.531 -1.095 1 80.06 43 LEU B O 1
ATOM 2727 N N . GLU B 1 44 ? -28.734 19.984 -0.154 1 82.5 44 GLU B N 1
ATOM 2728 C CA . GLU B 1 44 ? -29.609 19.844 -1.316 1 82.5 44 GLU B CA 1
ATOM 2729 C C . GLU B 1 44 ? -30.312 21.172 -1.629 1 82.5 44 GLU B C 1
ATOM 2731 O O . GLU B 1 44 ? -30.438 21.547 -2.795 1 82.5 44 GLU B O 1
ATOM 2736 N N . GLU B 1 45 ? -30.734 21.844 -0.636 1 77.25 45 GLU B N 1
ATOM 2737 C CA . GLU B 1 45 ? -31.375 23.156 -0.794 1 77.25 45 GLU B CA 1
ATOM 2738 C C . GLU B 1 45 ? -30.406 24.188 -1.365 1 77.25 45 GLU B C 1
ATOM 2740 O O . GLU B 1 45 ? -30.75 24.953 -2.266 1 77.25 45 GLU B O 1
ATOM 2745 N N . ARG B 1 46 ? -29.219 24.094 -0.946 1 72.19 46 ARG B N 1
ATOM 2746 C CA . ARG B 1 46 ? -28.234 25.094 -1.33 1 72.19 46 ARG B CA 1
ATOM 2747 C C . ARG B 1 46 ? -27.781 24.891 -2.77 1 72.19 46 ARG B C 1
ATOM 2749 O O . ARG B 1 46 ? -27.469 25.859 -3.477 1 72.19 46 ARG B O 1
ATOM 2756 N N . ILE B 1 47 ? -27.781 23.625 -3.119 1 71.44 47 ILE B N 1
ATOM 2757 C CA . ILE B 1 47 ? -27.281 23.375 -4.469 1 71.44 47 ILE B CA 1
ATOM 2758 C C . ILE B 1 47 ? -28.469 23.125 -5.406 1 71.44 47 ILE B C 1
ATOM 2760 O O . ILE B 1 47 ? -28.281 22.906 -6.605 1 71.44 47 ILE B O 1
ATOM 2764 N N . ALA B 1 48 ? -29.656 23.188 -4.867 1 70.19 48 ALA B N 1
ATOM 2765 C CA . ALA B 1 48 ? -30.906 23.031 -5.605 1 70.19 48 ALA B CA 1
ATOM 2766 C C . ALA B 1 48 ? -30.922 21.719 -6.387 1 70.19 48 ALA B C 1
ATOM 2768 O O . ALA B 1 48 ? -31.328 21.703 -7.551 1 70.19 48 ALA B O 1
ATOM 2769 N N . LEU B 1 49 ? -30.297 20.688 -5.789 1 76.88 49 LEU B N 1
ATOM 2770 C CA . LEU B 1 49 ? -30.328 19.344 -6.344 1 76.88 49 LEU B CA 1
ATOM 2771 C C . LEU B 1 49 ? -30.766 18.328 -5.289 1 76.88 49 LEU B C 1
ATOM 2773 O O . LEU B 1 49 ? -30.453 18.469 -4.105 1 76.88 49 LEU B O 1
ATOM 2777 N N . THR B 1 50 ? -31.5 17.391 -5.727 1 81.56 50 THR B N 1
ATOM 2778 C CA . THR B 1 50 ? -31.781 16.234 -4.891 1 81.56 50 THR B CA 1
ATOM 2779 C C . THR B 1 50 ? -30.688 15.172 -5.031 1 81.56 50 THR B C 1
ATOM 2781 O O . THR B 1 50 ? -30.406 14.711 -6.141 1 81.56 50 THR B O 1
ATOM 2784 N N . LEU B 1 51 ? -30.062 14.938 -3.91 1 84.69 51 LEU B N 1
ATOM 2785 C CA . LEU B 1 51 ? -28.906 14.062 -3.963 1 84.69 51 LEU B CA 1
ATOM 2786 C C . LEU B 1 51 ? -29.281 12.633 -3.576 1 84.69 51 LEU B C 1
ATOM 2788 O O . LEU B 1 51 ? -28.625 11.68 -3.994 1 84.69 51 LEU B O 1
ATOM 2792 N N . PHE B 1 52 ? -30.391 12.508 -2.799 1 88.06 52 PHE B N 1
ATOM 2793 C CA . PHE B 1 52 ? -30.828 11.188 -2.352 1 88.06 52 PHE B CA 1
ATOM 2794 C C . PHE B 1 52 ? -32.344 11.055 -2.443 1 88.06 52 PHE B C 1
ATOM 2796 O O . PHE B 1 52 ? -33.062 12.016 -2.189 1 88.06 52 PHE B O 1
ATOM 2803 N N . THR B 1 53 ? -32.781 9.852 -2.945 1 84.88 53 THR B N 1
ATOM 2804 C CA . THR B 1 53 ? -34.188 9.531 -3.008 1 84.88 53 THR B CA 1
ATOM 2805 C C . THR B 1 53 ? -34.5 8.203 -2.324 1 84.88 53 THR B C 1
ATOM 2807 O O . THR B 1 53 ? -33.562 7.426 -2.045 1 84.88 53 THR B O 1
ATOM 2810 N N . ARG B 1 54 ? -35.656 8.055 -1.884 1 79.94 54 ARG B N 1
ATOM 2811 C CA . ARG B 1 54 ? -36.062 6.797 -1.263 1 79.94 54 ARG B CA 1
ATOM 2812 C C . ARG B 1 54 ? -36.75 5.879 -2.271 1 79.94 54 ARG B C 1
ATOM 2814 O O . ARG B 1 54 ? -37.688 6.289 -2.945 1 79.94 54 ARG B O 1
ATOM 2821 N N . THR B 1 55 ? -36.125 4.906 -2.59 1 72.75 55 THR B N 1
ATOM 2822 C CA . THR B 1 55 ? -36.719 3.869 -3.42 1 72.75 55 THR B CA 1
ATOM 2823 C C . THR B 1 55 ? -37 2.623 -2.594 1 72.75 55 THR B C 1
ATOM 2825 O O . THR B 1 55 ? -36.094 1.988 -2.061 1 72.75 55 THR B O 1
ATOM 2828 N N . LYS B 1 56 ? -38.281 2.299 -2.479 1 76.19 56 LYS B N 1
ATOM 2829 C CA . LYS B 1 56 ? -38.75 1.156 -1.695 1 76.19 56 LYS B CA 1
ATOM 2830 C C . LYS B 1 56 ? -38.219 1.236 -0.258 1 76.19 56 LYS B C 1
ATOM 2832 O O . LYS B 1 56 ? -37.75 0.245 0.292 1 76.19 56 LYS B O 1
ATOM 2837 N N . GLY B 1 57 ? -38.062 2.404 0.239 1 73.88 57 GLY B N 1
ATOM 2838 C CA . GLY B 1 57 ? -37.719 2.611 1.634 1 73.88 57 GLY B CA 1
ATOM 2839 C C . GLY B 1 57 ? -36.219 2.748 1.856 1 73.88 57 GLY B C 1
ATOM 2840 O O . GLY B 1 57 ? -35.781 3.029 2.973 1 73.88 57 GLY B O 1
ATOM 2841 N N . ARG B 1 58 ? -35.562 2.537 0.816 1 76 58 ARG B N 1
ATOM 2842 C CA . ARG B 1 58 ? -34.094 2.623 0.964 1 76 58 ARG B CA 1
ATOM 2843 C C . ARG B 1 58 ? -33.562 3.91 0.348 1 76 58 ARG B C 1
ATOM 2845 O O . ARG B 1 58 ? -34.031 4.332 -0.717 1 76 58 ARG B O 1
ATOM 2852 N N . LEU B 1 59 ? -32.594 4.555 1.062 1 81.19 59 LEU B N 1
ATOM 2853 C CA . LEU B 1 59 ? -31.922 5.766 0.589 1 81.19 59 LEU B CA 1
ATOM 2854 C C . LEU B 1 59 ? -30.938 5.445 -0.536 1 81.19 59 LEU B C 1
ATOM 2856 O O . LEU B 1 59 ? -30.031 4.621 -0.365 1 81.19 59 LEU B O 1
ATOM 2860 N N . VAL B 1 60 ? -31.297 6 -1.701 1 83.94 60 VAL B N 1
ATOM 2861 C CA . VAL B 1 60 ? -30.453 5.73 -2.865 1 83.94 60 VAL B CA 1
ATOM 2862 C C . VAL B 1 60 ? -29.922 7.043 -3.436 1 83.94 60 VAL B C 1
ATOM 2864 O O . VAL B 1 60 ? -30.656 8.031 -3.521 1 83.94 60 VAL B O 1
ATOM 2867 N N . PRO B 1 61 ? -28.609 7.055 -3.779 1 82.12 61 PRO B N 1
ATOM 2868 C CA . PRO B 1 61 ? -28.078 8.258 -4.422 1 82.12 61 PRO B CA 1
ATOM 2869 C C . PRO B 1 61 ? -28.656 8.492 -5.812 1 82.12 61 PRO B C 1
ATOM 2871 O O . PRO B 1 61 ? -28.906 7.535 -6.551 1 82.12 61 PRO B O 1
ATOM 2874 N N . THR B 1 62 ? -29 9.742 -6.156 1 78.81 62 THR B N 1
ATOM 2875 C CA . THR B 1 62 ? -29.422 10.117 -7.5 1 78.81 62 THR B CA 1
ATOM 2876 C C . THR B 1 62 ? -28.234 10.109 -8.461 1 78.81 62 THR B C 1
ATOM 2878 O O . THR B 1 62 ? -27.078 10.062 -8.031 1 78.81 62 THR B O 1
ATOM 2881 N N . PRO B 1 63 ? -28.531 10.125 -9.695 1 68.56 63 PRO B N 1
ATOM 2882 C CA . PRO B 1 63 ? -27.453 10.258 -10.68 1 68.56 63 PRO B CA 1
ATOM 2883 C C . PRO B 1 63 ? -26.594 11.5 -10.445 1 68.56 63 PRO B C 1
ATOM 2885 O O . PRO B 1 63 ? -25.375 11.461 -10.641 1 68.56 63 PRO B O 1
ATOM 2888 N N . GLU B 1 64 ? -27.203 12.508 -10.023 1 70 64 GLU B N 1
ATOM 2889 C CA . GLU B 1 64 ? -26.5 13.742 -9.695 1 70 64 GLU B CA 1
ATOM 2890 C C . GLU B 1 64 ? -25.531 13.531 -8.531 1 70 64 GLU B C 1
ATOM 2892 O O . GLU B 1 64 ? -24.422 14.07 -8.539 1 70 64 GLU B O 1
ATOM 2897 N N . ALA B 1 65 ? -25.984 12.789 -7.574 1 76.81 65 ALA B N 1
ATOM 2898 C CA . ALA B 1 65 ? -25.141 12.492 -6.422 1 76.81 65 ALA B CA 1
ATOM 2899 C C . ALA B 1 65 ? -23.906 11.703 -6.844 1 76.81 65 ALA B C 1
ATOM 2901 O O . ALA B 1 65 ? -22.797 11.984 -6.375 1 76.81 65 ALA B O 1
ATOM 2902 N N . ALA B 1 66 ? -24.141 10.836 -7.738 1 70.12 66 ALA B N 1
ATOM 2903 C CA . ALA B 1 66 ? -23.062 9.992 -8.219 1 70.12 66 ALA B CA 1
ATOM 2904 C C . ALA B 1 66 ? -22.016 10.82 -8.961 1 70.12 66 ALA B C 1
ATOM 2906 O O . ALA B 1 66 ? -20.812 10.539 -8.883 1 70.12 66 ALA B O 1
ATOM 2907 N N . LEU B 1 67 ? -22.484 11.789 -9.57 1 62.25 67 LEU B N 1
ATOM 2908 C CA . LEU B 1 67 ? -21.594 12.672 -10.312 1 62.25 67 LEU B CA 1
ATOM 2909 C C . LEU B 1 67 ? -20.859 13.625 -9.359 1 62.25 67 LEU B C 1
ATOM 2911 O O . LEU B 1 67 ? -19.672 13.906 -9.547 1 62.25 67 LEU B O 1
ATOM 2915 N N . LEU B 1 68 ? -21.609 14.008 -8.398 1 65.69 68 LEU B N 1
ATOM 2916 C CA . LEU B 1 68 ? -21.109 15.023 -7.48 1 65.69 68 LEU B CA 1
ATOM 2917 C C . LEU B 1 68 ? -20.062 14.43 -6.543 1 65.69 68 LEU B C 1
ATOM 2919 O O . LEU B 1 68 ? -19.172 15.141 -6.074 1 65.69 68 LEU B O 1
ATOM 2923 N N . VAL B 1 69 ? -20.219 13.133 -6.395 1 70.69 69 VAL B N 1
ATOM 2924 C CA . VAL B 1 69 ? -19.391 12.531 -5.359 1 70.69 69 VAL B CA 1
ATOM 2925 C C . VAL B 1 69 ? -17.906 12.695 -5.723 1 70.69 69 VAL B C 1
ATOM 2927 O O . VAL B 1 69 ? -17.078 12.945 -4.852 1 70.69 69 VAL B O 1
ATOM 2930 N N . LYS B 1 70 ? -17.688 12.633 -6.852 1 60.22 70 LYS B N 1
ATOM 2931 C CA . LYS B 1 70 ? -16.312 12.812 -7.297 1 60.22 70 LYS B CA 1
ATOM 2932 C C . LYS B 1 70 ? -15.82 14.234 -7.02 1 60.22 70 LYS B C 1
ATOM 2934 O O . LYS B 1 70 ? -14.711 14.43 -6.523 1 60.22 70 LYS B O 1
ATOM 2939 N N . ASP B 1 71 ? -16.641 15.148 -7.348 1 59.16 71 ASP B N 1
ATOM 2940 C CA . ASP B 1 71 ? -16.297 16.547 -7.125 1 59.16 71 ASP B CA 1
ATOM 2941 C C . ASP B 1 71 ? -16.219 16.859 -5.633 1 59.16 71 ASP B C 1
ATOM 2943 O O . ASP B 1 71 ? -15.352 17.625 -5.199 1 59.16 71 ASP B O 1
ATOM 2947 N N . VAL B 1 72 ? -17.125 16.297 -4.926 1 62.12 72 VAL B N 1
ATOM 2948 C CA . VAL B 1 72 ? -17.125 16.5 -3.479 1 62.12 72 VAL B CA 1
ATOM 2949 C C . VAL B 1 72 ? -15.867 15.898 -2.867 1 62.12 72 VAL B C 1
ATOM 2951 O O . VAL B 1 72 ? -15.234 16.5 -2 1 62.12 72 VAL B O 1
ATOM 2954 N N . GLU B 1 73 ? -15.633 14.773 -3.357 1 60.62 73 GLU B N 1
ATOM 2955 C CA . GLU B 1 73 ? -14.398 14.156 -2.881 1 60.62 73 GLU B CA 1
ATOM 2956 C C . GLU B 1 73 ? -13.188 15.016 -3.207 1 60.62 73 GLU B C 1
ATOM 2958 O O . GLU B 1 73 ? -12.312 15.211 -2.361 1 60.62 73 GLU B O 1
ATOM 2963 N N . GLN B 1 74 ? -13.234 15.516 -4.375 1 53.72 74 GLN B N 1
ATOM 2964 C CA . GLN B 1 74 ? -12.164 16.406 -4.793 1 53.72 74 GLN B CA 1
ATOM 2965 C C . GLN B 1 74 ? -12.195 17.703 -3.988 1 53.72 74 GLN B C 1
ATOM 2967 O O . GLN B 1 74 ? -11.141 18.234 -3.609 1 53.72 74 GLN B O 1
ATOM 2972 N N . SER B 1 75 ? -13.391 18.219 -3.846 1 51.38 75 SER B N 1
ATOM 2973 C CA . SER B 1 75 ? -13.547 19.453 -3.084 1 51.38 75 SER B CA 1
ATOM 2974 C C . SER B 1 75 ? -13.172 19.25 -1.62 1 51.38 75 SER B C 1
ATOM 2976 O O . SER B 1 75 ? -12.531 20.109 -1.016 1 51.38 75 SER B O 1
ATOM 2978 N N . LEU B 1 76 ? -13.68 18.172 -1.172 1 54.66 76 LEU B N 1
ATOM 2979 C CA . LEU B 1 76 ? -13.312 17.891 0.211 1 54.66 76 LEU B CA 1
ATOM 2980 C C . LEU B 1 76 ? -11.805 17.719 0.349 1 54.66 76 LEU B C 1
ATOM 2982 O O . LEU B 1 76 ? -11.211 18.172 1.328 1 54.66 76 LEU B O 1
ATOM 2986 N N . LEU B 1 77 ? -11.414 17.094 -0.676 1 49.44 77 LEU B N 1
ATOM 2987 C CA . LEU B 1 77 ? -9.953 17.047 -0.744 1 49.44 77 LEU B CA 1
ATOM 2988 C C . LEU B 1 77 ? -9.375 18.453 -0.898 1 49.44 77 LEU B C 1
ATOM 2990 O O . LEU B 1 77 ? -8.359 18.781 -0.282 1 49.44 77 LEU B O 1
ATOM 2994 N N . SER B 1 78 ? -10.078 19.219 -1.734 1 46.84 78 SER B N 1
ATOM 2995 C CA . SER B 1 78 ? -9.672 20.609 -1.921 1 46.84 78 SER B CA 1
ATOM 2996 C C . SER B 1 78 ? -9.922 21.422 -0.659 1 46.84 78 SER B C 1
ATOM 2998 O O . SER B 1 78 ? -9.109 22.266 -0.291 1 46.84 78 SER B O 1
ATOM 3000 N N . ILE B 1 79 ? -11.086 21.297 -0.146 1 44.34 79 ILE B N 1
ATOM 3001 C CA . ILE B 1 79 ? -11.383 21.984 1.107 1 44.34 79 ILE B CA 1
ATOM 3002 C C . ILE B 1 79 ? -10.383 21.547 2.18 1 44.34 79 ILE B C 1
ATOM 3004 O O . ILE B 1 79 ? -9.891 22.375 2.947 1 44.34 79 ILE B O 1
ATOM 3008 N N . GLU B 1 80 ? -10.32 20.281 2.182 1 42.88 80 GLU B N 1
ATOM 3009 C CA . GLU B 1 80 ? -9.203 19.859 3.023 1 42.88 80 GLU B CA 1
ATOM 3010 C C . GLU B 1 80 ? -7.906 20.547 2.619 1 42.88 80 GLU B C 1
ATOM 3012 O O . GLU B 1 80 ? -7.105 20.922 3.477 1 42.88 80 GLU B O 1
ATOM 3017 N N . ARG B 1 81 ? -7.938 20.625 1.358 1 41.81 81 ARG B N 1
ATOM 3018 C CA . ARG B 1 81 ? -6.832 21.422 0.832 1 41.81 81 ARG B CA 1
ATOM 3019 C C . ARG B 1 81 ? -6.984 22.891 1.206 1 41.81 81 ARG B C 1
ATOM 3021 O O . ARG B 1 81 ? -6.008 23.547 1.573 1 41.81 81 ARG B O 1
ATOM 3028 N N . ILE B 1 82 ? -8.117 23.359 0.97 1 40.56 82 ILE B N 1
ATOM 3029 C CA . ILE B 1 82 ? -8.383 24.75 1.341 1 40.56 82 ILE B CA 1
ATOM 3030 C C . ILE B 1 82 ? -8.25 24.906 2.854 1 40.56 82 ILE B C 1
ATOM 3032 O O . ILE B 1 82 ? -7.641 25.875 3.326 1 40.56 82 ILE B O 1
ATOM 3036 N N . ALA B 1 83 ? -9.047 24.109 3.494 1 39.44 83 ALA B N 1
ATOM 3037 C CA . ALA B 1 83 ? -8.789 24.141 4.93 1 39.44 83 ALA B CA 1
ATOM 3038 C C . ALA B 1 83 ? -7.293 24 5.219 1 39.44 83 ALA B C 1
ATOM 3040 O O . ALA B 1 83 ? -6.746 24.719 6.055 1 39.44 83 ALA B O 1
ATOM 3041 N N . ASN B 1 84 ? -6.805 23.062 4.492 1 38.81 84 ASN B N 1
ATOM 3042 C CA . ASN B 1 84 ? -5.348 22.984 4.527 1 38.81 84 ASN B CA 1
ATOM 3043 C C . ASN B 1 84 ? -4.707 24.219 3.889 1 38.81 84 ASN B C 1
ATOM 3045 O O . ASN B 1 84 ? -3.688 24.719 4.371 1 38.81 84 ASN B O 1
ATOM 3049 N N . ALA B 1 85 ? -5.344 24.656 2.871 1 39.19 85 ALA B N 1
ATOM 3050 C CA . ALA B 1 85 ? -4.875 25.906 2.268 1 39.19 85 ALA B CA 1
ATOM 3051 C C . ALA B 1 85 ? -5.062 27.078 3.221 1 39.19 85 ALA B C 1
ATOM 3053 O O . ALA B 1 85 ? -4.18 27.938 3.35 1 39.19 85 ALA B O 1
ATOM 3054 N N . ALA B 1 86 ? -6.277 27.266 3.674 1 37.47 86 ALA B N 1
ATOM 3055 C CA . ALA B 1 86 ? -6.406 28.312 4.68 1 37.47 86 ALA B CA 1
ATOM 3056 C C . ALA B 1 86 ? -5.414 28.109 5.82 1 37.47 86 ALA B C 1
ATOM 3058 O O . ALA B 1 86 ? -4.797 29.062 6.297 1 37.47 86 ALA B O 1
ATOM 3059 N N . THR B 1 87 ? -5.324 26.938 6.207 1 35.44 87 THR B N 1
ATOM 3060 C CA . THR B 1 87 ? -4.172 26.641 7.051 1 35.44 87 THR B CA 1
ATOM 3061 C C . THR B 1 87 ? -2.869 26.875 6.293 1 35.44 87 THR B C 1
ATOM 3063 O O . THR B 1 87 ? -1.891 27.359 6.863 1 35.44 87 THR B O 1
ATOM 3066 N N . ASN B 1 88 ? -2.949 26.562 5 1 36.59 88 ASN B N 1
ATOM 3067 C CA . ASN B 1 88 ? -1.801 26.844 4.145 1 36.59 88 ASN B CA 1
ATOM 3068 C C . ASN B 1 88 ? -1.576 28.344 3.969 1 36.59 88 ASN B C 1
ATOM 3070 O O . ASN B 1 88 ? -0.434 28.797 3.887 1 36.59 88 ASN B O 1
ATOM 3074 N N . ILE B 1 89 ? -2.555 29.094 3.736 1 36.84 89 ILE B N 1
ATOM 3075 C CA . ILE B 1 89 ? -2.254 30.531 3.703 1 36.84 89 ILE B CA 1
ATOM 3076 C C . ILE B 1 89 ? -1.478 30.922 4.957 1 36.84 89 ILE B C 1
ATOM 3078 O O . ILE B 1 89 ? -0.467 31.625 4.875 1 36.84 89 ILE B O 1
ATOM 3082 N N . LYS B 1 90 ? -1.937 30.688 6.047 1 36.41 90 LYS B N 1
ATOM 3083 C CA . LYS B 1 90 ? -1.075 30.844 7.215 1 36.41 90 LYS B CA 1
ATOM 3084 C C . LYS B 1 90 ? 0.118 29.906 7.16 1 36.41 90 LYS B C 1
ATOM 3086 O O . LYS B 1 90 ? 1.228 30.266 7.555 1 36.41 90 LYS B O 1
ATOM 3091 N N . SER B 1 91 ? -0.046 28.625 6.609 1 39.06 91 SER B N 1
ATOM 3092 C CA . SER B 1 91 ? 1.017 27.641 6.398 1 39.06 91 SER B CA 1
ATOM 3093 C C . SER B 1 91 ? 1.798 27.953 5.121 1 39.06 91 SER B C 1
ATOM 3095 O O . SER B 1 91 ? 2.818 27.312 4.852 1 39.06 91 SER B O 1
ATOM 3097 N N . LEU B 1 92 ? 1.31 28.484 4.102 1 42.47 92 LEU B N 1
ATOM 3098 C CA . LEU B 1 92 ? 2.127 29.031 3.023 1 42.47 92 LEU B CA 1
ATOM 3099 C C . LEU B 1 92 ? 3.363 29.719 3.58 1 42.47 92 LEU B C 1
ATOM 3101 O O . LEU B 1 92 ? 4.438 29.656 2.98 1 42.47 92 LEU B O 1
ATOM 3105 N N . LYS B 1 93 ? 3.045 30.672 4.504 1 42.12 93 LYS B N 1
ATOM 3106 C CA . LYS B 1 93 ? 4.316 31.172 5.023 1 42.12 93 LYS B CA 1
ATOM 3107 C C . LYS B 1 93 ? 5.156 30.031 5.602 1 42.12 93 LYS B C 1
ATOM 3109 O O . LYS B 1 93 ? 6.387 30.078 5.535 1 42.12 93 LYS B O 1
ATOM 3114 N N . MET B 1 94 ? 4.676 29.016 6.477 1 47.38 94 MET B N 1
ATOM 3115 C CA . MET B 1 94 ? 5.473 28.125 7.32 1 47.38 94 MET B CA 1
ATOM 3116 C C . MET B 1 94 ? 5.246 26.672 6.941 1 47.38 94 MET B C 1
ATOM 3118 O O . MET B 1 94 ? 4.32 26.031 7.445 1 47.38 94 MET B O 1
ATOM 3122 N N . GLY B 1 95 ? 5.594 25.953 5.57 1 71 95 GLY B N 1
ATOM 3123 C CA . GLY B 1 95 ? 6.438 24.781 5.391 1 71 95 GLY B CA 1
ATOM 3124 C C . GLY B 1 95 ? 5.645 23.516 5.105 1 71 95 GLY B C 1
ATOM 3125 O O . GLY B 1 95 ? 6.016 22.438 5.562 1 71 95 GLY B O 1
ATOM 3126 N N . ARG B 1 96 ? 4.219 23.562 4.246 1 82.12 96 ARG B N 1
ATOM 3127 C CA . ARG B 1 96 ? 3.545 22.297 3.953 1 82.12 96 ARG B CA 1
ATOM 3128 C C . ARG B 1 96 ? 3.979 21.75 2.6 1 82.12 96 ARG B C 1
ATOM 3130 O O . ARG B 1 96 ? 4.02 22.484 1.61 1 82.12 96 ARG B O 1
ATOM 3137 N N . LEU B 1 97 ? 4.18 20.531 2.492 1 90.19 97 LEU B N 1
ATOM 3138 C CA . LEU B 1 97 ? 4.621 19.828 1.293 1 90.19 97 LEU B CA 1
ATOM 3139 C C . LEU B 1 97 ? 3.746 18.609 1.025 1 90.19 97 LEU B C 1
ATOM 3141 O O . LEU B 1 97 ? 3.637 17.719 1.874 1 90.19 97 LEU B O 1
ATOM 3145 N N . GLU B 1 98 ? 3.012 18.625 -0.125 1 91.88 98 GLU B N 1
ATOM 3146 C CA . GLU B 1 98 ? 2.188 17.5 -0.546 1 91.88 98 GLU B CA 1
ATOM 3147 C C . GLU B 1 98 ? 2.941 16.594 -1.523 1 91.88 98 GLU B C 1
ATOM 3149 O O . GLU B 1 98 ? 3.225 17 -2.652 1 91.88 98 GLU B O 1
ATOM 3154 N N . ILE B 1 99 ? 3.107 15.352 -1.052 1 95.75 99 ILE B N 1
ATOM 3155 C CA . ILE B 1 99 ? 3.863 14.438 -1.897 1 95.75 99 ILE B CA 1
ATOM 3156 C C . ILE B 1 99 ? 3.014 13.203 -2.213 1 95.75 99 ILE B C 1
ATOM 3158 O O . ILE B 1 99 ? 2.244 12.742 -1.367 1 95.75 99 ILE B O 1
ATOM 3162 N N . ALA B 1 100 ? 3.133 12.758 -3.453 1 97.25 100 ALA B N 1
ATOM 3163 C CA . ALA B 1 100 ? 2.627 11.453 -3.857 1 97.25 100 ALA B CA 1
ATOM 3164 C C . ALA B 1 100 ? 3.77 10.523 -4.262 1 97.25 100 ALA B C 1
ATOM 3166 O O . ALA B 1 100 ? 4.727 10.953 -4.91 1 97.25 100 ALA B O 1
ATOM 3167 N N . ALA B 1 101 ? 3.645 9.297 -3.816 1 98.12 101 ALA B N 1
ATOM 3168 C CA . ALA B 1 101 ? 4.75 8.391 -4.102 1 98.12 101 ALA B CA 1
ATOM 3169 C C . ALA B 1 101 ? 4.242 6.973 -4.363 1 98.12 101 ALA B C 1
ATOM 3171 O O . ALA B 1 101 ? 3.258 6.539 -3.762 1 98.12 101 ALA B O 1
ATOM 3172 N N . SER B 1 102 ? 4.941 6.293 -5.254 1 96.5 102 SER B N 1
ATOM 3173 C CA . SER B 1 102 ? 4.723 4.859 -5.402 1 96.5 102 SER B CA 1
ATOM 3174 C C . SER B 1 102 ? 5.148 4.102 -4.148 1 96.5 102 SER B C 1
ATOM 3176 O O . SER B 1 102 ? 6.023 4.555 -3.41 1 96.5 102 SER B O 1
ATOM 3178 N N . PRO B 1 103 ? 4.598 2.906 -3.951 1 95.75 103 PRO B N 1
ATOM 3179 C CA . PRO B 1 103 ? 4.859 2.176 -2.709 1 95.75 103 PRO B CA 1
ATOM 3180 C C . PRO B 1 103 ? 6.344 1.882 -2.502 1 95.75 103 PRO B C 1
ATOM 3182 O O . PRO B 1 103 ? 6.848 1.996 -1.381 1 95.75 103 PRO B O 1
ATOM 3185 N N . ASN B 1 104 ? 7.039 1.529 -3.498 1 95.75 104 ASN B N 1
ATOM 3186 C CA . ASN B 1 104 ? 8.445 1.177 -3.354 1 95.75 104 ASN B CA 1
ATOM 3187 C C . ASN B 1 104 ? 9.273 2.355 -2.84 1 95.75 104 ASN B C 1
ATOM 3189 O O . ASN B 1 104 ? 10.273 2.164 -2.146 1 95.75 104 ASN B O 1
ATOM 3193 N N . MET B 1 105 ? 8.867 3.529 -3.178 1 97.31 105 MET B N 1
ATOM 3194 C CA . MET B 1 105 ? 9.602 4.707 -2.723 1 97.31 105 MET B CA 1
ATOM 3195 C C . MET B 1 105 ? 9.062 5.203 -1.387 1 97.31 105 MET B C 1
ATOM 3197 O O . MET B 1 105 ? 9.828 5.59 -0.504 1 97.31 105 MET B O 1
ATOM 3201 N N . ALA B 1 106 ? 7.77 5.117 -1.219 1 97.44 106 ALA B N 1
ATOM 3202 C CA . ALA B 1 106 ? 7.113 5.586 -0.001 1 97.44 106 ALA B CA 1
ATOM 3203 C C . ALA B 1 106 ? 7.512 4.734 1.2 1 97.44 106 ALA B C 1
ATOM 3205 O O . ALA B 1 106 ? 7.539 5.219 2.332 1 97.44 106 ALA B O 1
ATOM 3206 N N . LEU B 1 107 ? 7.859 3.471 0.985 1 96.31 107 LEU B N 1
ATOM 3207 C CA . LEU B 1 107 ? 8.125 2.541 2.076 1 96.31 107 LEU B CA 1
ATOM 3208 C C . LEU B 1 107 ? 9.625 2.287 2.221 1 96.31 107 LEU B C 1
ATOM 3210 O O . LEU B 1 107 ? 10.039 1.383 2.947 1 96.31 107 LEU B O 1
ATOM 3214 N N . SER B 1 108 ? 10.414 3.076 1.559 1 95.62 108 SER B N 1
ATOM 3215 C CA . SER B 1 108 ? 11.859 2.857 1.618 1 95.62 108 SER B CA 1
ATOM 3216 C C . SER B 1 108 ? 12.594 4.129 2.035 1 95.62 108 SER B C 1
ATOM 3218 O O . SER B 1 108 ? 12.641 4.465 3.221 1 95.62 108 SER B O 1
ATOM 3220 N N . PHE B 1 109 ? 13.008 4.941 1.098 1 96.88 109 PHE B N 1
ATOM 3221 C CA . PHE B 1 109 ? 13.93 6.02 1.437 1 96.88 109 PHE B CA 1
ATOM 3222 C C . PHE B 1 109 ? 13.164 7.285 1.817 1 96.88 109 PHE B C 1
ATOM 3224 O O . PHE B 1 109 ? 13.711 8.172 2.477 1 96.88 109 PHE B O 1
ATOM 3231 N N . LEU B 1 110 ? 11.961 7.438 1.402 1 98.38 110 LEU B N 1
ATOM 3232 C CA . LEU B 1 110 ? 11.258 8.703 1.582 1 98.38 110 LEU B CA 1
ATOM 3233 C C . LEU B 1 110 ? 11.031 8.992 3.062 1 98.38 110 LEU B C 1
ATOM 3235 O O . LEU B 1 110 ? 11.125 10.141 3.496 1 98.38 110 LEU B O 1
ATOM 3239 N N . PRO B 1 111 ? 10.688 7.977 3.859 1 98.31 111 PRO B N 1
ATOM 3240 C CA . PRO B 1 111 ? 10.57 8.258 5.293 1 98.31 111 PRO B CA 1
ATOM 3241 C C . PRO B 1 111 ? 11.836 8.867 5.887 1 98.31 111 PRO B C 1
ATOM 3243 O O . PRO B 1 111 ? 11.758 9.789 6.695 1 98.31 111 PRO B O 1
ATOM 3246 N N . ARG B 1 112 ? 12.953 8.398 5.492 1 97.88 112 ARG B N 1
ATOM 3247 C CA . ARG B 1 112 ? 14.227 8.953 5.965 1 97.88 112 ARG B CA 1
ATOM 3248 C C . ARG B 1 112 ? 14.414 10.383 5.477 1 97.88 112 ARG B C 1
ATOM 3250 O O . ARG B 1 112 ? 14.906 11.234 6.223 1 97.88 112 ARG B O 1
ATOM 3257 N N . ALA B 1 113 ? 14.055 10.602 4.25 1 98.25 113 ALA B N 1
ATOM 3258 C CA . ALA B 1 113 ? 14.125 11.953 3.701 1 98.25 113 ALA B CA 1
ATOM 3259 C C . ALA B 1 113 ? 13.203 12.906 4.465 1 98.25 113 ALA B C 1
ATOM 3261 O O . ALA B 1 113 ? 13.578 14.039 4.75 1 98.25 113 ALA B O 1
ATOM 3262 N N . ILE B 1 114 ? 12.016 12.438 4.758 1 97.94 114 ILE B N 1
ATOM 3263 C CA . ILE B 1 114 ? 11.055 13.25 5.496 1 97.94 114 ILE B CA 1
ATOM 3264 C C . ILE B 1 114 ? 11.594 13.562 6.891 1 97.94 114 ILE B C 1
ATOM 3266 O O . ILE B 1 114 ? 11.484 14.688 7.371 1 97.94 114 ILE B O 1
ATOM 3270 N N . ASN B 1 115 ? 12.172 12.555 7.527 1 97.94 115 ASN B N 1
ATOM 3271 C CA . ASN B 1 115 ? 12.742 12.773 8.852 1 97.94 115 ASN B CA 1
ATOM 3272 C C . ASN B 1 115 ? 13.836 13.844 8.828 1 97.94 115 ASN B C 1
ATOM 3274 O O . ASN B 1 115 ? 13.766 14.82 9.57 1 97.94 115 ASN B O 1
ATOM 3278 N N . SER B 1 116 ? 14.836 13.625 7.953 1 96.56 116 SER B N 1
ATOM 3279 C CA . SER B 1 116 ? 15.945 14.562 7.887 1 96.56 116 SER B CA 1
ATOM 3280 C C . SER B 1 116 ? 15.461 15.961 7.508 1 96.56 116 SER B C 1
ATOM 3282 O O . SER B 1 116 ? 15.953 16.953 8.031 1 96.56 116 SER B O 1
ATOM 3284 N N . PHE B 1 117 ? 14.484 16.047 6.656 1 95.56 117 PHE B N 1
ATOM 3285 C CA . PHE B 1 117 ? 13.93 17.328 6.211 1 95.56 117 PHE B CA 1
ATOM 3286 C C . PHE B 1 117 ? 13.188 18.016 7.344 1 95.56 117 PHE B C 1
ATOM 3288 O O . PHE B 1 117 ? 13.383 19.219 7.582 1 95.56 117 PHE B O 1
ATOM 3295 N N . THR B 1 118 ? 12.328 17.312 8.008 1 93.81 118 THR B N 1
ATOM 3296 C CA . THR B 1 118 ? 11.508 17.922 9.047 1 93.81 118 THR B CA 1
ATOM 3297 C C . THR B 1 118 ? 12.352 18.297 10.258 1 93.81 118 THR B C 1
ATOM 3299 O O . THR B 1 118 ? 11.984 19.188 11.023 1 93.81 118 THR B O 1
ATOM 3302 N N . LEU B 1 119 ? 13.477 17.641 10.5 1 93 119 LEU B N 1
ATOM 3303 C CA . LEU B 1 119 ? 14.422 18.047 11.539 1 93 119 LEU B CA 1
ATOM 3304 C C . LEU B 1 119 ? 15.078 19.375 11.18 1 93 119 LEU B C 1
ATOM 3306 O O . LEU B 1 119 ? 15.289 20.234 12.055 1 93 119 LEU B O 1
ATOM 3310 N N . ALA B 1 120 ? 15.398 19.531 9.93 1 91 120 ALA B N 1
ATOM 3311 C CA . ALA B 1 120 ? 16.016 20.75 9.445 1 91 120 ALA B CA 1
ATOM 3312 C C . ALA B 1 120 ? 14.992 21.875 9.328 1 91 120 ALA B C 1
ATOM 3314 O O . ALA B 1 120 ? 15.344 23.062 9.375 1 91 120 ALA B O 1
ATOM 3315 N N . HIS B 1 121 ? 13.742 21.516 9.172 1 89.06 121 HIS B N 1
ATOM 3316 C CA . HIS B 1 121 ? 12.633 22.438 9.039 1 89.06 121 HIS B CA 1
ATOM 3317 C C . HIS B 1 121 ? 11.5 22.094 9.992 1 89.06 121 HIS B C 1
ATOM 3319 O O . HIS B 1 121 ? 10.445 21.609 9.562 1 89.06 121 HIS B O 1
ATOM 3325 N N . PRO B 1 122 ? 11.625 22.5 11.195 1 86.94 122 PRO B N 1
ATOM 3326 C CA . PRO B 1 122 ? 10.703 22.031 12.242 1 86.94 122 PRO B CA 1
ATOM 3327 C C . PRO B 1 122 ? 9.266 22.5 12.008 1 86.94 122 PRO B C 1
ATOM 3329 O O . PRO B 1 122 ? 8.328 21.906 12.555 1 86.94 122 PRO B O 1
ATOM 3332 N N . GLU B 1 123 ? 9.062 23.469 11.203 1 82.19 123 GLU B N 1
ATOM 3333 C CA . GLU B 1 123 ? 7.719 23.984 10.961 1 82.19 123 GLU B CA 1
ATOM 3334 C C . GLU B 1 123 ? 7.086 23.328 9.734 1 82.19 123 GLU B C 1
ATOM 3336 O O . GLU B 1 123 ? 5.918 23.578 9.422 1 82.19 123 GLU B O 1
ATOM 3341 N N . ALA B 1 124 ? 7.832 22.484 9.133 1 87 124 ALA B N 1
ATOM 3342 C CA . ALA B 1 124 ? 7.336 21.859 7.91 1 87 124 ALA B CA 1
ATOM 3343 C C . ALA B 1 124 ? 6.301 20.781 8.227 1 87 124 ALA B C 1
ATOM 3345 O O . ALA B 1 124 ? 6.426 20.078 9.227 1 87 124 ALA B O 1
ATOM 3346 N N . HIS B 1 125 ? 5.301 20.734 7.383 1 90.12 125 HIS B N 1
ATOM 3347 C CA . HIS B 1 125 ? 4.289 19.688 7.395 1 90.12 125 HIS B CA 1
ATOM 3348 C C . HIS B 1 125 ? 4.277 18.922 6.074 1 90.12 125 HIS B C 1
ATOM 3350 O O . HIS B 1 125 ? 4.109 19.516 5.008 1 90.12 125 HIS B O 1
ATOM 3356 N N . VAL B 1 126 ? 4.512 17.641 6.18 1 94.56 126 VAL B N 1
ATOM 3357 C CA . VAL B 1 126 ? 4.594 16.828 4.965 1 94.56 126 VAL B CA 1
ATOM 3358 C C . VAL B 1 126 ? 3.412 15.867 4.898 1 94.56 126 VAL B C 1
ATOM 3360 O O . VAL B 1 126 ? 3.129 15.156 5.867 1 94.56 126 VAL B O 1
ATOM 3363 N N . SER B 1 127 ? 2.707 15.867 3.814 1 94.81 127 SER B N 1
ATOM 3364 C CA . SER B 1 127 ? 1.679 14.883 3.502 1 94.81 127 SER B CA 1
ATOM 3365 C C . SER B 1 127 ? 2.135 13.938 2.395 1 94.81 127 SER B C 1
ATOM 3367 O O . SER B 1 127 ? 2.49 14.383 1.3 1 94.81 127 SER B O 1
ATOM 3369 N N . MET B 1 128 ? 2.148 12.664 2.713 1 97.25 128 MET B N 1
ATOM 3370 C CA . MET B 1 128 ? 2.604 11.68 1.736 1 97.25 128 MET B CA 1
ATOM 3371 C C . MET B 1 128 ? 1.48 10.711 1.374 1 97.25 128 MET B C 1
ATOM 3373 O O . MET B 1 128 ? 1.04 9.922 2.211 1 97.25 128 MET B O 1
ATOM 3377 N N . ARG B 1 129 ? 1.151 10.766 0.151 1 95.25 129 ARG B N 1
ATOM 3378 C CA . ARG B 1 129 ? 0.181 9.82 -0.397 1 95.25 129 ARG B CA 1
ATOM 3379 C C . ARG B 1 129 ? 0.878 8.688 -1.134 1 95.25 129 ARG B C 1
ATOM 3381 O O . ARG B 1 129 ? 1.934 8.883 -1.739 1 95.25 129 ARG B O 1
ATOM 3388 N N . MET B 1 130 ? 0.229 7.531 -1.071 1 94.69 130 MET B N 1
ATOM 3389 C CA . MET B 1 130 ? 0.814 6.355 -1.711 1 94.69 130 MET B CA 1
ATOM 3390 C C . MET B 1 130 ? -0.117 5.801 -2.783 1 94.69 130 MET B C 1
ATOM 3392 O O . MET B 1 130 ? -1.224 5.352 -2.479 1 94.69 130 MET B O 1
ATOM 3396 N N . HIS B 1 131 ? 0.374 5.816 -4.008 1 92.75 131 HIS B N 1
ATOM 3397 C CA . HIS B 1 131 ? -0.41 5.371 -5.156 1 92.75 131 HIS B CA 1
ATOM 3398 C C . HIS B 1 131 ? 0.483 4.766 -6.23 1 92.75 131 HIS B C 1
ATOM 3400 O O . HIS B 1 131 ? 1.711 4.82 -6.133 1 92.75 131 HIS B O 1
ATOM 3406 N N . SER B 1 132 ? -0.209 4.168 -7.227 1 89.69 132 SER B N 1
ATOM 3407 C CA . SER B 1 132 ? 0.532 3.648 -8.367 1 89.69 132 SER B CA 1
ATOM 3408 C C . SER B 1 132 ? 1.223 4.773 -9.133 1 89.69 132 SER B C 1
ATOM 3410 O O . SER B 1 132 ? 0.812 5.93 -9.055 1 89.69 132 SER B O 1
ATOM 3412 N N . SER B 1 133 ? 2.217 4.418 -9.867 1 90.88 133 SER B N 1
ATOM 3413 C CA . SER B 1 133 ? 3.002 5.414 -10.586 1 90.88 133 SER B CA 1
ATOM 3414 C C . SER B 1 133 ? 2.125 6.23 -11.531 1 90.88 133 SER B C 1
ATOM 3416 O O . SER B 1 133 ? 2.209 7.461 -11.555 1 90.88 133 SER B O 1
ATOM 3418 N N . PRO B 1 134 ? 1.263 5.609 -12.297 1 85.56 134 PRO B N 1
ATOM 3419 C CA . PRO B 1 134 ? 0.399 6.418 -13.164 1 85.56 134 PRO B CA 1
ATOM 3420 C C . PRO B 1 134 ? -0.49 7.379 -12.375 1 85.56 134 PRO B C 1
ATOM 3422 O O . PRO B 1 134 ? -0.686 8.523 -12.797 1 85.56 134 PRO B O 1
ATOM 3425 N N . THR B 1 135 ? -0.99 6.91 -11.281 1 87.69 135 THR B N 1
ATOM 3426 C CA . THR B 1 135 ? -1.83 7.762 -10.445 1 87.69 135 THR B CA 1
ATOM 3427 C C . THR B 1 135 ? -1.017 8.914 -9.852 1 87.69 135 THR B C 1
ATOM 3429 O O . THR B 1 135 ? -1.501 10.039 -9.766 1 87.69 135 THR B O 1
ATOM 3432 N N . VAL B 1 136 ? 0.169 8.641 -9.469 1 94.25 136 VAL B N 1
ATOM 3433 C CA . VAL B 1 136 ? 1.063 9.664 -8.938 1 94.25 136 VAL B CA 1
ATOM 3434 C C . VAL B 1 136 ? 1.274 10.758 -9.992 1 94.25 136 VAL B C 1
ATOM 3436 O O . VAL B 1 136 ? 1.164 11.945 -9.688 1 94.25 136 VAL B O 1
ATOM 3439 N N . LEU B 1 137 ? 1.559 10.344 -11.164 1 89.56 137 LEU B N 1
ATOM 3440 C CA . LEU B 1 137 ? 1.783 11.297 -12.242 1 89.56 137 LEU B CA 1
ATOM 3441 C C . LEU B 1 137 ? 0.543 12.156 -12.477 1 89.56 137 LEU B C 1
ATOM 3443 O O . LEU B 1 137 ? 0.645 13.375 -12.617 1 89.56 137 LEU B O 1
ATOM 3447 N N . ASP B 1 138 ? -0.579 11.508 -12.492 1 86.62 138 ASP B N 1
ATOM 3448 C CA . ASP B 1 138 ? -1.845 12.203 -12.688 1 86.62 138 ASP B CA 1
ATOM 3449 C C . ASP B 1 138 ? -2.088 13.234 -11.586 1 86.62 138 ASP B C 1
ATOM 3451 O O . ASP B 1 138 ? -2.504 14.359 -11.859 1 86.62 138 ASP B O 1
ATOM 3455 N N . MET B 1 139 ? -1.822 12.844 -10.359 1 88.75 139 MET B N 1
ATOM 3456 C CA . MET B 1 139 ? -2.047 13.719 -9.211 1 88.75 139 MET B CA 1
ATOM 3457 C C . MET B 1 139 ? -1.179 14.969 -9.305 1 88.75 139 MET B C 1
ATOM 3459 O O . MET B 1 139 ? -1.635 16.062 -8.984 1 88.75 139 MET B O 1
ATOM 3463 N N . VAL B 1 140 ? 0 14.844 -9.719 1 90.38 140 VAL B N 1
ATOM 3464 C CA . VAL B 1 140 ? 0.918 15.969 -9.82 1 90.38 140 VAL B CA 1
ATOM 3465 C C . VAL B 1 140 ? 0.521 16.859 -11 1 90.38 140 VAL B C 1
ATOM 3467 O O . VAL B 1 140 ? 0.55 18.078 -10.898 1 90.38 140 VAL B O 1
ATOM 3470 N N . GLN B 1 141 ? 0.174 16.219 -12.055 1 83.69 141 GLN B N 1
ATOM 3471 C CA . GLN B 1 141 ? -0.226 16.953 -13.25 1 83.69 141 GLN B CA 1
ATOM 3472 C C . GLN B 1 141 ? -1.472 17.797 -12.977 1 83.69 141 GLN B C 1
ATOM 3474 O O . GLN B 1 141 ? -1.625 18.891 -13.539 1 83.69 141 GLN B O 1
ATOM 3479 N N . ARG B 1 142 ? -2.262 17.281 -12.172 1 82.38 142 ARG B N 1
ATOM 3480 C CA . ARG B 1 142 ? -3.492 17.984 -11.82 1 82.38 142 ARG B CA 1
ATOM 3481 C C . ARG B 1 142 ? -3.271 18.906 -10.625 1 82.38 142 ARG B C 1
ATOM 3483 O O . ARG B 1 142 ? -4.23 19.422 -10.047 1 82.38 142 ARG B O 1
ATOM 3490 N N . ASP B 1 143 ? -2.105 18.969 -10.203 1 82.5 143 ASP B N 1
ATOM 3491 C CA . ASP B 1 143 ? -1.662 19.891 -9.148 1 82.5 143 ASP B CA 1
ATOM 3492 C C . ASP B 1 143 ? -2.289 19.531 -7.809 1 82.5 143 ASP B C 1
ATOM 3494 O O . ASP B 1 143 ? -2.562 20.406 -6.984 1 82.5 143 ASP B O 1
ATOM 3498 N N . GLN B 1 144 ? -2.531 18.281 -7.66 1 85.19 144 GLN B N 1
ATOM 3499 C CA . GLN B 1 144 ? -3.041 17.781 -6.387 1 85.19 144 GLN B CA 1
ATOM 3500 C C . GLN B 1 144 ? -1.907 17.562 -5.391 1 85.19 144 GLN B C 1
ATOM 3502 O O . GLN B 1 144 ? -2.137 17.516 -4.18 1 85.19 144 GLN B O 1
ATOM 3507 N N . CYS B 1 145 ? -0.778 17.359 -5.93 1 91.31 145 CYS B N 1
ATOM 3508 C CA . CYS B 1 145 ? 0.444 17.219 -5.148 1 91.31 145 CYS B CA 1
ATOM 3509 C C . CYS B 1 145 ? 1.56 18.094 -5.723 1 91.31 145 CYS B C 1
ATOM 3511 O O . CYS B 1 145 ? 1.567 18.391 -6.918 1 91.31 145 CYS B O 1
ATOM 3513 N N . ASP B 1 146 ? 2.438 18.469 -4.816 1 89.19 146 ASP B N 1
ATOM 3514 C CA . ASP B 1 146 ? 3.549 19.328 -5.215 1 89.19 146 ASP B CA 1
ATOM 3515 C C . ASP B 1 146 ? 4.641 18.516 -5.91 1 89.19 146 ASP B C 1
ATOM 3517 O O . ASP B 1 146 ? 5.328 19.031 -6.801 1 89.19 146 ASP B O 1
ATOM 3521 N N . LEU B 1 147 ? 4.812 17.375 -5.453 1 93.81 147 LEU B N 1
ATOM 3522 C CA . LEU B 1 147 ? 5.93 16.531 -5.859 1 93.81 147 LEU B CA 1
ATOM 3523 C C . LEU B 1 147 ? 5.504 15.07 -5.953 1 93.81 147 LEU B C 1
ATOM 3525 O O . LEU B 1 147 ? 4.781 14.57 -5.086 1 93.81 147 LEU B O 1
ATOM 3529 N N . GLY B 1 148 ? 5.93 14.453 -7.055 1 96.69 148 GLY B N 1
ATOM 3530 C CA . GLY B 1 148 ? 5.645 13.039 -7.262 1 96.69 148 GLY B CA 1
ATOM 3531 C C . GLY B 1 148 ? 6.895 12.188 -7.352 1 96.69 148 GLY B C 1
ATOM 3532 O O . GLY B 1 148 ? 7.898 12.602 -7.93 1 96.69 148 GLY B O 1
ATOM 3533 N N . PHE B 1 149 ? 6.859 11.016 -6.711 1 97.69 149 PHE B N 1
ATOM 3534 C CA . PHE B 1 149 ? 7.898 9.992 -6.793 1 97.69 149 PHE B CA 1
ATOM 3535 C C . PHE B 1 149 ? 7.352 8.719 -7.422 1 97.69 149 PHE B C 1
ATOM 3537 O O . PHE B 1 149 ? 6.547 8.016 -6.809 1 97.69 149 PHE B O 1
ATOM 3544 N N . ALA B 1 150 ? 7.824 8.398 -8.625 1 95.56 150 ALA B N 1
ATOM 3545 C CA . ALA B 1 150 ? 7.242 7.285 -9.375 1 95.56 150 ALA B CA 1
ATOM 3546 C C . ALA B 1 150 ? 8.297 6.574 -10.211 1 95.56 150 ALA B C 1
ATOM 3548 O O . ALA B 1 150 ? 9.406 7.082 -10.383 1 95.56 150 ALA B O 1
ATOM 3549 N N . MET B 1 151 ? 7.918 5.426 -10.586 1 93.12 151 MET B N 1
ATOM 3550 C CA . MET B 1 151 ? 8.773 4.664 -11.492 1 93.12 151 MET B CA 1
ATOM 3551 C C . MET B 1 151 ? 8.43 4.957 -12.953 1 93.12 151 MET B C 1
ATOM 3553 O O . MET B 1 151 ? 7.395 4.504 -13.453 1 93.12 151 MET B O 1
ATOM 3557 N N . PHE B 1 152 ? 9.234 5.727 -13.594 1 86.38 152 PHE B N 1
ATOM 3558 C CA . PHE B 1 152 ? 9.086 6.059 -15 1 86.38 152 PHE B CA 1
ATOM 3559 C C . PHE B 1 152 ? 10.367 6.684 -15.547 1 86.38 152 PHE B C 1
ATOM 3561 O O . PHE B 1 152 ? 11.125 7.305 -14.797 1 86.38 152 PHE B O 1
ATOM 3568 N N . PRO B 1 153 ? 10.562 6.484 -16.766 1 80.25 153 PRO B N 1
ATOM 3569 C CA . PRO B 1 153 ? 11.68 7.211 -17.375 1 80.25 153 PRO B CA 1
ATOM 3570 C C . PRO B 1 153 ? 11.383 8.695 -17.562 1 80.25 153 PRO B C 1
ATOM 3572 O O . PRO B 1 153 ? 10.375 9.055 -18.172 1 80.25 153 PRO B O 1
ATOM 3575 N N . ALA B 1 154 ? 12.156 9.539 -17 1 73.12 154 ALA B N 1
ATOM 3576 C CA . ALA B 1 154 ? 11.891 10.977 -17.016 1 73.12 154 ALA B CA 1
ATOM 3577 C C . ALA B 1 154 ? 11.883 11.516 -18.453 1 73.12 154 ALA B C 1
ATOM 3579 O O . ALA B 1 154 ? 11.234 12.523 -18.734 1 73.12 154 ALA B O 1
ATOM 3580 N N . ARG B 1 155 ? 12.68 11.07 -19.281 1 68.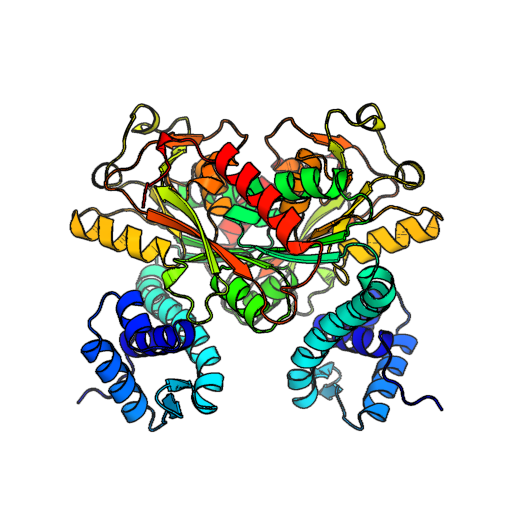19 155 ARG B N 1
ATOM 3581 C CA . ARG B 1 155 ? 12.688 11.562 -20.656 1 68.19 155 ARG B CA 1
ATOM 3582 C C . ARG B 1 155 ? 11.297 11.492 -21.266 1 68.19 155 ARG B C 1
ATOM 3584 O O . ARG B 1 155 ? 11.031 12.148 -22.281 1 68.19 155 ARG B O 1
ATOM 3591 N N . SER B 1 156 ? 10.461 10.898 -20.594 1 53.38 156 SER B N 1
ATOM 3592 C CA . SER B 1 156 ? 9.133 10.633 -21.125 1 53.38 156 SER B CA 1
ATOM 3593 C C . SER B 1 156 ? 8.172 11.773 -20.812 1 53.38 156 SER B C 1
ATOM 3595 O O . SER B 1 156 ? 7.07 11.836 -21.359 1 53.38 156 SER B O 1
ATOM 3597 N N . THR B 1 157 ? 8.594 12.648 -19.906 1 56.03 157 THR B N 1
ATOM 3598 C CA . THR B 1 157 ? 7.664 13.719 -19.547 1 56.03 157 THR B CA 1
ATOM 3599 C C . THR B 1 157 ? 7.965 14.984 -20.359 1 56.03 157 THR B C 1
ATOM 3601 O O . THR B 1 157 ? 9.125 15.328 -20.562 1 56.03 157 THR B O 1
ATOM 3604 N N . LYS B 1 158 ? 7.098 15.469 -21.141 1 52.88 158 LYS B N 1
ATOM 3605 C CA . LYS B 1 158 ? 7.211 16.578 -22.078 1 52.88 158 LYS B CA 1
ATOM 3606 C C . LYS B 1 158 ? 7.527 17.891 -21.359 1 52.88 158 LYS B C 1
ATOM 3608 O O . LYS B 1 158 ? 8.047 18.828 -21.953 1 52.88 158 LYS B O 1
ATOM 3613 N N . SER B 1 159 ? 7.008 17.938 -20.172 1 54.62 159 SER B N 1
ATOM 3614 C CA . SER B 1 159 ? 6.906 19.312 -19.672 1 54.62 159 SER B CA 1
ATOM 3615 C C . SER B 1 159 ? 8.156 19.703 -18.891 1 54.62 159 SER B C 1
ATOM 3617 O O . SER B 1 159 ? 8.219 20.797 -18.312 1 54.62 159 SER B O 1
ATOM 3619 N N . GLY B 1 160 ? 9.281 18.844 -18.984 1 63.38 160 GLY B N 1
ATOM 3620 C CA . GLY B 1 160 ? 10.531 19.25 -18.344 1 63.38 160 GLY B CA 1
ATOM 3621 C C . GLY B 1 160 ? 10.438 19.297 -16.828 1 63.38 160 GLY B C 1
ATOM 3622 O O . GLY B 1 160 ? 11.359 19.766 -16.172 1 63.38 160 GLY B O 1
ATOM 3623 N N . ASN B 1 161 ? 9.453 18.891 -16.266 1 83.38 161 ASN B N 1
ATOM 3624 C CA . ASN B 1 161 ? 9.25 19 -14.82 1 83.38 161 ASN B CA 1
ATOM 3625 C C . ASN B 1 161 ? 9.516 17.672 -14.117 1 83.38 161 ASN B C 1
ATOM 3627 O O . ASN B 1 161 ? 8.969 17.406 -13.039 1 83.38 161 ASN B O 1
ATOM 3631 N N . SER B 1 162 ? 10.336 16.797 -14.805 1 90.06 162 SER B N 1
ATOM 3632 C CA . SER B 1 162 ? 10.68 15.508 -14.234 1 90.06 162 SER B CA 1
ATOM 3633 C C . SER B 1 162 ? 12.188 15.281 -14.258 1 90.06 162 SER B C 1
ATOM 3635 O O . SER B 1 162 ? 12.906 15.898 -15.047 1 90.06 162 SER B O 1
ATOM 3637 N N . GLU B 1 163 ? 12.703 14.469 -13.359 1 91.5 163 GLU B N 1
ATOM 3638 C CA . GLU B 1 163 ? 14.109 14.117 -13.227 1 91.5 163 GLU B CA 1
ATOM 3639 C C . GLU B 1 163 ? 14.273 12.695 -12.703 1 91.5 163 GLU B C 1
ATOM 3641 O O . GLU B 1 163 ? 13.57 12.273 -11.789 1 91.5 163 GLU B O 1
ATOM 3646 N N . THR B 1 164 ? 15.148 11.953 -13.375 1 94.19 164 THR B N 1
ATOM 3647 C CA . THR B 1 164 ? 15.492 10.633 -12.852 1 94.19 164 THR B CA 1
ATOM 3648 C C . THR B 1 164 ? 16.438 10.75 -11.664 1 94.19 164 THR B C 1
ATOM 3650 O O . THR B 1 164 ? 17.484 11.398 -11.758 1 94.19 164 THR B O 1
ATOM 3653 N N . LEU B 1 165 ? 16.062 10.164 -10.602 1 95 165 LEU B N 1
ATOM 3654 C CA . LEU B 1 165 ? 16.906 10.172 -9.422 1 95 165 LEU B CA 1
ATOM 3655 C C . LEU B 1 165 ? 17.984 9.094 -9.516 1 95 165 LEU B C 1
ATOM 3657 O O . LEU B 1 165 ? 19.172 9.367 -9.297 1 95 165 LEU B O 1
ATOM 3661 N N . VAL B 1 166 ? 17.531 7.875 -9.773 1 94.62 166 VAL B N 1
ATOM 3662 C CA . VAL B 1 166 ? 18.438 6.746 -9.922 1 94.62 166 VAL B CA 1
ATOM 3663 C C . VAL B 1 166 ? 17.828 5.707 -10.859 1 94.62 166 VAL B C 1
ATOM 3665 O O . VAL B 1 166 ? 16.609 5.637 -11.008 1 94.62 166 VAL B O 1
ATOM 3668 N N . SER B 1 167 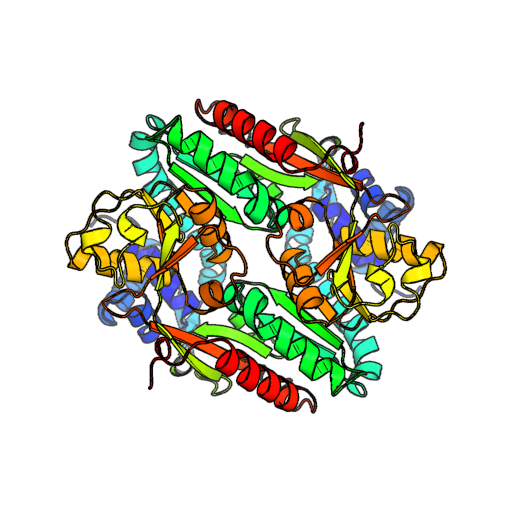? 18.672 5.039 -11.562 1 95.94 167 SER B N 1
ATOM 3669 C CA . SER B 1 167 ? 18.344 3.812 -12.273 1 95.94 167 SER B CA 1
ATOM 3670 C C . SER B 1 167 ? 19.031 2.605 -11.648 1 95.94 167 SER B C 1
ATOM 3672 O O . SER B 1 167 ? 20.219 2.67 -11.305 1 95.94 167 SER B O 1
ATOM 3674 N N . ALA B 1 168 ? 18.219 1.599 -11.469 1 96.5 168 ALA B N 1
ATOM 3675 C CA . ALA B 1 168 ? 18.781 0.437 -10.781 1 96.5 168 ALA B CA 1
ATOM 3676 C C . ALA B 1 168 ? 18.203 -0.86 -11.336 1 96.5 168 ALA B C 1
ATOM 3678 O O . ALA B 1 168 ? 17.141 -0.849 -11.977 1 96.5 168 ALA B O 1
ATOM 3679 N N . LYS B 1 169 ? 18.906 -1.95 -11.086 1 97.25 169 LYS B N 1
ATOM 3680 C CA . LYS B 1 169 ? 18.5 -3.236 -11.641 1 97.25 169 LYS B CA 1
ATOM 3681 C C . LYS B 1 169 ? 17.641 -4.012 -10.641 1 97.25 169 LYS B C 1
ATOM 3683 O O . LYS B 1 169 ? 17.875 -3.969 -9.438 1 97.25 169 LYS B O 1
ATOM 3688 N N . MET B 1 170 ? 16.688 -4.734 -11.219 1 97.81 170 MET B N 1
ATOM 3689 C CA . MET B 1 170 ? 15.852 -5.605 -10.398 1 97.81 170 MET B CA 1
ATOM 3690 C C . MET B 1 170 ? 16.672 -6.75 -9.82 1 97.81 170 MET B C 1
ATOM 3692 O O . MET B 1 170 ? 17.766 -7.051 -10.305 1 97.81 170 MET B O 1
ATOM 3696 N N . VAL B 1 171 ? 16.141 -7.379 -8.758 1 98.5 171 VAL B N 1
ATOM 3697 C CA . VAL B 1 171 ? 16.797 -8.492 -8.086 1 98.5 171 VAL B CA 1
ATOM 3698 C C . VAL B 1 171 ? 15.82 -9.656 -7.941 1 98.5 171 VAL B C 1
ATOM 3700 O O . VAL B 1 171 ? 14.602 -9.461 -7.926 1 98.5 171 VAL B O 1
ATOM 3703 N N . ALA B 1 172 ? 16.344 -10.836 -7.883 1 98.75 172 ALA B N 1
ATOM 3704 C CA . ALA B 1 172 ? 15.539 -12.008 -7.539 1 98.75 172 ALA B CA 1
ATOM 3705 C C . ALA B 1 172 ? 15.359 -12.125 -6.027 1 98.75 172 ALA B C 1
ATOM 3707 O O . ALA B 1 172 ? 16.234 -11.703 -5.262 1 98.75 172 ALA B O 1
ATOM 3708 N N . VAL B 1 173 ? 14.25 -12.641 -5.602 1 98.75 173 VAL B N 1
ATOM 3709 C CA . VAL B 1 173 ? 13.992 -12.852 -4.184 1 98.75 173 VAL B CA 1
ATOM 3710 C C . VAL B 1 173 ? 13.445 -14.258 -3.959 1 98.75 173 VAL B C 1
ATOM 3712 O O . VAL B 1 173 ? 12.531 -14.703 -4.668 1 98.75 173 VAL B O 1
ATOM 3715 N N . VAL B 1 174 ? 14.031 -14.961 -3.053 1 98.81 174 VAL B N 1
ATOM 3716 C CA . VAL B 1 174 ? 13.648 -16.328 -2.697 1 98.81 174 VAL B CA 1
ATOM 3717 C C . VAL B 1 174 ? 13.562 -16.453 -1.179 1 98.81 174 VAL B C 1
ATOM 3719 O O . VAL B 1 174 ? 14.188 -15.688 -0.446 1 98.81 174 VAL B O 1
ATOM 3722 N N . PRO B 1 175 ? 12.672 -17.406 -0.721 1 98.44 175 PRO B N 1
ATOM 3723 C CA . PRO B 1 175 ? 12.781 -17.703 0.709 1 98.44 175 PRO B CA 1
ATOM 3724 C C . PRO B 1 175 ? 14.195 -18.109 1.122 1 98.44 175 PRO B C 1
ATOM 3726 O O . PRO B 1 175 ? 14.906 -18.734 0.342 1 98.44 175 PRO B O 1
ATOM 3729 N N . LYS B 1 176 ? 14.531 -17.781 2.348 1 97 176 LYS B N 1
ATOM 3730 C CA . LYS B 1 176 ? 15.875 -18.062 2.854 1 97 176 LYS B CA 1
ATOM 3731 C C . LYS B 1 176 ? 16.188 -19.547 2.783 1 97 176 LYS B C 1
ATOM 3733 O O . LYS B 1 176 ? 17.344 -19.953 2.59 1 97 176 LYS B O 1
ATOM 3738 N N . THR B 1 177 ? 15.195 -20.391 2.84 1 96.56 177 THR B N 1
ATOM 3739 C CA . THR B 1 177 ? 15.375 -21.844 2.889 1 96.56 177 THR B CA 1
ATOM 3740 C C . THR B 1 177 ? 15.273 -22.438 1.49 1 96.56 177 THR B C 1
ATOM 3742 O O . THR B 1 177 ? 15.398 -23.656 1.324 1 96.56 177 THR B O 1
ATOM 3745 N N . HIS B 1 178 ? 15.031 -21.672 0.537 1 97.44 178 HIS B N 1
ATOM 3746 C CA . HIS B 1 178 ? 14.859 -22.172 -0.825 1 97.44 178 HIS B CA 1
ATOM 3747 C C . HIS B 1 178 ? 16.172 -22.688 -1.395 1 97.44 178 HIS B C 1
ATOM 3749 O O . HIS B 1 178 ? 17.25 -22.141 -1.098 1 97.44 178 HIS B O 1
ATOM 3755 N N . ALA B 1 179 ? 16.141 -23.641 -2.221 1 97.12 179 ALA B N 1
ATOM 3756 C CA . ALA B 1 179 ? 17.328 -24.266 -2.824 1 97.12 179 ALA B CA 1
ATOM 3757 C C . ALA B 1 179 ? 18.141 -23.234 -3.6 1 97.12 179 ALA B C 1
ATOM 3759 O O . ALA B 1 179 ? 19.375 -23.297 -3.604 1 97.12 179 ALA B O 1
ATOM 3760 N N . LEU B 1 180 ? 17.484 -22.328 -4.172 1 97.94 180 LEU B N 1
ATOM 3761 C CA . LEU B 1 180 ? 18.172 -21.359 -5.016 1 97.94 180 LEU B CA 1
ATOM 3762 C C . LEU B 1 180 ? 18.891 -20.312 -4.172 1 97.94 180 LEU B C 1
ATOM 3764 O O . LEU B 1 180 ? 19.688 -19.516 -4.695 1 97.94 180 LEU B O 1
ATOM 3768 N N . ALA B 1 181 ? 18.625 -20.312 -2.871 1 97.69 181 ALA B N 1
ATOM 3769 C CA . ALA B 1 181 ? 19.219 -19.312 -1.981 1 97.69 181 ALA B CA 1
ATOM 3770 C C . ALA B 1 181 ? 20.734 -19.469 -1.9 1 97.69 181 ALA B C 1
ATOM 3772 O O . ALA B 1 181 ? 21.438 -18.578 -1.434 1 97.69 181 ALA B O 1
ATOM 3773 N N . THR B 1 182 ? 21.219 -20.578 -2.363 1 96.75 182 THR B N 1
ATOM 3774 C CA . THR B 1 182 ? 22.641 -20.859 -2.293 1 96.75 182 THR B CA 1
ATOM 3775 C C . THR B 1 182 ? 23.375 -20.219 -3.473 1 96.75 182 THR B C 1
ATOM 3777 O O . THR B 1 182 ? 24.609 -20.109 -3.463 1 96.75 182 THR B O 1
ATOM 3780 N N . LYS B 1 183 ? 22.672 -19.797 -4.445 1 96.75 183 LYS B N 1
ATOM 3781 C CA . LYS B 1 183 ? 23.281 -19.172 -5.613 1 96.75 183 LYS B CA 1
ATOM 3782 C C . LYS B 1 183 ? 23.578 -17.703 -5.355 1 96.75 183 LYS B C 1
ATOM 3784 O O . LYS B 1 183 ? 23.047 -17.109 -4.418 1 96.75 183 LYS B O 1
ATOM 3789 N N . ARG B 1 184 ? 24.422 -17.172 -6.223 1 95.31 184 ARG B N 1
ATOM 3790 C CA . ARG B 1 184 ? 24.734 -15.742 -6.145 1 95.31 184 ARG B CA 1
ATOM 3791 C C . ARG B 1 184 ? 23.938 -14.945 -7.18 1 95.31 184 ARG B C 1
ATOM 3793 O O . ARG B 1 184 ? 23.547 -13.805 -6.93 1 95.31 184 ARG B O 1
ATOM 3800 N N . THR B 1 185 ? 23.812 -15.578 -8.32 1 97.94 185 THR B N 1
ATOM 3801 C CA . THR B 1 185 ? 23.125 -14.953 -9.438 1 97.94 185 THR B CA 1
ATOM 3802 C C . THR B 1 185 ? 22.094 -15.906 -10.039 1 97.94 185 THR B C 1
ATOM 3804 O O . THR B 1 185 ? 22.375 -17.094 -10.242 1 97.94 185 THR B O 1
ATOM 3807 N N . LEU B 1 186 ? 20.922 -15.422 -10.234 1 98.44 186 LEU B N 1
ATOM 3808 C CA . LEU B 1 186 ? 19.891 -16.203 -10.906 1 98.44 186 LEU B CA 1
ATOM 3809 C C . LEU B 1 186 ? 19.703 -15.719 -12.344 1 98.44 186 LEU B C 1
ATOM 3811 O O . LEU B 1 186 ? 19.906 -14.547 -12.641 1 98.44 186 LEU B O 1
ATOM 3815 N N . ARG B 1 187 ? 19.328 -16.625 -13.141 1 98.5 187 ARG B N 1
ATOM 3816 C CA . ARG B 1 187 ? 18.984 -16.406 -14.547 1 98.5 187 ARG B CA 1
ATOM 3817 C C . ARG B 1 187 ? 17.609 -16.984 -14.867 1 98.5 187 ARG B C 1
ATOM 3819 O O . ARG B 1 187 ? 17.047 -17.734 -14.078 1 98.5 187 ARG B O 1
ATOM 3826 N N . PRO B 1 188 ? 17.078 -16.594 -16.031 1 97.94 188 PRO B N 1
ATOM 3827 C CA . PRO B 1 188 ? 15.719 -17.047 -16.359 1 97.94 188 PRO B CA 1
ATOM 3828 C C . PRO B 1 188 ? 15.562 -18.562 -16.234 1 97.94 188 PRO B C 1
ATOM 3830 O O . PRO B 1 188 ? 14.547 -19.047 -15.719 1 97.94 188 PRO B O 1
ATOM 3833 N N . GLU B 1 189 ? 16.5 -19.328 -16.516 1 97.94 189 GLU B N 1
ATOM 3834 C CA . GLU B 1 189 ? 16.438 -20.797 -16.531 1 97.94 189 GLU B CA 1
ATOM 3835 C C . GLU B 1 189 ? 16.203 -21.344 -15.133 1 97.94 189 GLU B C 1
ATOM 3837 O O . GLU B 1 189 ? 15.594 -22.406 -14.977 1 97.94 189 GLU B O 1
ATOM 3842 N N . HIS B 1 190 ? 16.656 -20.625 -14.164 1 98.19 190 HIS B N 1
ATOM 3843 C CA . HIS B 1 190 ? 16.531 -21.078 -12.789 1 98.19 190 HIS B CA 1
ATOM 3844 C C . HIS B 1 190 ? 15.07 -21.016 -12.328 1 98.19 190 HIS B C 1
ATOM 3846 O O . HIS B 1 190 ? 14.719 -21.594 -11.297 1 98.19 190 HIS B O 1
ATOM 3852 N N . PHE B 1 191 ? 14.172 -20.344 -13.109 1 97.94 191 PHE B N 1
ATOM 3853 C CA . PHE B 1 191 ? 12.781 -20.156 -12.719 1 97.94 191 PHE B CA 1
ATOM 3854 C C . PHE B 1 191 ? 11.891 -21.203 -13.375 1 97.94 191 PHE B C 1
ATOM 3856 O O . PHE B 1 191 ? 10.688 -21.266 -13.109 1 97.94 191 PHE B O 1
ATOM 3863 N N . GLU B 1 192 ? 12.484 -22.031 -14.18 1 97.19 192 GLU B N 1
ATOM 3864 C CA . GLU B 1 192 ? 11.711 -23.062 -14.852 1 97.19 192 GLU B CA 1
ATOM 3865 C C . GLU B 1 192 ? 11.008 -23.969 -13.852 1 97.19 192 GLU B C 1
ATOM 3867 O O . GLU B 1 192 ? 11.648 -24.578 -12.992 1 97.19 192 GLU B O 1
ATOM 3872 N N . GLY B 1 193 ? 9.711 -23.953 -13.938 1 94.31 193 GLY B N 1
ATOM 3873 C CA . GLY B 1 193 ? 8.922 -24.859 -13.117 1 94.31 193 GLY B CA 1
ATOM 3874 C C . GLY B 1 193 ? 8.734 -24.375 -11.695 1 94.31 193 GLY B C 1
ATOM 3875 O O . GLY B 1 193 ? 8.008 -24.984 -10.914 1 94.31 193 GLY B O 1
ATOM 3876 N N . GLU B 1 194 ? 9.391 -23.312 -11.352 1 96.31 194 GLU B N 1
ATOM 3877 C CA . GLU B 1 194 ? 9.297 -22.781 -10 1 96.31 194 GLU B CA 1
ATOM 3878 C C . GLU B 1 194 ? 7.961 -22.062 -9.781 1 96.31 194 GLU B C 1
ATOM 3880 O O . GLU B 1 194 ? 7.438 -21.422 -10.688 1 96.31 194 GLU B O 1
ATOM 3885 N N . ARG B 1 195 ? 7.383 -22.25 -8.539 1 96.88 195 ARG B N 1
ATOM 3886 C CA . ARG B 1 195 ? 6.277 -21.391 -8.141 1 96.88 195 ARG B CA 1
ATOM 3887 C C . ARG B 1 195 ? 6.703 -19.922 -8.117 1 96.88 195 ARG B C 1
ATOM 3889 O O . ARG B 1 195 ? 7.707 -19.578 -7.496 1 96.88 195 ARG B O 1
ATOM 3896 N N . PHE B 1 196 ? 5.906 -19.125 -8.883 1 97.69 196 PHE B N 1
ATOM 3897 C CA . PHE B 1 196 ? 6.328 -17.75 -9.125 1 97.69 196 PHE B CA 1
ATOM 3898 C C . PHE B 1 196 ? 5.215 -16.781 -8.781 1 97.69 196 PHE B C 1
ATOM 3900 O O . PHE B 1 196 ? 4.09 -16.906 -9.273 1 97.69 196 PHE B O 1
ATOM 3907 N N . ILE B 1 197 ? 5.547 -15.875 -7.93 1 98.44 197 ILE B N 1
ATOM 3908 C CA . ILE B 1 197 ? 4.637 -14.781 -7.609 1 98.44 197 ILE B CA 1
ATOM 3909 C C . ILE B 1 197 ? 4.809 -13.648 -8.625 1 98.44 197 ILE B C 1
ATOM 3911 O O . ILE B 1 197 ? 5.883 -13.055 -8.711 1 98.44 197 ILE B O 1
ATOM 3915 N N . SER B 1 198 ? 3.754 -13.305 -9.305 1 96.38 198 SER B N 1
ATOM 3916 C CA . SER B 1 198 ? 3.836 -12.32 -10.383 1 96.38 198 SER B CA 1
ATOM 3917 C C . SER B 1 198 ? 3.09 -11.047 -10.023 1 96.38 198 SER B C 1
ATOM 3919 O O . SER B 1 198 ? 2.205 -11.055 -9.164 1 96.38 198 SER B O 1
ATOM 3921 N N . MET B 1 199 ? 3.564 -9.984 -10.656 1 94.25 199 MET B N 1
ATOM 3922 C CA . MET B 1 199 ? 2.715 -8.797 -10.672 1 94.25 199 MET B CA 1
ATOM 3923 C C . MET B 1 199 ? 1.471 -9.031 -11.523 1 94.25 199 MET B C 1
ATOM 3925 O O . MET B 1 199 ? 1.442 -9.938 -12.359 1 94.25 199 MET B O 1
ATOM 3929 N N . MET B 1 200 ? 0.515 -8.195 -11.242 1 88.75 200 MET B N 1
ATOM 3930 C CA . MET B 1 200 ? -0.719 -8.32 -12.016 1 88.75 200 MET B CA 1
ATOM 3931 C C . MET B 1 200 ? -0.473 -8.016 -13.484 1 88.75 200 MET B C 1
ATOM 3933 O O . MET B 1 200 ? 0.437 -7.254 -13.82 1 88.75 200 MET B O 1
ATOM 3937 N N . PRO B 1 201 ? -1.391 -8.508 -14.234 1 78.12 201 PRO B N 1
ATOM 3938 C CA . PRO B 1 201 ? -1.232 -8.289 -15.672 1 78.12 201 PRO B CA 1
ATOM 3939 C C . PRO B 1 201 ? -1.271 -6.809 -16.047 1 78.12 201 PRO B C 1
ATOM 3941 O O . PRO B 1 201 ? -1.821 -5.992 -15.297 1 78.12 201 PRO B O 1
ATOM 3944 N N . LEU B 1 202 ? -0.589 -6.395 -17.031 1 68.44 202 LEU B N 1
ATOM 3945 C CA . LEU B 1 202 ? -0.57 -5.078 -17.672 1 68.44 202 LEU B CA 1
ATOM 3946 C C . LEU B 1 202 ? 0.396 -4.145 -16.938 1 68.44 202 LEU B C 1
ATOM 3948 O O . LEU B 1 202 ? 0.697 -3.053 -17.438 1 68.44 202 LEU B O 1
ATOM 3952 N N . MET B 1 203 ? 0.748 -4.582 -15.789 1 81.06 203 MET B N 1
ATOM 3953 C CA . MET B 1 203 ? 1.807 -3.801 -15.156 1 81.06 203 MET B CA 1
ATOM 3954 C C . MET B 1 203 ? 3.109 -3.916 -15.938 1 81.06 203 MET B C 1
ATOM 3956 O O . MET B 1 203 ? 3.439 -4.988 -16.453 1 81.06 203 MET B O 1
ATOM 3960 N N . GLU B 1 204 ? 3.812 -2.824 -16.047 1 80.19 204 GLU B N 1
ATOM 3961 C CA . GLU B 1 204 ? 5.02 -2.768 -16.875 1 80.19 204 GLU B CA 1
ATOM 3962 C C . GLU B 1 204 ? 6.043 -3.803 -16.422 1 80.19 204 GLU B C 1
ATOM 3964 O O . GLU B 1 204 ? 6.672 -4.469 -17.25 1 80.19 204 GLU B O 1
ATOM 3969 N N . SER B 1 205 ? 6.227 -3.902 -15.172 1 88.12 205 SER B N 1
ATOM 3970 C CA . SER B 1 205 ? 7.195 -4.855 -14.633 1 88.12 205 SER B CA 1
ATOM 3971 C C . SER B 1 205 ? 6.828 -6.289 -15.016 1 88.12 205 SER B C 1
ATOM 3973 O O . SER B 1 205 ? 7.699 -7.09 -15.359 1 88.12 205 SER B O 1
ATOM 3975 N N . ARG B 1 206 ? 5.562 -6.609 -14.977 1 89.06 206 ARG B N 1
ATOM 3976 C CA . ARG B 1 206 ? 5.086 -7.934 -15.359 1 89.06 206 ARG B CA 1
ATOM 3977 C C . ARG B 1 206 ? 5.387 -8.219 -16.828 1 89.06 206 ARG B C 1
ATOM 3979 O O . ARG B 1 206 ? 5.898 -9.289 -17.172 1 89.06 206 ARG B O 1
ATOM 3986 N N . MET B 1 207 ? 5.121 -7.285 -17.609 1 83.69 207 MET B N 1
ATOM 3987 C CA . MET B 1 207 ? 5.32 -7.453 -19.047 1 83.69 207 MET B CA 1
ATOM 3988 C C . MET B 1 207 ? 6.793 -7.676 -19.375 1 83.69 207 MET B C 1
ATOM 3990 O O . MET B 1 207 ? 7.133 -8.523 -20.203 1 83.69 207 MET B O 1
ATOM 3994 N N . ARG B 1 208 ? 7.594 -6.945 -18.781 1 87.69 208 ARG B N 1
ATOM 3995 C CA . ARG B 1 208 ? 9.031 -7.07 -19.016 1 87.69 208 ARG B CA 1
ATOM 3996 C C . ARG B 1 208 ? 9.539 -8.438 -18.562 1 87.69 208 ARG B C 1
ATOM 3998 O O . ARG B 1 208 ? 10.32 -9.07 -19.281 1 87.69 208 ARG B O 1
ATOM 4005 N N . ILE B 1 209 ? 9.07 -8.891 -17.469 1 94.5 209 ILE B N 1
ATOM 4006 C CA . ILE B 1 209 ? 9.508 -10.172 -16.938 1 94.5 209 ILE B CA 1
ATOM 4007 C C . ILE B 1 209 ? 8.961 -11.305 -17.797 1 94.5 209 ILE B C 1
ATOM 4009 O O . ILE B 1 209 ? 9.688 -12.25 -18.125 1 94.5 209 ILE B O 1
ATOM 4013 N N . ASP B 1 210 ? 7.719 -11.133 -18.188 1 88.94 210 ASP B N 1
ATOM 4014 C CA . ASP B 1 210 ? 7.121 -12.148 -19.047 1 88.94 210 ASP B CA 1
ATOM 4015 C C . ASP B 1 210 ? 7.867 -12.258 -20.359 1 88.94 210 ASP B C 1
ATOM 4017 O O . ASP B 1 210 ? 8.148 -13.359 -20.844 1 88.94 210 ASP B O 1
ATOM 4021 N N . SER B 1 211 ? 8.141 -11.125 -20.922 1 86.88 211 SER B N 1
ATOM 4022 C CA . SER B 1 211 ? 8.852 -11.102 -22.188 1 86.88 211 SER B CA 1
ATOM 4023 C C . SER B 1 211 ? 10.234 -11.742 -22.078 1 86.88 211 SER B C 1
ATOM 4025 O O . SER B 1 211 ? 10.641 -12.508 -22.953 1 86.88 211 SER B O 1
ATOM 4027 N N . LEU B 1 212 ? 10.828 -11.43 -21.047 1 90 212 LEU B N 1
ATOM 4028 C CA . LEU B 1 212 ? 12.156 -11.984 -20.812 1 90 212 LEU B CA 1
ATOM 4029 C C . LEU B 1 212 ? 12.102 -13.5 -20.656 1 90 212 LEU B C 1
ATOM 4031 O O . LEU B 1 212 ? 12.891 -14.219 -21.25 1 90 212 LEU B O 1
ATOM 4035 N N . MET B 1 213 ? 11.172 -13.992 -19.906 1 91.62 213 MET B N 1
ATOM 4036 C CA . MET B 1 213 ? 11.023 -15.422 -19.672 1 91.62 213 MET B CA 1
ATOM 4037 C C . MET B 1 213 ? 10.68 -16.141 -20.984 1 91.62 213 MET B C 1
ATOM 4039 O O . MET B 1 213 ? 11.242 -17.203 -21.281 1 91.62 213 MET B O 1
ATOM 4043 N N . LEU B 1 214 ? 9.836 -15.531 -21.688 1 87 214 LEU B N 1
ATOM 4044 C CA . LEU B 1 214 ? 9.422 -16.094 -22.953 1 87 214 LEU B CA 1
ATOM 4045 C C . LEU B 1 214 ? 10.609 -16.188 -23.922 1 87 214 LEU B C 1
ATOM 4047 O O . LEU B 1 214 ? 10.773 -17.203 -24.594 1 87 214 LEU B O 1
ATOM 4051 N N . SER B 1 215 ? 11.383 -15.18 -24.031 1 90.12 215 SER B N 1
ATOM 4052 C CA . SER B 1 215 ? 12.531 -15.141 -24.922 1 90.12 215 SER B CA 1
ATOM 4053 C C . SER B 1 215 ? 13.547 -16.219 -24.578 1 90.12 215 SER B C 1
ATOM 4055 O O . SER B 1 215 ? 14.344 -16.625 -25.422 1 90.12 215 SER B O 1
ATOM 4057 N N . HIS B 1 216 ? 13.5 -16.703 -23.391 1 94.56 216 HIS B N 1
ATOM 4058 C CA . HIS B 1 216 ? 14.422 -17.734 -22.938 1 94.56 216 HIS B CA 1
ATOM 4059 C C . HIS B 1 216 ? 13.742 -19.109 -22.922 1 94.56 216 HIS B C 1
ATOM 4061 O O . HIS B 1 216 ? 14.328 -20.078 -22.453 1 94.56 216 HIS B O 1
ATOM 4067 N N . GLY B 1 217 ? 12.469 -19.109 -23.281 1 91.94 217 GLY B N 1
ATOM 4068 C CA . GLY B 1 217 ? 11.719 -20.359 -23.328 1 91.94 217 GLY B CA 1
ATOM 4069 C C . GLY B 1 217 ? 11.406 -20.906 -21.953 1 91.94 217 GLY B C 1
ATOM 4070 O O . GLY B 1 217 ? 11.281 -22.125 -21.781 1 91.94 217 GLY B O 1
ATOM 4071 N N . VAL B 1 218 ? 11.391 -20.078 -20.984 1 94.06 218 VAL B N 1
ATOM 4072 C CA . VAL B 1 218 ? 11.195 -20.5 -19.594 1 94.06 218 VAL B CA 1
ATOM 4073 C C . VAL B 1 218 ? 9.711 -20.406 -19.234 1 94.06 218 VAL B C 1
ATOM 4075 O O . VAL B 1 218 ? 9.062 -19.391 -19.5 1 94.06 218 VAL B O 1
ATOM 4078 N N . ARG B 1 219 ? 9.219 -21.469 -18.609 1 89.19 219 ARG B N 1
ATOM 4079 C CA . ARG B 1 219 ? 7.844 -21.516 -18.141 1 89.19 219 ARG B CA 1
ATOM 4080 C C . ARG B 1 219 ? 7.793 -21.547 -16.609 1 89.19 219 ARG B C 1
ATOM 4082 O O . ARG B 1 219 ? 8.07 -22.578 -16 1 89.19 219 ARG B O 1
ATOM 4089 N N . ARG B 1 220 ? 7.285 -20.5 -16.062 1 92.12 220 ARG B N 1
ATOM 4090 C CA . ARG B 1 220 ? 7.078 -20.422 -14.617 1 92.12 220 ARG B CA 1
ATOM 4091 C C . ARG B 1 220 ? 5.684 -20.906 -14.234 1 92.12 220 ARG B C 1
ATOM 4093 O O . ARG B 1 220 ? 4.77 -20.891 -15.062 1 92.12 220 ARG B O 1
ATOM 4100 N N . HIS B 1 221 ? 5.582 -21.359 -13.031 1 91.69 221 HIS B N 1
ATOM 4101 C CA . HIS B 1 221 ? 4.262 -21.656 -12.477 1 91.69 221 HIS B CA 1
ATOM 4102 C C . HIS B 1 221 ? 3.73 -20.469 -11.664 1 91.69 221 HIS B C 1
ATOM 4104 O O . HIS B 1 221 ? 4.02 -20.359 -10.477 1 91.69 221 HIS B O 1
ATOM 4110 N N . VAL B 1 222 ? 2.928 -19.656 -12.297 1 92.56 222 VAL B N 1
ATOM 4111 C CA . VAL B 1 222 ? 2.379 -18.484 -11.609 1 92.56 222 VAL B CA 1
ATOM 4112 C C . VAL B 1 222 ? 1.195 -18.906 -10.742 1 92.56 222 VAL B C 1
ATOM 4114 O O . VAL B 1 222 ? 0.088 -19.109 -11.242 1 92.56 222 VAL B O 1
ATOM 4117 N N . ASN B 1 223 ? 1.392 -18.984 -9.453 1 92.5 223 ASN B N 1
ATOM 4118 C CA . ASN B 1 223 ? 0.354 -19.438 -8.531 1 92.5 223 ASN B CA 1
ATOM 4119 C C . ASN B 1 223 ? -0.277 -18.25 -7.785 1 92.5 223 ASN B C 1
ATOM 4121 O O . ASN B 1 223 ? -1.332 -18.406 -7.168 1 92.5 223 ASN B O 1
ATOM 4125 N N . CYS B 1 224 ? 0.395 -17.125 -7.852 1 96.25 224 CYS B N 1
ATOM 4126 C CA . CYS B 1 224 ? -0.121 -15.953 -7.164 1 96.25 224 CYS B CA 1
ATOM 4127 C C . CYS B 1 224 ? 0.241 -14.68 -7.922 1 96.25 224 CYS B C 1
ATOM 4129 O O . CYS B 1 224 ? 1.333 -14.57 -8.484 1 96.25 224 CYS B O 1
ATOM 4131 N N . GLU B 1 225 ? -0.68 -13.75 -7.898 1 96.5 225 GLU B N 1
ATOM 4132 C CA . GLU B 1 225 ? -0.472 -12.43 -8.5 1 96.5 225 GLU B CA 1
ATOM 4133 C C . GLU B 1 225 ? -0.865 -11.312 -7.539 1 96.5 225 GLU B C 1
ATOM 4135 O O . GLU B 1 225 ? -1.841 -11.445 -6.797 1 96.5 225 GLU B O 1
ATOM 4140 N N . THR B 1 226 ? -0.114 -10.25 -7.578 1 96.81 226 THR B N 1
ATOM 4141 C CA . THR B 1 226 ? -0.424 -9.109 -6.723 1 96.81 226 THR B CA 1
ATOM 4142 C C . THR B 1 226 ? 0.036 -7.805 -7.371 1 96.81 226 THR B C 1
ATOM 4144 O O . THR B 1 226 ? 0.484 -7.801 -8.523 1 96.81 226 THR B O 1
ATOM 4147 N N . GLN B 1 227 ? -0.088 -6.688 -6.656 1 93.88 227 GLN B N 1
ATOM 4148 C CA . GLN B 1 227 ? 0.036 -5.395 -7.324 1 93.88 227 GLN B CA 1
ATOM 4149 C C . GLN B 1 227 ? 1.288 -4.656 -6.863 1 93.88 227 GLN B C 1
ATOM 4151 O O . GLN B 1 227 ? 1.727 -3.701 -7.512 1 93.88 227 GLN B O 1
ATOM 4156 N N . THR B 1 228 ? 1.843 -5.051 -5.73 1 94.06 228 THR B N 1
ATOM 4157 C CA . THR B 1 228 ? 2.977 -4.301 -5.199 1 94.06 228 THR B CA 1
ATOM 4158 C C . THR B 1 228 ? 4.121 -5.242 -4.836 1 94.06 228 THR B C 1
ATOM 4160 O O . THR B 1 228 ? 3.889 -6.387 -4.434 1 94.06 228 THR B O 1
ATOM 4163 N N . SER B 1 229 ? 5.332 -4.691 -4.988 1 96.31 229 SER B N 1
ATOM 4164 C CA . SER B 1 229 ? 6.504 -5.465 -4.586 1 96.31 229 SER B CA 1
ATOM 4165 C C . SER B 1 229 ? 6.484 -5.762 -3.09 1 96.31 229 SER B C 1
ATOM 4167 O O . SER B 1 229 ? 6.984 -6.797 -2.65 1 96.31 229 SER B O 1
ATOM 4169 N N . ALA B 1 230 ? 5.902 -4.879 -2.359 1 95.31 230 ALA B N 1
ATOM 4170 C CA . ALA B 1 230 ? 5.789 -5.113 -0.922 1 95.31 230 ALA B CA 1
ATOM 4171 C C . ALA B 1 230 ? 4.973 -6.371 -0.636 1 95.31 230 ALA B C 1
ATOM 4173 O O . ALA B 1 230 ? 5.348 -7.18 0.217 1 95.31 230 ALA B O 1
ATOM 4174 N N . ALA B 1 231 ? 3.896 -6.48 -1.318 1 96.69 231 ALA B N 1
ATOM 4175 C CA . ALA B 1 231 ? 3.082 -7.684 -1.162 1 96.69 231 ALA B CA 1
ATOM 4176 C C . ALA B 1 231 ? 3.828 -8.922 -1.657 1 96.69 231 ALA B C 1
ATOM 4178 O O . ALA B 1 231 ? 3.766 -9.984 -1.034 1 96.69 231 ALA B O 1
ATOM 4179 N N . VAL B 1 232 ? 4.523 -8.805 -2.748 1 98 232 VAL B N 1
ATOM 4180 C CA . VAL B 1 232 ? 5.316 -9.906 -3.275 1 98 232 VAL B CA 1
ATOM 4181 C C . VAL B 1 232 ? 6.305 -10.383 -2.213 1 98 232 VAL B C 1
ATOM 4183 O O . VAL B 1 232 ? 6.445 -11.594 -1.985 1 98 232 VAL B O 1
ATOM 4186 N N . LEU B 1 233 ? 6.906 -9.461 -1.625 1 96.94 233 LEU B N 1
ATOM 4187 C CA . LEU B 1 233 ? 7.926 -9.781 -0.632 1 96.94 233 LEU B CA 1
ATOM 4188 C C . LEU B 1 233 ? 7.332 -10.57 0.525 1 96.94 233 LEU B C 1
ATOM 4190 O O . LEU B 1 233 ? 7.922 -11.555 0.981 1 96.94 233 LEU B O 1
ATOM 4194 N N . GLN B 1 234 ? 6.172 -10.148 1.005 1 96.62 234 GLN B N 1
ATOM 4195 C CA . GLN B 1 234 ? 5.512 -10.867 2.086 1 96.62 234 GLN B CA 1
ATOM 4196 C C . GLN B 1 234 ? 5.117 -12.281 1.647 1 96.62 234 GLN B C 1
ATOM 4198 O O . GLN B 1 234 ? 5.195 -13.227 2.436 1 96.62 234 GLN B O 1
ATOM 4203 N N . LEU B 1 235 ? 4.711 -12.383 0.444 1 98.31 235 LEU B N 1
ATOM 4204 C CA . LEU B 1 235 ? 4.328 -13.688 -0.094 1 98.31 235 LEU B CA 1
ATOM 4205 C C . LEU B 1 235 ? 5.539 -14.609 -0.208 1 98.31 235 LEU B C 1
ATOM 4207 O O . LEU B 1 235 ? 5.453 -15.797 0.105 1 98.31 235 LEU B O 1
ATOM 4211 N N . VAL B 1 236 ? 6.668 -14.078 -0.646 1 98.62 236 VAL B N 1
ATOM 4212 C CA . VAL B 1 236 ? 7.898 -14.867 -0.723 1 98.62 236 VAL B CA 1
ATOM 4213 C C . VAL B 1 236 ? 8.312 -15.312 0.676 1 98.62 236 VAL B C 1
ATOM 4215 O O . VAL B 1 236 ? 8.656 -16.484 0.883 1 98.62 236 VAL B O 1
ATOM 4218 N N . GLU B 1 237 ? 8.258 -14.391 1.567 1 96.88 237 GLU B N 1
ATOM 4219 C CA . GLU B 1 237 ? 8.641 -14.703 2.943 1 96.88 237 GLU B CA 1
ATOM 4220 C C . GLU B 1 237 ? 7.766 -15.805 3.523 1 96.88 237 GLU B C 1
ATOM 4222 O O . GLU B 1 237 ? 8.242 -16.641 4.293 1 96.88 237 GLU B O 1
ATOM 4227 N N . ALA B 1 238 ? 6.508 -15.797 3.111 1 96.94 238 ALA B N 1
ATOM 4228 C CA . ALA B 1 238 ? 5.562 -16.797 3.598 1 96.94 238 ALA B CA 1
ATOM 4229 C C . ALA B 1 238 ? 5.789 -18.141 2.918 1 96.94 238 ALA B C 1
ATOM 4231 O O . ALA B 1 238 ? 5.234 -19.172 3.34 1 96.94 238 ALA B O 1
ATOM 4232 N N . GLY B 1 239 ? 6.527 -18.141 1.799 1 97.56 239 GLY B N 1
ATOM 4233 C CA . GLY B 1 239 ? 6.859 -19.391 1.141 1 97.56 239 GLY B CA 1
ATOM 4234 C C . GLY B 1 239 ? 5.973 -19.688 -0.055 1 97.56 239 GLY B C 1
ATOM 4235 O O . GLY B 1 239 ? 5.969 -20.812 -0.568 1 97.56 239 GLY B O 1
ATOM 4236 N N . VAL B 1 240 ? 5.258 -18.703 -0.529 1 98.06 240 VAL B N 1
ATOM 4237 C CA . VAL B 1 240 ? 4.316 -18.922 -1.623 1 98.06 240 VAL B CA 1
ATOM 4238 C C . VAL B 1 240 ? 5.082 -19.234 -2.906 1 98.06 240 VAL B C 1
ATOM 4240 O O . VAL B 1 240 ? 4.594 -20 -3.75 1 98.06 240 VAL B O 1
ATOM 4243 N N . GLY B 1 241 ? 6.168 -18.609 -3.057 1 98.31 241 GLY B N 1
ATOM 4244 C CA . GLY B 1 241 ? 7 -18.781 -4.238 1 98.31 241 GLY B CA 1
ATOM 4245 C C . GLY B 1 241 ? 8.188 -17.828 -4.266 1 98.31 241 GLY B C 1
ATOM 4246 O O . GLY B 1 241 ? 8.586 -17.297 -3.23 1 98.31 241 GLY B O 1
ATOM 4247 N N . ILE B 1 242 ? 8.82 -17.781 -5.438 1 98.75 242 ILE B N 1
ATOM 4248 C CA . ILE B 1 242 ? 9.938 -16.875 -5.664 1 98.75 242 ILE B CA 1
ATOM 4249 C C . ILE B 1 242 ? 9.516 -15.773 -6.637 1 98.75 242 ILE B C 1
ATOM 4251 O O . ILE B 1 242 ? 8.422 -15.836 -7.215 1 98.75 242 ILE B O 1
ATOM 4255 N N . SER B 1 243 ? 10.32 -14.734 -6.762 1 98.81 243 SER B N 1
ATOM 4256 C CA . SER B 1 243 ? 9.922 -13.641 -7.633 1 98.81 243 SER B CA 1
ATOM 4257 C C . SER B 1 243 ? 11.117 -12.781 -8.023 1 98.81 243 SER B C 1
ATOM 4259 O O . SER B 1 243 ? 12.266 -13.117 -7.715 1 98.81 243 SER B O 1
ATOM 4261 N N . ILE B 1 244 ? 10.867 -11.773 -8.859 1 98.62 244 ILE B N 1
ATOM 4262 C CA . ILE B 1 244 ? 11.773 -10.695 -9.234 1 98.62 244 ILE B CA 1
ATOM 4263 C C . ILE B 1 244 ? 11.156 -9.352 -8.859 1 98.62 244 ILE B C 1
ATOM 4265 O O . ILE B 1 244 ? 10.023 -9.055 -9.242 1 98.62 244 ILE B O 1
ATOM 4269 N N . ILE B 1 245 ? 11.914 -8.57 -8.062 1 98.06 245 ILE B N 1
ATOM 4270 C CA . ILE B 1 245 ? 11.289 -7.344 -7.578 1 98.06 245 ILE B CA 1
ATOM 4271 C C . ILE B 1 245 ? 12.242 -6.168 -7.785 1 98.06 245 ILE B C 1
ATOM 4273 O O . ILE B 1 245 ? 13.422 -6.363 -8.094 1 98.06 245 ILE B O 1
ATOM 4277 N N . ASP B 1 246 ? 11.68 -4.957 -7.609 1 96.56 246 ASP B N 1
ATOM 4278 C CA . ASP B 1 246 ? 12.477 -3.738 -7.719 1 96.56 246 ASP B CA 1
ATOM 4279 C C . ASP B 1 246 ? 13.461 -3.615 -6.559 1 96.56 246 ASP B C 1
ATOM 4281 O O . ASP B 1 246 ? 13.164 -4.047 -5.441 1 96.56 246 ASP B O 1
ATOM 4285 N N . PRO B 1 247 ? 14.609 -2.969 -6.801 1 96.06 247 PRO B N 1
ATOM 4286 C CA . PRO B 1 247 ? 15.68 -2.951 -5.805 1 96.06 247 PRO B CA 1
ATOM 4287 C C . PRO B 1 247 ? 15.344 -2.098 -4.586 1 96.06 247 PRO B C 1
ATOM 4289 O O . PRO B 1 247 ? 15.828 -2.369 -3.484 1 96.06 247 PRO B O 1
ATOM 4292 N N . LEU B 1 248 ? 14.555 -1.124 -4.715 1 96.19 248 LEU B N 1
ATOM 4293 C CA . LEU B 1 248 ? 14.25 -0.273 -3.57 1 96.19 248 LEU B CA 1
ATOM 4294 C C . LEU B 1 248 ? 13.453 -1.041 -2.52 1 96.19 248 LEU B C 1
ATOM 4296 O O . LEU B 1 248 ? 13.727 -0.919 -1.321 1 96.19 248 LEU B O 1
ATOM 4300 N N . THR B 1 249 ? 12.453 -1.776 -3.02 1 96.56 249 THR B N 1
ATOM 4301 C CA . THR B 1 249 ? 11.711 -2.621 -2.09 1 96.56 249 THR B CA 1
ATOM 4302 C C . THR B 1 249 ? 12.641 -3.623 -1.411 1 96.56 249 THR B C 1
ATOM 4304 O O . THR B 1 249 ? 12.539 -3.854 -0.204 1 96.56 249 THR B O 1
ATOM 4307 N N . ALA B 1 250 ? 13.547 -4.148 -2.125 1 97 250 ALA B N 1
ATOM 4308 C CA . ALA B 1 250 ? 14.508 -5.094 -1.572 1 97 250 ALA B CA 1
ATOM 4309 C C . ALA B 1 250 ? 15.383 -4.434 -0.506 1 97 250 ALA B C 1
ATOM 4311 O O . ALA B 1 250 ? 15.586 -4.996 0.573 1 97 250 ALA B O 1
ATOM 4312 N N . CYS B 1 251 ? 15.828 -3.262 -0.778 1 94.25 251 CYS B N 1
ATOM 4313 C CA . CYS B 1 251 ? 16.734 -2.551 0.113 1 94.25 251 CYS B CA 1
ATOM 4314 C C . CYS B 1 251 ? 16.016 -2.1 1.379 1 94.25 251 CYS B C 1
ATOM 4316 O O . CYS B 1 251 ? 16.656 -1.87 2.41 1 94.25 251 CYS B O 1
ATOM 4318 N N . GLY B 1 252 ? 14.711 -1.994 1.252 1 90.75 252 GLY B N 1
ATOM 4319 C CA . GLY B 1 252 ? 13.938 -1.554 2.4 1 90.75 252 GLY B CA 1
ATOM 4320 C C . GLY B 1 252 ? 13.555 -2.688 3.332 1 90.75 252 GLY B C 1
ATOM 4321 O O . GLY B 1 252 ? 13.016 -2.453 4.414 1 90.75 252 GLY B O 1
ATOM 4322 N N . TYR B 1 253 ? 13.812 -3.867 2.949 1 92.25 253 TYR B N 1
ATOM 4323 C CA . TYR B 1 253 ? 13.453 -5.043 3.732 1 92.25 253 TYR B CA 1
ATOM 4324 C C . TYR B 1 253 ? 14.367 -5.191 4.941 1 92.25 253 TYR B C 1
ATOM 4326 O O . TYR B 1 253 ? 15.594 -5.172 4.809 1 92.25 253 TYR B O 1
ATOM 4334 N N . THR B 1 254 ? 13.789 -5.367 6.141 1 87.44 254 THR B N 1
ATOM 4335 C CA . THR B 1 254 ? 14.578 -5.457 7.363 1 87.44 254 THR B CA 1
ATOM 4336 C C . THR B 1 254 ? 14.422 -6.828 8.008 1 87.44 254 THR B C 1
ATOM 4338 O O . THR B 1 254 ? 14.984 -7.086 9.078 1 87.44 254 THR B O 1
ATOM 4341 N N . GLY B 1 255 ? 13.656 -7.715 7.371 1 88.62 255 GLY B N 1
ATOM 4342 C CA . GLY B 1 255 ? 13.477 -9.062 7.887 1 88.62 255 GLY B CA 1
ATOM 4343 C C . GLY B 1 255 ? 14.617 -9.992 7.527 1 88.62 255 GLY B C 1
ATOM 4344 O O . GLY B 1 255 ? 15.641 -9.555 6.988 1 88.62 255 GLY B O 1
ATOM 4345 N N . THR B 1 256 ? 14.469 -11.32 7.891 1 91.75 256 THR B N 1
ATOM 4346 C CA . THR B 1 256 ? 15.516 -12.305 7.633 1 91.75 256 THR B CA 1
ATOM 4347 C C . THR B 1 256 ? 14.945 -13.523 6.926 1 91.75 256 THR B C 1
ATOM 4349 O O . THR B 1 256 ? 15.625 -14.547 6.789 1 91.75 256 THR B O 1
ATOM 4352 N N . GLY B 1 257 ? 13.758 -13.406 6.465 1 95.06 257 GLY B N 1
ATOM 4353 C CA . GLY B 1 257 ? 13.094 -14.602 5.961 1 95.06 257 GLY B CA 1
ATOM 4354 C C . GLY B 1 257 ? 13.289 -14.805 4.469 1 95.06 257 GLY B C 1
ATOM 4355 O O . GLY B 1 257 ? 12.828 -15.805 3.91 1 95.06 257 GLY B O 1
ATOM 4356 N N . VAL B 1 258 ? 14 -13.836 3.854 1 97.56 258 VAL B N 1
ATOM 4357 C CA . VAL B 1 258 ? 14.195 -13.945 2.412 1 97.56 258 VAL B CA 1
ATOM 4358 C C . VAL B 1 258 ? 15.648 -13.641 2.059 1 97.56 258 VAL B C 1
ATOM 4360 O O . VAL B 1 258 ? 16.406 -13.117 2.885 1 97.56 258 VAL B O 1
ATOM 4363 N N . LYS B 1 259 ? 16.047 -14.086 0.911 1 98.12 259 LYS B N 1
ATOM 4364 C CA . LYS B 1 259 ? 17.344 -13.758 0.325 1 98.12 259 LYS B CA 1
ATOM 4365 C C . LYS B 1 259 ? 17.172 -13.055 -1.019 1 98.12 259 LYS B C 1
ATOM 4367 O O . LYS B 1 259 ? 16.359 -13.461 -1.845 1 98.12 259 LYS B O 1
ATOM 4372 N N . PHE B 1 260 ? 17.891 -11.992 -1.158 1 98.25 260 PHE B N 1
ATOM 4373 C CA . PHE B 1 260 ? 17.938 -11.273 -2.424 1 98.25 260 PHE B CA 1
ATOM 4374 C C . PHE B 1 260 ? 19.172 -11.68 -3.234 1 98.25 260 PHE B C 1
ATOM 4376 O O . PHE B 1 260 ? 20.266 -11.766 -2.695 1 98.25 260 PHE B O 1
ATOM 4383 N N . LEU B 1 261 ? 18.984 -11.961 -4.5 1 98.5 261 LEU B N 1
ATOM 4384 C CA . LEU B 1 261 ? 20.047 -12.414 -5.379 1 98.5 261 LEU B CA 1
ATOM 4385 C C . LEU B 1 261 ? 20.141 -11.539 -6.625 1 98.5 261 LEU B C 1
ATOM 4387 O O . LEU B 1 261 ? 19.125 -11 -7.078 1 98.5 261 LEU B O 1
ATOM 4391 N N . ASN B 1 262 ? 21.344 -11.461 -7.129 1 97.88 262 ASN B N 1
ATOM 4392 C CA . ASN B 1 262 ? 21.484 -10.82 -8.43 1 97.88 262 ASN B CA 1
ATOM 4393 C C . ASN B 1 262 ? 20.672 -11.547 -9.508 1 97.88 262 ASN B C 1
ATOM 4395 O O . ASN B 1 262 ? 20.531 -12.773 -9.461 1 97.88 262 ASN B O 1
ATOM 4399 N N . PHE B 1 263 ? 20.109 -10.742 -10.398 1 98.31 263 PHE B N 1
ATOM 4400 C CA . PHE B 1 263 ? 19.406 -11.328 -11.531 1 98.31 263 PHE B CA 1
ATOM 4401 C C . PHE B 1 263 ? 19.984 -10.852 -12.852 1 98.31 263 PHE B C 1
ATOM 4403 O O . PHE B 1 263 ? 20.266 -9.656 -13.016 1 98.31 263 PHE B O 1
ATOM 4410 N N . GLU B 1 264 ? 20.266 -11.75 -13.766 1 97.31 264 GLU B N 1
ATOM 4411 C CA . GLU B 1 264 ? 20.703 -11.477 -15.133 1 97.31 264 GLU B CA 1
ATOM 4412 C C . GLU B 1 264 ? 19.797 -12.148 -16.156 1 97.31 264 GLU B C 1
ATOM 4414 O O . GLU B 1 264 ? 19.344 -13.273 -15.938 1 97.31 264 GLU B O 1
ATOM 4419 N N . PRO B 1 265 ? 19.5 -11.586 -17.219 1 97.12 265 PRO B N 1
ATOM 4420 C CA . PRO B 1 265 ? 19.984 -10.273 -17.656 1 97.12 265 PRO B CA 1
ATOM 4421 C C . PRO B 1 265 ? 19.344 -9.125 -16.875 1 97.12 265 PRO B C 1
ATOM 4423 O O . PRO B 1 265 ? 18.281 -9.312 -16.266 1 97.12 265 PRO B O 1
ATOM 4426 N N . VAL B 1 266 ? 19.891 -7.98 -17.016 1 96.19 266 VAL B N 1
ATOM 4427 C CA . VAL B 1 266 ? 19.5 -6.797 -16.266 1 96.19 266 VAL B CA 1
ATOM 4428 C C . VAL B 1 266 ? 18.109 -6.344 -16.703 1 96.19 266 VAL B C 1
ATOM 4430 O O . VAL B 1 266 ? 17.844 -6.219 -17.906 1 96.19 266 VAL B O 1
ATOM 4433 N N . ILE B 1 267 ? 17.266 -6.188 -15.711 1 95.38 267 ILE B N 1
ATOM 4434 C CA . ILE B 1 267 ? 16 -5.473 -15.906 1 95.38 267 ILE B CA 1
ATOM 4435 C C . ILE B 1 267 ? 16.078 -4.113 -15.211 1 95.38 267 ILE B C 1
ATOM 4437 O O . ILE B 1 267 ? 16.156 -4.035 -13.984 1 95.38 267 ILE B O 1
ATOM 4441 N N . ARG B 1 268 ? 15.938 -3.074 -15.961 1 93.69 268 ARG B N 1
ATOM 4442 C CA . ARG B 1 268 ? 16.188 -1.714 -15.492 1 93.69 268 ARG B CA 1
ATOM 4443 C C . ARG B 1 268 ? 14.922 -1.082 -14.938 1 93.69 268 ARG B C 1
ATOM 4445 O O . ARG B 1 268 ? 13.836 -1.233 -15.508 1 93.69 268 ARG B O 1
ATOM 4452 N N . ASN B 1 269 ? 15.062 -0.433 -13.781 1 94.31 269 ASN B N 1
ATOM 4453 C CA . ASN B 1 269 ? 14.039 0.433 -13.211 1 94.31 269 ASN B CA 1
ATOM 4454 C C . ASN B 1 269 ? 14.531 1.869 -13.062 1 94.31 269 ASN B C 1
ATOM 4456 O O . ASN B 1 269 ? 15.617 2.104 -12.539 1 94.31 269 ASN B O 1
ATOM 4460 N N . ASP B 1 270 ? 13.711 2.779 -13.523 1 94.19 270 ASP B N 1
ATOM 4461 C CA . ASP B 1 270 ? 14.008 4.199 -13.328 1 94.19 270 ASP B CA 1
ATOM 4462 C C . ASP B 1 270 ? 13.125 4.797 -12.234 1 94.19 270 ASP B C 1
ATOM 4464 O O . ASP B 1 270 ? 11.898 4.711 -12.305 1 94.19 270 ASP B O 1
ATOM 4468 N N . TYR B 1 271 ? 13.773 5.332 -11.281 1 96.25 271 TYR B N 1
ATOM 4469 C CA . TYR B 1 271 ? 13.086 6.059 -10.219 1 96.25 271 TYR B CA 1
ATOM 4470 C C . TYR B 1 271 ? 13.195 7.562 -10.43 1 96.25 271 TYR B C 1
ATOM 4472 O O . TYR B 1 271 ? 14.297 8.125 -10.398 1 96.25 271 TYR B O 1
ATOM 4480 N N . SER B 1 272 ? 12.016 8.18 -10.57 1 96.06 272 SER B N 1
ATOM 4481 C CA . SER B 1 272 ? 12.031 9.578 -10.992 1 96.06 272 SER B CA 1
ATOM 4482 C C . SER B 1 272 ? 11.117 10.43 -10.117 1 96.06 272 SER B C 1
ATOM 4484 O O . SER B 1 272 ? 10.273 9.898 -9.391 1 96.06 272 SER B O 1
ATOM 4486 N N . ILE B 1 273 ? 11.367 11.711 -10.188 1 95.75 273 ILE B N 1
ATOM 4487 C CA . ILE B 1 273 ? 10.492 12.695 -9.57 1 95.75 273 ILE B CA 1
ATOM 4488 C C . ILE B 1 273 ? 9.805 13.523 -10.648 1 95.75 273 ILE B C 1
ATOM 4490 O O . ILE B 1 273 ? 10.328 13.68 -11.75 1 95.75 273 ILE B O 1
ATOM 4494 N N . VAL B 1 274 ? 8.594 13.93 -10.352 1 93.62 274 VAL B N 1
ATOM 4495 C CA . VAL B 1 274 ? 7.844 14.891 -11.164 1 93.62 274 VAL B CA 1
ATOM 4496 C C . VAL B 1 274 ? 7.371 16.047 -10.289 1 93.62 274 VAL B C 1
ATOM 4498 O O . VAL B 1 274 ? 6.906 15.836 -9.164 1 93.62 274 VAL B O 1
ATOM 4501 N N . ILE B 1 275 ? 7.574 17.25 -10.75 1 90.69 275 ILE B N 1
ATOM 4502 C CA . ILE B 1 275 ? 7.266 18.453 -9.984 1 90.69 275 ILE B CA 1
ATOM 4503 C C . ILE B 1 275 ? 6.059 19.156 -10.594 1 90.69 275 ILE B C 1
ATOM 4505 O O . ILE B 1 275 ? 5.961 19.281 -11.812 1 90.69 275 ILE B O 1
ATOM 4509 N N . SER B 1 276 ? 5.148 19.5 -9.664 1 88.31 276 SER B N 1
ATOM 4510 C CA . SER B 1 276 ? 4 20.281 -10.141 1 88.31 276 SER B CA 1
ATOM 4511 C C . SER B 1 276 ? 4.441 21.609 -10.734 1 88.31 276 SER B C 1
ATOM 4513 O O . SER B 1 276 ? 5.359 22.25 -10.219 1 88.31 276 SER B O 1
ATOM 4515 N N . GLN B 1 277 ? 3.826 22.016 -11.734 1 78 277 GLN B N 1
ATOM 4516 C CA . GLN B 1 277 ? 4.184 23.266 -12.398 1 78 277 GLN B CA 1
ATOM 4517 C C . GLN B 1 277 ? 3.738 24.469 -11.578 1 78 277 GLN B C 1
ATOM 4519 O O . GLN B 1 277 ? 4.355 25.531 -11.641 1 78 277 GLN B O 1
ATOM 4524 N N . ARG B 1 278 ? 2.666 24.359 -10.922 1 70.31 278 ARG B N 1
ATOM 4525 C CA . ARG B 1 278 ? 2.104 25.469 -10.164 1 70.31 278 ARG B CA 1
ATOM 4526 C C . ARG B 1 278 ? 2.936 25.766 -8.922 1 70.31 278 ARG B C 1
ATOM 4528 O O . ARG B 1 278 ? 3.068 26.922 -8.516 1 70.31 278 ARG B O 1
ATOM 4535 N N . ASN B 1 279 ? 3.434 24.719 -8.297 1 59.31 279 ASN B N 1
ATOM 4536 C CA . ASN B 1 279 ? 4.02 24.891 -6.973 1 59.31 279 ASN B CA 1
ATOM 4537 C C . ASN B 1 279 ? 5.539 24.766 -7.016 1 59.31 279 ASN B C 1
ATOM 4539 O O . ASN B 1 279 ? 6.168 24.438 -6.004 1 59.31 279 ASN B O 1
ATOM 4543 N N . SER B 1 280 ? 6.156 24.984 -8.156 1 57.12 280 SER B N 1
ATOM 4544 C CA . SER B 1 280 ? 7.594 24.781 -8.32 1 57.12 280 SER B CA 1
ATOM 4545 C C . SER B 1 280 ? 8.398 25.766 -7.473 1 57.12 280 SER B C 1
ATOM 4547 O O . SER B 1 280 ? 9.57 25.531 -7.188 1 57.12 280 SER B O 1
ATOM 4549 N N . SER B 1 281 ? 7.812 26.812 -7.203 1 52.28 281 SER B N 1
ATOM 4550 C CA . SER B 1 281 ? 8.586 27.891 -6.598 1 52.28 281 SER B CA 1
ATOM 4551 C C . SER B 1 281 ? 8.562 27.797 -5.074 1 52.28 281 SER B C 1
ATOM 4553 O O . SER B 1 281 ? 9.023 28.719 -4.383 1 52.28 281 SER B O 1
ATOM 4555 N N . THR B 1 282 ? 8.047 26.688 -4.594 1 60.22 282 THR B N 1
ATOM 4556 C CA . THR B 1 282 ? 7.902 26.75 -3.145 1 60.22 282 THR B CA 1
ATOM 4557 C C . THR B 1 282 ? 9.242 26.5 -2.459 1 60.22 282 THR B C 1
ATOM 4559 O O . THR B 1 282 ? 10.07 25.734 -2.949 1 60.22 282 THR B O 1
ATOM 4562 N N . LEU B 1 283 ? 9.727 27.422 -1.613 1 66.62 283 LEU B N 1
ATOM 4563 C CA . LEU B 1 283 ? 10.938 27.469 -0.802 1 66.62 283 LEU B CA 1
ATOM 4564 C C . LEU B 1 283 ? 11.211 26.109 -0.164 1 66.62 283 LEU B C 1
ATOM 4566 O O . LEU B 1 283 ? 12.359 25.766 0.127 1 66.62 283 LEU B O 1
ATOM 4570 N N . ILE B 1 284 ? 10.242 25.281 -0.166 1 79.75 284 ILE B N 1
ATOM 4571 C CA . ILE B 1 284 ? 10.461 24.062 0.611 1 79.75 284 ILE B CA 1
ATOM 4572 C C . ILE B 1 284 ? 10.664 22.875 -0.331 1 79.75 284 ILE B C 1
ATOM 4574 O O . ILE B 1 284 ? 11.172 21.828 0.081 1 79.75 284 ILE B O 1
ATOM 4578 N N . LEU B 1 285 ? 10.438 23.016 -1.61 1 84.81 285 LEU B N 1
ATOM 4579 C CA . LEU B 1 285 ? 10.484 21.906 -2.555 1 84.81 285 LEU B CA 1
ATOM 4580 C C . LEU B 1 285 ? 11.922 21.484 -2.812 1 84.81 285 LEU B C 1
ATOM 4582 O O . LEU B 1 285 ? 12.258 20.297 -2.703 1 84.81 285 LEU B O 1
ATOM 4586 N N . LYS B 1 286 ? 12.742 22.438 -3.158 1 85.06 286 LYS B N 1
ATOM 4587 C CA . LYS B 1 286 ? 14.133 22.141 -3.516 1 85.06 286 LYS B CA 1
ATOM 4588 C C . LYS B 1 286 ? 14.875 21.5 -2.344 1 85.06 286 LYS B C 1
ATOM 4590 O O . LYS B 1 286 ? 15.523 20.469 -2.506 1 85.06 286 LYS B O 1
ATOM 4595 N N . PRO B 1 287 ? 14.742 22.125 -1.129 1 88.31 287 PRO B N 1
ATOM 4596 C CA . PRO B 1 287 ? 15.391 21.469 0.009 1 88.31 287 PRO B CA 1
ATOM 4597 C C . PRO B 1 287 ? 14.922 20.031 0.204 1 88.31 287 PRO B C 1
ATOM 4599 O O . PRO B 1 287 ? 15.727 19.156 0.488 1 88.31 287 PRO B O 1
ATOM 4602 N N . PHE B 1 288 ? 13.656 19.766 0.071 1 94.06 288 PHE B N 1
ATOM 4603 C CA . PHE B 1 288 ? 13.172 18.406 0.256 1 94.06 288 PHE B CA 1
ATOM 4604 C C . PHE B 1 288 ? 13.75 17.469 -0.8 1 94.06 288 PHE B C 1
ATOM 4606 O O . PHE B 1 288 ? 14.148 16.344 -0.492 1 94.06 288 PHE B O 1
ATOM 4613 N N . ILE B 1 289 ? 13.797 17.922 -2.014 1 93.75 289 ILE B N 1
ATOM 4614 C CA . ILE B 1 289 ? 14.328 17.125 -3.113 1 93.75 289 ILE B CA 1
ATOM 4615 C C . ILE B 1 289 ? 15.781 16.75 -2.83 1 93.75 289 ILE B C 1
ATOM 4617 O O . ILE B 1 289 ? 16.203 15.625 -3.098 1 93.75 289 ILE B O 1
ATOM 4621 N N . ASP B 1 290 ? 16.531 17.672 -2.299 1 93.94 290 ASP B N 1
ATOM 4622 C CA . ASP B 1 290 ? 17.922 17.406 -1.953 1 93.94 290 ASP B CA 1
ATOM 4623 C C . ASP B 1 290 ? 18.031 16.297 -0.902 1 93.94 290 ASP B C 1
ATOM 4625 O O . ASP B 1 290 ? 18.891 15.422 -1 1 93.94 290 ASP B O 1
ATOM 4629 N N . HIS B 1 291 ? 17.172 16.344 0.111 1 96.62 291 HIS B N 1
ATOM 4630 C CA . HIS B 1 291 ? 17.125 15.289 1.111 1 96.62 291 HIS B CA 1
ATOM 4631 C C . HIS B 1 291 ? 16.766 13.945 0.482 1 96.62 291 HIS B C 1
ATOM 4633 O O . HIS B 1 291 ? 17.375 12.922 0.808 1 96.62 291 HIS B O 1
ATOM 4639 N N . ALA B 1 292 ? 15.805 13.953 -0.421 1 97.62 292 ALA B N 1
ATOM 4640 C CA . ALA B 1 292 ? 15.359 12.727 -1.082 1 97.62 292 ALA B CA 1
ATOM 4641 C C . ALA B 1 292 ? 16.469 12.117 -1.926 1 97.62 292 ALA B C 1
ATOM 4643 O O . ALA B 1 292 ? 16.703 10.906 -1.891 1 97.62 292 ALA B O 1
ATOM 4644 N N . LYS B 1 293 ? 17.172 12.953 -2.629 1 96.5 293 LYS B N 1
ATOM 4645 C CA . LYS B 1 293 ? 18.281 12.5 -3.465 1 96.5 293 LYS B CA 1
ATOM 4646 C C . LYS B 1 293 ? 19.375 11.859 -2.623 1 96.5 293 LYS B C 1
ATOM 4648 O O . LYS B 1 293 ? 19.906 10.805 -2.977 1 96.5 293 LYS B O 1
ATOM 4653 N N . ARG B 1 294 ? 19.672 12.477 -1.562 1 96.56 294 ARG B N 1
ATOM 4654 C CA . ARG B 1 294 ? 20.703 11.961 -0.666 1 96.56 294 ARG B CA 1
ATOM 4655 C C . ARG B 1 294 ? 20.297 10.602 -0.103 1 96.56 294 ARG B C 1
ATOM 4657 O O . ARG B 1 294 ? 21.109 9.672 -0.077 1 96.56 294 ARG B O 1
ATOM 4664 N N . GLU B 1 295 ? 19.062 10.461 0.317 1 97.31 295 GLU B N 1
ATOM 4665 C CA . GLU B 1 295 ? 18.625 9.25 1 1 97.31 295 GLU B CA 1
ATOM 4666 C C . GLU B 1 295 ? 18.5 8.078 0.026 1 97.31 295 GLU B C 1
ATOM 4668 O O . GLU B 1 295 ? 18.781 6.938 0.385 1 97.31 295 GLU B O 1
ATOM 4673 N N . ILE B 1 296 ? 18 8.367 -1.215 1 96.94 296 ILE B N 1
ATOM 4674 C CA . ILE B 1 296 ? 17.859 7.262 -2.156 1 96.94 296 ILE B CA 1
ATOM 4675 C C . ILE B 1 296 ? 19.234 6.742 -2.555 1 96.94 296 ILE B C 1
ATOM 4677 O O . ILE B 1 296 ? 19.422 5.539 -2.734 1 96.94 296 ILE B O 1
ATOM 4681 N N . LEU B 1 297 ? 20.219 7.602 -2.693 1 94.5 297 LEU B N 1
ATOM 4682 C CA . LEU B 1 297 ? 21.578 7.199 -3.043 1 94.5 297 LEU B CA 1
ATOM 4683 C C . LEU B 1 297 ? 22.234 6.414 -1.903 1 94.5 297 LEU B C 1
ATOM 4685 O O . LEU B 1 297 ? 23.031 5.504 -2.143 1 94.5 297 LEU B O 1
ATOM 4689 N N . ASN B 1 298 ? 21.875 6.762 -0.732 1 94.44 298 ASN B N 1
ATOM 4690 C CA . ASN B 1 298 ? 22.391 6.039 0.432 1 94.44 298 ASN B CA 1
ATOM 4691 C C . ASN B 1 298 ? 21.766 4.652 0.55 1 94.44 298 ASN B C 1
ATOM 4693 O O . ASN B 1 298 ? 22.375 3.736 1.099 1 94.44 298 ASN B O 1
ATOM 4697 N N . MET B 1 299 ? 20.547 4.535 0.043 1 94.38 299 MET B N 1
ATOM 4698 C CA . MET B 1 299 ? 19.797 3.299 0.245 1 94.38 299 MET B CA 1
ATOM 4699 C C . MET B 1 299 ? 20.172 2.258 -0.803 1 94.38 299 MET B C 1
ATOM 4701 O O . MET B 1 299 ? 20.297 1.072 -0.49 1 94.38 299 MET B O 1
ATOM 4705 N N . VAL B 1 300 ? 20.375 2.656 -2.031 1 94.81 300 VAL B N 1
ATOM 4706 C CA . VAL B 1 300 ? 20.625 1.715 -3.119 1 94.81 300 VAL B CA 1
ATOM 4707 C C . VAL B 1 300 ? 22.109 1.408 -3.203 1 94.81 300 VAL B C 1
ATOM 4709 O O . VAL B 1 300 ? 22.922 2.299 -3.473 1 94.81 300 VAL B O 1
ATOM 4712 N N . PRO B 1 301 ? 22.5 0.213 -3.01 1 94.88 301 PRO B N 1
ATOM 4713 C CA . PRO B 1 301 ? 23.922 -0.138 -3.143 1 94.88 301 PRO B CA 1
ATOM 4714 C C . PRO B 1 301 ? 24.469 0.161 -4.535 1 94.88 301 PRO B C 1
ATOM 4716 O O . PRO B 1 301 ? 23.766 -0.007 -5.531 1 94.88 301 PRO B O 1
ATOM 4719 N N . ALA B 1 302 ? 25.719 0.396 -4.578 1 93.31 302 ALA B N 1
ATOM 4720 C CA . ALA B 1 302 ? 26.391 0.819 -5.805 1 93.31 302 ALA B CA 1
ATOM 4721 C C . ALA B 1 302 ? 26.297 -0.261 -6.879 1 93.31 302 ALA B C 1
ATOM 4723 O O . ALA B 1 302 ? 26.156 0.045 -8.062 1 93.31 302 ALA B O 1
ATOM 4724 N N . HIS B 1 303 ? 26.297 -1.456 -6.465 1 92.81 303 HIS B N 1
ATOM 4725 C CA . HIS B 1 303 ? 26.344 -2.541 -7.438 1 92.81 303 HIS B CA 1
ATOM 4726 C C . HIS B 1 303 ? 25 -2.732 -8.125 1 92.81 303 HIS B C 1
ATOM 4728 O O . HIS B 1 303 ? 24.906 -3.42 -9.141 1 92.81 303 HIS B O 1
ATOM 4734 N N . LEU B 1 304 ? 23.953 -2.148 -7.605 1 95.31 304 LEU B N 1
ATOM 4735 C CA . LEU B 1 304 ? 22.625 -2.262 -8.203 1 95.31 304 LEU B CA 1
ATOM 4736 C C . LEU B 1 304 ? 22.344 -1.072 -9.117 1 95.31 304 LEU B C 1
ATOM 4738 O O . LEU B 1 304 ? 21.391 -1.104 -9.898 1 95.31 304 LEU B O 1
ATOM 4742 N N . LEU B 1 305 ? 23.094 -0.043 -8.984 1 95.06 305 LEU B N 1
ATOM 4743 C CA . LEU B 1 305 ? 22.875 1.162 -9.781 1 95.06 305 LEU B CA 1
ATOM 4744 C C . LEU B 1 305 ? 23.281 0.931 -11.234 1 95.06 305 LEU B C 1
ATOM 4746 O O . LEU B 1 305 ? 24.25 0.235 -11.508 1 95.06 305 LEU B O 1
ATOM 4750 N N . ILE B 1 306 ? 22.391 1.437 -12.047 1 91.62 306 ILE B N 1
ATOM 4751 C CA . ILE B 1 306 ? 22.688 1.403 -13.469 1 91.62 306 ILE B CA 1
ATOM 4752 C C . ILE B 1 306 ? 23.141 2.789 -13.938 1 91.62 306 ILE B C 1
ATOM 4754 O O . ILE B 1 306 ? 22.422 3.775 -13.742 1 91.62 306 ILE B O 1
ATOM 4758 N N . ARG B 1 307 ? 24.312 2.916 -14.359 1 76.38 307 ARG B N 1
ATOM 4759 C CA . ARG B 1 307 ? 24.875 4.188 -14.82 1 76.38 307 ARG B CA 1
ATOM 4760 C C . ARG B 1 307 ? 24.375 4.52 -16.219 1 76.38 307 ARG B C 1
ATOM 4762 O O . ARG B 1 307 ? 24.203 3.625 -17.047 1 76.38 307 ARG B O 1
ATOM 4769 N N . SER B 1 308 ? 23.516 5.73 -16.297 1 59.91 308 SER B N 1
ATOM 4770 C CA . SER B 1 308 ? 23.141 6.203 -17.625 1 59.91 308 SER B CA 1
ATOM 4771 C C . SER B 1 308 ? 24.344 6.234 -18.562 1 59.91 308 SER B C 1
ATOM 4773 O O . SER B 1 308 ? 25.484 6.395 -18.125 1 59.91 308 SER B O 1
#

Secondary structure (DSSP, 8-state):
---PPPHHHHHHHHHHHHHSSHHHHHHHHTS-HHHHHHHHHHHHHHHT---EEEETTEEEE-HHHHHHHHHHHHHHHHHHHHHHHHHHHHHHHTTEEEEEE-HHHHTTHHHHHHHHHHHH-TT-EEEEEE--HHHHHHHHHTTS-SEEEEES-GGG-TTS-EEEEEEEE-EEEEETTSGGGG-SEE-GGGGTT-EEEEEPTT-HHHHHHHHHHHHTT---EEEEEES-HHHHHHHHHHTS-BEEE-HHHHHH---SSEEEEEESS--EEEEEEEE-STTTT-TTHHHHHHHHHHHHHHHS-GGGB---/---PPPHHHHHHHHHHHHHSSHHHHHHHHTS-HHHHHHHHHHHHHHHT---EEEETTEEEE-HHHHHHHHHHHHHHHHHHHHHHHHHHHHHHHTTEEEEEE-HHHHTTHHHHHHHHHHHH-TT-EEEEEE--HHHHHHHHHTTS-SEEEEES-GGG-TTS-EEEEEEEE-EEEEETTSGGGG-SEE-GGGGTT-EEEEEPTT-HHHHHHHHHHHHTT---EEEEEES-HHHHHHHHHHTS-BEEE-HHHHHH---SSEEEEEESS--EEEEEEEE-STTTT-TTHHHHHHHHHHHHHHHS-GGGB---

InterPro domains:
  IPR000847 LysR, HTH, N-terminal domain [PF00126] (7-65)
  IPR000847 LysR, HTH, N-terminal domain [PR00039] (22-33)
  IPR000847 LysR, HTH, N-terminal domain [PR00039] (33-43)
  IPR000847 LysR, HTH, N-terminal domain [PR00039] (43-54)
  IPR000847 LysR, HTH, N-terminal domain [PS50931] (5-62)
  IPR005119 LysR, substrate-binding [PF03466] (93-294)
  IPR036388 Winged helix-like DNA-binding domain superfamily [G3DSA:1.10.10.10] (1-85)
  IPR036390 Winged helix DNA-binding domain superfamily [SSF46785] (3-84)
  IPR037424 Regulatory protein NocR, PBP2 domain [cd08415] (96-292)

Foldseek 3Di:
DPLDLDLVLLLLLLLCVVQQDLVRSCVVVVHDSVVSVVSPVSVCVSVVHDQWDADPNGTDGDPVVVVCNVVSVVVNLVVVVVVVVVVVVVCLVAAEFEEEEEPLLVLFQLVVLVVVQCVVRVRHHYHYHYDAQVVQVVCLQVPVGFKYKYWDDQVPDPVPQKDWLFKFFKWKKAFCPDPCVPDAEDELQVQAAWAEEAEDPPDPVRVVNVVRNVVVPGDHRDPHYYHAVLVVNVCRLVPRTMYIHHQSNVLSDPDDGMHIHHYPPTDMITIMMGGRPVCVPRPSVVSSVVSSSVRVVVRGDPVGTDDD/DPLDLDLVLLLLLLLCVVQQDLVRSCVVVVHDSVVSVVSPVSVCVSVVHDQWDADPNGTDGDPVVVVCNVVSVVVNLVVVVVVVVVVVVVVLVAAEFEEEEEPLLVLFQLVVLVVVQCVVRVRHHYHYHYDAQVVQVVCLQVPVGFKYKYWDDQVPDPVPQKDWLFKFFKWKKAFCPDPCVPDAEDELQVQAAWAEEAEDPPPPVRVVNVVRNVVVVGDHNDPHYYHAVLVVNVCRLVPRTMYIHHQSNVLSDPDDGMHIHHYPPTDMITIMMGGRPVCVPRPSVVSSVVSSSVRVVVRGDPVGTDDD